Protein 7KGC (pdb70)

Secondary structure (DSSP, 8-state):
--EEE--TTS----SS--SEEEETTEEEE--EE---TTSSPPP-SHHHHHHHHHHHHHHHHHHTT--GGGEEEEEEEES-GGGHHHHHHHHHHHHTT---EEEEEE-S--GGG-SEEEEEEEE-/--EEE--TTS---SSS--SEEEETTEEEE--EE---TTSSPPP-SHHHHHHHHHHHHHHHHHHTT--GGGEEEEEEEES-GGGHHHHHHHHHHHHTT---EEEEEE-S--STT--EEEEEEEE-/-PEEE--TTSPPPSSS--SEEEETTEEEE--EES--TTSPPPPSSHHHHHHHHHHHHHHHHHHTT--GGGEEEEEEEESSGGGHHHHHHHHHHHHTT---EEEEEE-S--GGG-SEEEEEEEE-/---EETTEE--TGGGT--GGGEEE----EEE-

Solvent-accessible surface area: 21087 Å² total; per-residue (Å²): 240,39,133,69,12,88,17,65,64,1,21,28,25,47,34,144,117,30,11,2,100,42,47,131,119,31,0,107,17,32,35,4,32,0,30,13,18,85,15,3,21,33,11,104,28,6,2,1,6,0,19,15,0,4,109,1,0,35,15,5,0,121,49,16,56,7,89,70,80,22,1,61,59,0,30,0,69,0,10,62,93,82,23,60,113,78,0,29,43,2,14,48,91,28,7,52,137,43,165,19,84,88,64,37,86,78,16,61,115,17,76,88,62,26,51,0,28,0,35,2,50,1,97,118,237,42,134,72,8,89,12,110,67,5,24,90,54,165,46,149,82,34,13,2,97,36,47,133,114,32,0,105,18,28,30,4,26,0,43,24,40,108,66,19,68,50,12,92,17,7,2,6,2,0,11,17,0,5,92,1,0,30,16,2,0,128,55,14,54,5,102,70,82,25,1,62,78,0,27,0,68,0,35,67,100,80,27,47,118,64,0,34,61,4,13,47,54,28,7,53,143,45,182,21,84,112,62,35,92,83,13,81,187,23,82,101,61,32,48,0,39,0,28,3,46,1,98,116,244,36,143,76,14,94,14,109,72,3,19,91,47,118,29,150,96,37,15,2,100,30,64,134,128,39,4,109,26,30,30,5,27,0,21,44,36,130,75,21,135,72,34,155,79,10,65,19,7,0,30,24,0,6,123,1,2,46,26,7,8,138,49,20,45,15,34,59,92,37,3,70,68,0,28,0,58,0,28,76,97,71,15,84,107,93,0,42,28,7,17,26,84,22,6,27,88,57,65,20,82,80,59,29,82,66,22,72,190,20,80,69,68,24,52,0,32,0,24,6,35,4,104,92,211,48,181,80,60,98,38,32,12,129,126,58,166,94,44,50,11,90,125,127,28,30,93,119,68,129,167,80,51,5,95,122

Organism: Trichomonas vaginalis (strain ATCC PRA-98 / G3) (NCBI:txid412133)

Foldseek 3Di:
DKAAFADLQFAADPDDDGQWIGDPFKIKGDKGWQQGSVPDGGDDDPLNGLLSSLRNVQRRQVSVVHGLLQWAEKEKEFCDVVCVVSNVVNVCVSNPPRDHHYHYDYDPADPPRTGMIMITMGGD/DKDAFADLLFADDDPPDGQWIHDPFKIKGDKGFQAGSPDDDGDQDLLNSLLSSLRNVQRRQVSVVHHLLQWAEKEKEFCDVVCVVVSVVNVCVSNPPRDHHYHYDHDPHDPPSTGMIMITMGGD/DKDAFDDLQFAADPDPDGAWIDDPFKIWGDKGWQQGSVPPDGDPDLLSTLLSRLSNVQRRQCSVDHHLLFWAEKEKEFQDCVCVVSNCVSVCVSNPPRDHHYDYYYDPADPPRGGMIMITMGGD/DWDDDDFKISCQVPVPHDVVQFDDDVCTMGGD

Structure (mmCIF, N/CA/C/O backbone):
data_7KGC
#
_entry.id   7KGC
#
_cell.length_a   81.950
_cell.length_b   81.950
_cell.length_c   129.391
_cell.angle_alpha   90.000
_cell.angle_beta   90.000
_cell.angle_gamma   120.000
#
_symmetry.space_group_name_H-M   'P 63'
#
loop_
_entity.id
_entity.type
_entity.pdbx_description
1 polymer 'Putative translation initiation inhibitor'
2 non-polymer 2-AMINO-2-HYDROXYMETHYL-PROPANE-1,3-DIOL
3 water water
#
loop_
_atom_site.group_PDB
_atom_site.id
_atom_site.type_symbol
_atom_site.label_atom_id
_atom_site.label_alt_id
_atom_site.label_comp_id
_atom_site.label_asym_id
_atom_site.label_entity_id
_atom_site.label_seq_id
_atom_site.pdbx_PDB_ins_code
_atom_site.Cartn_x
_atom_site.Cartn_y
_atom_site.Cartn_z
_atom_site.occupancy
_atom_site.B_iso_or_equiv
_atom_site.auth_seq_id
_atom_site.auth_comp_id
_atom_site.auth_asym_id
_atom_site.auth_atom_id
_atom_site.pdbx_PDB_model_num
ATOM 1 N N . MET A 1 1 ? 34.458 -11.425 9.242 1.00 45.47 1 MET A N 1
ATOM 2 C CA . MET A 1 1 ? 34.347 -12.501 8.246 1.00 53.06 1 MET A CA 1
ATOM 3 C C . MET A 1 1 ? 33.683 -13.773 8.831 1.00 53.78 1 MET A C 1
ATOM 4 O O . MET A 1 1 ? 33.374 -14.724 8.101 1.00 46.64 1 MET A O 1
ATOM 9 N N . SER A 1 2 ? 33.489 -13.818 10.146 1.00 38.95 2 SER A N 1
ATOM 10 C CA . SER A 1 2 ? 32.772 -14.932 10.753 1.00 36.91 2 SER A CA 1
ATOM 11 C C . SER A 1 2 ? 31.316 -14.523 10.960 1.00 24.71 2 SER A C 1
ATOM 12 O O . SER A 1 2 ? 31.007 -13.343 11.020 1.00 37.66 2 SER A O 1
ATOM 15 N N . LYS A 1 3 ? 30.430 -15.500 11.054 1.00 23.36 3 LYS A N 1
ATOM 16 C CA . LYS A 1 3 ? 29.012 -15.269 11.211 1.00 25.54 3 LYS A CA 1
ATOM 17 C C . LYS A 1 3 ? 28.605 -15.594 12.645 1.00 26.12 3 LYS A C 1
ATOM 18 O O . LYS A 1 3 ? 28.963 -16.658 13.162 1.00 21.57 3 LYS A O 1
ATOM 24 N N . VAL A 1 4 ? 27.867 -14.687 13.275 1.00 25.48 4 VAL A N 1
ATOM 25 C CA . VAL A 1 4 ? 27.353 -14.890 14.627 1.00 20.29 4 VAL A CA 1
ATOM 26 C C . VAL A 1 4 ? 26.146 -15.820 14.575 1.00 29.60 4 VAL A C 1
ATOM 27 O O . VAL A 1 4 ? 25.226 -15.621 13.770 1.00 23.33 4 VAL A O 1
ATOM 31 N N . ILE A 1 5 ? 26.146 -16.858 15.411 1.00 20.03 5 ILE A N 1
ATOM 32 C CA . ILE A 1 5 ? 25.060 -17.847 15.445 1.00 21.09 5 ILE A CA 1
ATOM 3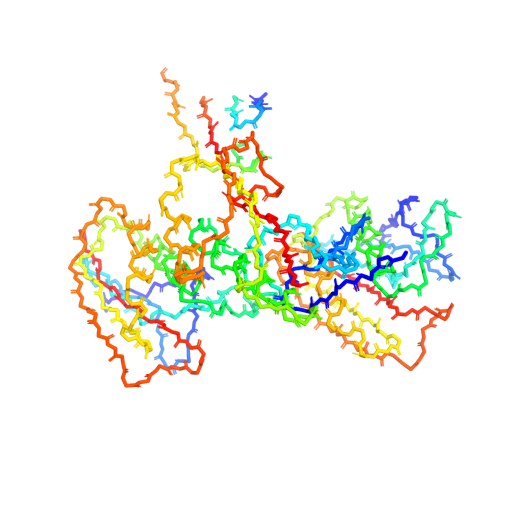3 C C . ILE A 1 5 ? 24.293 -17.612 16.747 1.00 27.33 5 ILE A C 1
ATOM 34 O O . ILE A 1 5 ? 24.903 -17.403 17.815 1.00 21.66 5 ILE A O 1
ATOM 39 N N . SER A 1 6 ? 22.962 -17.522 16.661 1.00 21.38 6 SER A N 1
ATOM 40 C CA . SER A 1 6 ? 22.175 -17.327 17.876 1.00 24.72 6 SER A CA 1
ATOM 41 C C . SER A 1 6 ? 20.968 -18.237 17.830 1.00 28.79 6 SER A C 1
ATOM 42 O O . SER A 1 6 ? 20.481 -18.576 16.744 1.00 28.51 6 SER A O 1
ATOM 45 N N . THR A 1 7 ? 20.491 -18.636 19.020 1.00 18.28 7 THR A N 1
ATOM 46 C CA . THR A 1 7 ? 19.344 -19.521 19.117 1.00 19.04 7 THR A CA 1
ATOM 47 C C . THR A 1 7 ? 18.589 -19.219 20.399 1.00 24.95 7 THR A C 1
ATOM 48 O O . THR A 1 7 ? 19.217 -18.884 21.432 1.00 22.14 7 THR A O 1
ATOM 52 N N . PRO A 1 8 ? 17.256 -19.300 20.360 1.00 26.11 8 PRO A N 1
ATOM 53 C CA . PRO A 1 8 ? 16.454 -19.106 21.577 1.00 22.40 8 PRO A CA 1
ATOM 54 C C . PRO A 1 8 ? 16.455 -20.294 22.509 1.00 20.18 8 PRO A C 1
ATOM 55 O O . PRO A 1 8 ? 15.971 -20.178 23.651 1.00 20.15 8 PRO A O 1
ATOM 59 N N . ASP A 1 9 ? 17.012 -21.417 22.071 1.00 23.15 9 ASP A N 1
ATOM 60 C CA . ASP A 1 9 ? 17.005 -22.660 22.820 1.00 19.93 9 ASP A CA 1
ATOM 61 C C . ASP A 1 9 ? 18.322 -22.939 23.539 1.00 17.42 9 ASP A C 1
ATOM 62 O O . ASP A 1 9 ? 18.576 -24.091 23.929 1.00 21.12 9 ASP A O 1
ATOM 67 N N . ALA A 1 10 ? 19.180 -21.923 23.684 1.00 21.97 10 ALA A N 1
ATOM 68 C CA . ALA A 1 10 ? 20.368 -21.913 24.541 1.00 22.74 10 ALA A CA 1
ATOM 69 C C . ALA A 1 10 ? 20.383 -20.603 25.322 1.00 24.05 10 ALA A C 1
ATOM 70 O O . ALA A 1 10 ? 19.853 -19.608 24.827 1.00 21.89 10 ALA A O 1
ATOM 72 N N . PRO A 1 11 ? 20.968 -20.544 26.533 1.00 20.07 11 PRO A N 1
ATOM 73 C CA . PRO A 1 11 ? 20.845 -19.299 27.297 1.00 22.79 11 PRO A CA 1
ATOM 74 C C . PRO A 1 11 ? 21.415 -18.136 26.497 1.00 27.86 11 PRO A C 1
ATOM 75 O O . PRO A 1 11 ? 22.414 -18.287 25.782 1.00 25.84 11 PRO A O 1
ATOM 79 N N . ALA A 1 12 ? 20.748 -16.985 26.598 1.00 26.33 12 ALA A N 1
ATOM 80 C CA . ALA A 1 12 ? 21.144 -15.839 25.773 1.00 27.31 12 ALA A CA 1
ATOM 81 C C . ALA A 1 12 ? 22.496 -15.304 26.238 1.00 23.58 12 ALA A C 1
ATOM 82 O O . ALA A 1 12 ? 22.877 -15.437 27.399 1.00 20.87 12 ALA A O 1
ATOM 84 N N . ALA A 1 13 ? 23.268 -14.763 25.306 1.00 22.96 13 ALA A N 1
ATOM 85 C CA . ALA A 1 13 ? 24.545 -14.154 25.676 1.00 18.04 13 ALA A CA 1
ATOM 86 C C . ALA A 1 13 ? 24.259 -12.693 26.003 1.00 26.70 13 ALA A C 1
ATOM 87 O O . ALA A 1 13 ? 23.791 -11.938 25.142 1.00 29.36 13 ALA A O 1
ATOM 89 N N . ILE A 1 14 ? 24.430 -12.336 27.265 1.00 33.19 14 ILE A N 1
ATOM 90 C CA . ILE A 1 14 ? 24.232 -10.978 27.750 1.00 37.47 14 ILE A CA 1
ATOM 91 C C . ILE A 1 14 ? 25.593 -10.356 27.989 1.00 28.75 14 ILE A C 1
ATOM 92 O O . ILE A 1 14 ? 26.414 -10.906 28.728 1.00 39.36 14 ILE A O 1
ATOM 97 N N . GLY A 1 15 ? 25.818 -9.196 27.384 1.00 29.46 15 GLY A N 1
ATOM 98 C CA . GLY A 1 15 ? 27.070 -8.490 27.515 1.00 26.02 15 GLY A CA 1
ATOM 99 C C . GLY A 1 15 ? 27.903 -8.723 26.258 1.00 23.74 15 GLY A C 1
ATOM 100 O O . GLY A 1 15 ? 27.394 -9.066 25.193 1.00 27.30 15 GLY A O 1
ATOM 101 N N . PRO A 1 16 ? 29.157 -8.581 26.371 1.00 22.94 16 PRO A N 1
ATOM 102 C CA . PRO A 1 16 ? 30.009 -8.406 25.197 1.00 23.71 16 PRO A CA 1
ATOM 103 C C . PRO A 1 16 ? 30.470 -9.765 24.622 1.00 19.98 16 PRO A C 1
ATOM 104 O O . PRO A 1 16 ? 31.638 -9.959 24.298 1.00 20.34 16 PRO A O 1
ATOM 108 N N . TYR A 1 17 ? 29.545 -10.657 24.407 1.00 18.60 17 TYR A N 1
ATOM 109 C CA . TYR A 1 17 ? 29.875 -11.947 23.785 1.00 18.08 17 TYR A CA 1
ATOM 110 C C . TYR A 1 17 ? 28.641 -12.477 23.086 1.00 19.56 17 TYR A C 1
ATOM 111 O O . TYR A 1 17 ? 27.517 -12.001 23.341 1.00 21.89 17 TYR A O 1
ATOM 120 N N . CYS A 1 18 ? 28.845 -13.483 22.212 1.00 18.11 18 CYS A N 1
ATOM 121 C CA . CYS A 1 18 ? 27.770 -14.113 21.445 1.00 19.23 18 CYS A CA 1
ATOM 122 C C . CYS A 1 18 ? 27.802 -15.609 21.738 1.00 18.94 18 CYS A C 1
ATOM 123 O O . CYS A 1 18 ? 28.762 -16.095 22.297 1.00 17.70 18 CYS A O 1
ATOM 126 N N . GLN A 1 19 ? 26.761 -16.335 21.344 1.00 17.02 19 GLN A N 1
ATOM 127 C CA . GLN A 1 19 ? 26.662 -17.754 21.700 1.00 18.15 19 GLN A CA 1
ATOM 128 C C . GLN A 1 19 ? 27.678 -18.585 20.947 1.00 17.74 19 GLN A C 1
ATOM 129 O O . GLN A 1 19 ? 28.303 -19.489 21.521 1.00 15.31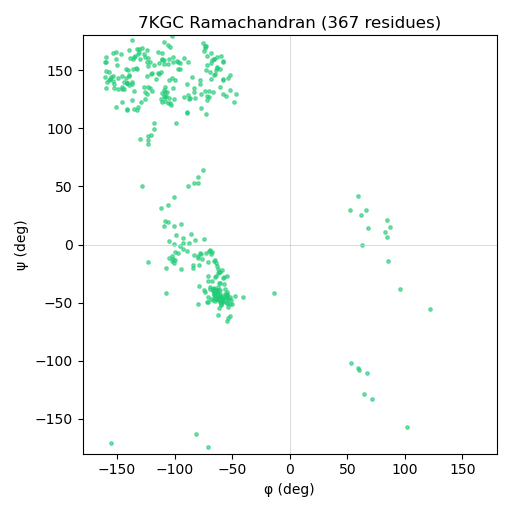 19 GLN A O 1
ATOM 135 N N . ALA A 1 20 ? 27.802 -18.329 19.639 1.00 15.23 20 ALA A N 1
ATOM 136 C CA . ALA A 1 20 ? 28.666 -19.109 18.762 1.00 15.55 20 ALA A CA 1
ATOM 137 C C . ALA A 1 20 ? 28.990 -18.316 17.504 1.00 16.83 20 ALA A C 1
ATOM 138 O O . ALA A 1 20 ? 28.279 -17.370 17.142 1.00 18.61 20 ALA A O 1
ATOM 140 N N . ARG A 1 21 ? 30.045 -18.742 16.819 1.00 15.93 21 ARG A N 1
ATOM 141 C CA . ARG A 1 21 ? 30.515 -18.027 15.631 1.00 18.14 21 ARG A CA 1
ATOM 142 C C . ARG A 1 21 ? 31.061 -19.035 14.651 1.00 20.28 21 ARG A C 1
ATOM 143 O O . ARG A 1 21 ? 31.897 -19.885 15.021 1.00 17.02 21 ARG A O 1
ATOM 151 N N . LEU A 1 22 ? 30.665 -18.880 13.399 1.00 16.69 22 LEU A N 1
ATOM 152 C CA . LEU A 1 22 ? 31.088 -19.787 12.348 1.00 17.84 22 LEU A CA 1
ATOM 153 C C . LEU A 1 22 ? 32.226 -19.135 11.562 1.00 19.73 22 LEU A C 1
ATOM 154 O O . LEU A 1 22 ? 32.095 -17.986 11.120 1.00 24.07 22 LEU A O 1
ATOM 159 N N . CYS A 1 23 ? 33.364 -19.829 11.456 1.00 16.81 23 CYS A N 1
ATOM 160 C CA . CYS A 1 23 ? 34.595 -19.326 10.805 1.00 21.29 23 CYS A CA 1
ATOM 161 C C . CYS A 1 23 ? 34.969 -20.317 9.709 1.00 23.84 23 CYS A C 1
ATOM 162 O O . CYS A 1 23 ? 35.682 -21.298 9.987 1.00 22.21 23 CYS A O 1
ATOM 165 N N . ASP A 1 24 ? 34.502 -20.029 8.498 1.00 26.83 24 ASP A N 1
ATOM 166 C CA . ASP A 1 24 ? 34.610 -20.938 7.360 1.00 24.60 24 ASP A CA 1
ATOM 167 C C . ASP A 1 24 ? 34.047 -22.296 7.727 1.00 21.28 24 ASP A C 1
ATOM 168 O O . ASP A 1 24 ? 32.839 -22.443 7.786 1.00 23.45 24 ASP A O 1
ATOM 173 N N . ARG A 1 25 ? 34.893 -23.283 8.020 1.00 18.46 25 ARG A N 1
ATOM 174 C CA . ARG A 1 25 ? 34.372 -24.608 8.319 1.00 19.90 25 ARG A CA 1
ATOM 175 C C . ARG A 1 25 ? 34.251 -24.880 9.826 1.00 19.45 25 ARG A C 1
ATOM 176 O O . ARG A 1 25 ? 33.731 -25.948 10.212 1.00 16.70 25 ARG A O 1
ATOM 184 N N . THR A 1 26 ? 34.751 -23.983 10.660 1.00 19.21 26 THR A N 1
ATOM 185 C CA . THR A 1 26 ? 34.927 -24.238 12.101 1.00 17.60 26 THR A CA 1
ATOM 186 C C . THR A 1 26 ? 33.922 -23.405 12.874 1.00 14.66 26 THR A C 1
ATOM 187 O O . THR A 1 26 ? 33.833 -22.197 12.659 1.00 17.48 26 THR A O 1
ATOM 191 N N . LEU A 1 27 ? 33.151 -24.061 13.766 1.00 15.03 27 LEU A N 1
ATOM 192 C CA . LEU A 1 27 ? 32.168 -23.408 14.611 1.00 17.11 27 LEU A CA 1
ATOM 193 C C . LEU A 1 27 ? 32.740 -23.361 16.022 1.00 16.06 27 LEU A C 1
ATOM 194 O O . LEU A 1 27 ? 33.049 -24.412 16.563 1.00 14.49 27 LEU A O 1
ATOM 199 N N . TYR A 1 28 ? 32.877 -22.169 16.596 1.00 13.38 28 TYR A N 1
ATOM 200 C CA . TYR A 1 28 ? 33.254 -22.024 18.018 1.00 14.08 28 TYR A CA 1
ATOM 201 C C . TYR A 1 28 ? 32.044 -21.637 18.841 1.00 16.44 28 TYR A C 1
ATOM 202 O O . TYR A 1 28 ? 31.250 -20.807 18.401 1.00 15.70 28 TYR A O 1
ATOM 211 N N . THR A 1 29 ? 31.929 -22.180 20.054 1.00 18.94 29 THR A N 1
ATOM 212 C CA . THR A 1 29 ? 30.905 -21.738 20.989 1.00 13.77 29 THR A CA 1
ATOM 213 C C . THR A 1 29 ? 31.582 -21.019 22.143 1.00 15.21 29 THR A C 1
ATOM 214 O O . THR A 1 29 ? 32.783 -21.200 22.407 1.00 13.09 29 THR A O 1
ATOM 218 N N . SER A 1 30 ? 30.789 -20.199 22.822 1.00 12.42 30 SER A N 1
ATOM 219 C CA . SER A 1 30 ? 31.096 -19.681 24.124 1.00 10.44 30 SER A CA 1
ATOM 220 C C . SER A 1 30 ? 30.953 -20.795 25.168 1.00 14.40 30 SER A C 1
ATOM 221 O O . SER A 1 30 ? 30.450 -21.877 24.875 1.00 14.42 30 SER A O 1
ATOM 224 N N . GLY A 1 31 ? 31.390 -20.496 26.390 1.00 16.87 31 GLY A N 1
ATOM 225 C CA . GLY A 1 31 ? 31.120 -21.303 27.570 1.00 15.12 31 GLY A CA 1
ATOM 226 C C . GLY A 1 31 ? 29.598 -21.419 27.745 1.00 17.97 31 GLY A C 1
ATOM 227 O O . GLY A 1 31 ? 28.887 -20.423 27.636 1.00 17.37 31 GLY A O 1
ATOM 228 N N . ILE A 1 32 ? 29.087 -22.624 27.916 1.00 14.03 32 ILE A N 1
ATOM 229 C CA . ILE A 1 32 ? 27.651 -22.882 28.091 1.00 14.27 32 ILE A CA 1
ATOM 230 C C . ILE A 1 32 ? 27.462 -23.357 29.526 1.00 15.57 32 ILE A C 1
ATOM 231 O O . ILE A 1 32 ? 28.109 -24.334 29.933 1.00 12.56 32 ILE A O 1
ATOM 236 N N . ILE A 1 33 ? 26.583 -22.686 30.281 1.00 15.57 33 ILE A N 1
ATOM 237 C CA . ILE A 1 33 ? 26.206 -23.163 31.621 1.00 15.08 33 ILE A CA 1
ATOM 238 C C . ILE A 1 33 ? 24.768 -23.669 31.587 1.00 16.12 33 ILE A C 1
ATOM 239 O O . ILE A 1 33 ? 24.009 -23.380 30.666 1.00 17.09 33 ILE A O 1
ATOM 244 N N . GLY A 1 34 ? 24.433 -24.516 32.569 1.00 17.29 34 GLY A N 1
ATOM 245 C CA . GLY A 1 34 ? 23.183 -25.298 32.535 1.00 15.83 34 GLY A CA 1
ATOM 246 C C . GLY A 1 34 ? 21.987 -24.501 33.030 1.00 17.18 34 GLY A C 1
ATOM 247 O O . GLY A 1 34 ? 21.319 -24.903 34.006 1.00 19.53 34 GLY A O 1
ATOM 248 N N . ASN A 1 35 ? 21.770 -23.334 32.457 1.00 16.55 35 ASN A N 1
ATOM 249 C CA . ASN A 1 35 ? 20.537 -22.593 32.752 1.00 20.59 35 ASN A CA 1
ATOM 250 C C . ASN A 1 35 ? 19.447 -22.957 31.741 1.00 23.90 35 ASN A C 1
ATOM 251 O O . ASN A 1 35 ? 19.721 -23.455 30.647 1.00 16.49 35 ASN A O 1
ATOM 256 N N . ASP A 1 36 ? 18.175 -22.674 32.114 1.00 23.02 36 ASP A N 1
ATOM 257 C CA . ASP A 1 36 ? 17.045 -23.014 31.252 1.00 23.33 36 ASP A CA 1
ATOM 258 C C . ASP A 1 36 ? 16.758 -21.865 30.290 1.00 20.05 36 ASP A C 1
ATOM 259 O O . ASP A 1 36 ? 16.376 -20.782 30.743 1.00 23.68 36 ASP A O 1
ATOM 264 N N . PRO A 1 37 ? 16.941 -22.030 28.979 1.00 18.83 37 PRO A N 1
ATOM 265 C CA . PRO A 1 37 ? 16.668 -20.915 28.063 1.00 23.50 37 PRO A CA 1
ATOM 266 C C . PRO A 1 37 ? 15.201 -20.494 28.075 1.00 39.18 37 PRO A C 1
ATOM 267 O O . PRO A 1 37 ? 14.895 -19.351 27.686 1.00 43.23 37 PRO A O 1
ATOM 271 N N . HIS A 1 38 ? 14.308 -21.352 28.562 1.00 31.16 38 HIS A N 1
ATOM 272 C CA . HIS A 1 38 ? 12.869 -21.119 28.496 1.00 32.68 38 HIS A CA 1
ATOM 273 C C . HIS A 1 38 ? 12.296 -20.561 29.797 1.00 37.67 38 HIS A C 1
ATOM 274 O O . HIS A 1 38 ? 11.074 -20.403 29.918 1.00 35.92 38 HIS A O 1
ATOM 281 N N . GLY A 1 39 ? 13.154 -20.196 30.744 1.00 32.69 39 GLY A N 1
ATOM 282 C CA . GLY A 1 39 ? 12.735 -19.366 31.848 1.00 41.09 39 GLY A CA 1
ATOM 283 C C . GLY A 1 39 ? 12.113 -20.100 33.014 1.00 33.56 39 GLY A C 1
ATOM 284 O O . GLY A 1 39 ? 11.583 -19.438 33.919 1.00 48.05 39 GLY A O 1
ATOM 285 N N . GLY A 1 40 ? 12.116 -21.420 33.001 1.00 34.29 40 GLY A N 1
ATOM 286 C CA . GLY A 1 40 ? 11.829 -22.198 34.183 1.00 27.67 40 GLY A CA 1
ATOM 287 C C . GLY A 1 40 ? 12.984 -22.085 35.158 1.00 38.47 40 GLY A C 1
ATOM 288 O O . GLY A 1 40 ? 13.933 -21.301 34.959 1.00 32.25 40 GLY A O 1
ATOM 289 N N . PRO A 1 41 ? 12.929 -22.842 36.240 1.00 24.08 41 PRO A N 1
ATOM 290 C CA . PRO A 1 41 ? 13.987 -22.720 37.248 1.00 27.25 41 PRO A CA 1
ATOM 291 C C . PRO A 1 41 ? 15.264 -23.345 36.741 1.00 22.47 41 PRO A C 1
ATOM 292 O O . PRO A 1 41 ? 15.248 -24.263 35.918 1.00 24.22 41 PRO A O 1
ATOM 296 N N . ASN A 1 42 ? 16.379 -22.791 37.229 1.00 22.79 42 ASN A N 1
ATOM 297 C CA . ASN A 1 42 ? 17.681 -23.287 36.787 1.00 24.29 42 ASN A CA 1
ATOM 298 C C . ASN A 1 42 ? 18.069 -24.466 37.663 1.00 20.76 42 ASN A C 1
ATOM 299 O O . ASN A 1 42 ? 18.023 -24.356 38.888 1.00 18.87 42 ASN A O 1
ATOM 304 N N . PRO A 1 43 ? 18.396 -25.607 37.097 1.00 17.92 43 PRO A N 1
ATOM 305 C CA . PRO A 1 43 ? 18.628 -26.799 37.943 1.00 17.55 43 PRO A CA 1
ATOM 306 C C . PRO A 1 43 ? 19.830 -26.643 38.879 1.00 24.01 43 PRO A C 1
ATOM 307 O O . PRO A 1 43 ? 20.817 -25.957 38.584 1.00 18.07 43 PRO A O 1
ATOM 311 N N . GLU A 1 44 ? 19.749 -27.307 40.030 1.00 16.44 44 GLU A N 1
ATOM 312 C CA . GLU A 1 44 ? 20.737 -27.183 41.076 1.00 20.75 44 GLU A CA 1
ATOM 313 C C . GLU A 1 44 ? 21.747 -28.339 41.109 1.00 19.25 44 GLU A C 1
ATOM 314 O O . GLU A 1 44 ? 22.772 -28.230 41.802 1.00 20.83 44 GLU A O 1
ATOM 320 N N . THR A 1 45 ? 21.469 -29.440 40.450 1.00 18.81 45 THR A N 1
ATOM 321 C CA . THR A 1 45 ? 22.367 -30.580 40.441 1.00 19.73 45 THR A CA 1
ATOM 322 C C . THR A 1 45 ? 23.248 -30.516 39.200 1.00 17.34 45 THR A C 1
ATOM 323 O O . THR A 1 45 ? 22.878 -29.924 38.193 1.00 18.25 45 THR A O 1
ATOM 327 N N . VAL A 1 46 ? 24.443 -31.081 39.328 1.00 18.24 46 VAL A N 1
ATOM 328 C CA . VAL A 1 46 ? 25.324 -31.191 38.160 1.00 16.14 46 VAL A CA 1
ATOM 329 C C . VAL A 1 46 ? 24.658 -32.044 37.078 1.00 17.70 46 VAL A C 1
ATOM 330 O O . VAL A 1 46 ? 24.731 -31.698 35.898 1.00 19.33 46 VAL A O 1
ATOM 334 N N . GLU A 1 47 ? 23.852 -33.061 37.445 1.00 15.55 47 GLU A N 1
ATOM 335 C CA . GLU A 1 47 ? 23.146 -33.786 36.386 1.00 14.74 47 GLU A CA 1
ATOM 336 C C . GLU A 1 47 ? 22.173 -32.875 35.638 1.00 17.89 47 GLU A C 1
ATOM 337 O O . GLU A 1 47 ? 22.137 -32.873 34.396 1.00 18.83 47 GLU A O 1
ATOM 343 N N . GLY A 1 48 ? 21.366 -32.096 36.375 1.00 18.52 48 GLY A N 1
ATOM 344 C CA . GLY A 1 48 ? 20.356 -31.277 35.702 1.00 20.52 48 GLY A CA 1
ATOM 345 C C . GLY A 1 48 ? 21.038 -30.210 34.859 1.00 18.57 48 GLY A C 1
ATOM 346 O O . GLY A 1 48 ? 20.613 -29.908 33.727 1.00 16.35 48 GLY A O 1
ATOM 347 N N . GLN A 1 49 ? 22.118 -29.637 35.400 1.00 15.01 49 GLN A N 1
ATOM 348 C CA . GLN A 1 49 ? 22.866 -28.643 34.637 1.00 15.30 49 GLN A CA 1
ATOM 349 C C . GLN A 1 49 ? 23.455 -29.234 33.368 1.00 12.53 49 GLN A C 1
ATOM 350 O O . GLN A 1 49 ? 23.348 -28.633 32.293 1.00 16.24 49 GLN A O 1
ATOM 356 N N . ALA A 1 50 ? 24.090 -30.404 33.481 1.00 15.18 50 ALA A N 1
ATOM 357 C CA . ALA A 1 50 ? 24.724 -31.054 32.353 1.00 16.40 50 ALA A CA 1
ATOM 358 C C . ALA A 1 50 ? 23.714 -31.413 31.281 1.00 18.18 50 ALA A C 1
ATOM 359 O O . ALA A 1 50 ? 24.013 -31.311 30.082 1.00 15.18 50 ALA A O 1
ATOM 361 N N . GLU A 1 51 ? 22.514 -31.865 31.680 1.00 19.46 51 GLU A N 1
ATOM 362 C CA . GLU A 1 51 ? 21.475 -32.150 30.692 1.00 18.89 51 GLU A CA 1
ATOM 363 C C . GLU A 1 51 ? 21.147 -30.901 29.887 1.00 14.30 51 GLU A C 1
ATOM 364 O O . GLU A 1 51 ? 20.994 -30.962 28.661 1.00 17.59 51 GLU A O 1
ATOM 370 N N . LEU A 1 52 ? 20.971 -29.775 30.561 1.00 15.74 52 LEU A N 1
ATOM 371 C CA . LEU A 1 52 ? 20.622 -28.532 29.847 1.00 16.70 52 LEU A CA 1
ATOM 372 C C . LEU A 1 52 ? 21.774 -28.064 28.959 1.00 16.66 52 LEU A C 1
ATOM 373 O O . LEU A 1 52 ? 21.533 -27.584 27.839 1.00 15.07 52 LEU A O 1
ATOM 378 N N . ILE A 1 53 ? 23.019 -28.177 29.452 1.00 14.87 53 ILE A N 1
ATOM 379 C CA . ILE A 1 53 ? 24.187 -27.815 28.628 1.00 14.89 53 ILE A CA 1
ATOM 380 C C . ILE A 1 53 ? 24.175 -28.605 27.309 1.00 14.92 53 ILE A C 1
ATOM 381 O O . ILE A 1 53 ? 24.331 -28.031 26.228 1.00 19.79 53 ILE A O 1
ATOM 386 N N . MET A 1 54 ? 23.922 -29.932 27.351 1.00 11.82 54 MET A N 1
ATOM 387 C CA . MET A 1 54 ? 23.956 -30.684 26.076 1.00 16.77 54 MET A CA 1
ATOM 388 C C . MET A 1 54 ? 22.829 -30.272 25.113 1.00 18.97 54 MET A C 1
ATOM 389 O O . MET A 1 54 ? 23.036 -30.168 23.892 1.00 16.28 54 MET A O 1
ATOM 394 N N . LYS A 1 55 ? 21.638 -30.001 25.640 1.00 19.12 55 LYS A N 1
ATOM 395 C CA . LYS A 1 55 ? 20.560 -29.530 24.783 1.00 20.84 55 LYS A CA 1
ATOM 396 C C . LYS A 1 55 ? 20.876 -28.162 24.184 1.00 20.43 55 LYS A C 1
ATOM 397 O O . LYS A 1 55 ? 20.489 -27.885 23.042 1.00 19.04 55 LYS A O 1
ATOM 403 N N . SER A 1 56 ? 21.443 -27.264 24.998 1.00 15.81 56 SER A N 1
ATOM 404 C CA . SER A 1 56 ? 21.854 -25.931 24.538 1.00 17.35 56 SER A CA 1
ATOM 405 C C . SER A 1 56 ? 22.915 -26.010 23.455 1.00 16.22 56 SER A C 1
ATOM 406 O O . SER A 1 56 ? 22.864 -25.282 22.438 1.00 16.58 56 SER A O 1
ATOM 409 N N . LEU A 1 57 ? 23.903 -26.878 23.662 1.00 15.74 57 LEU A N 1
ATOM 410 C CA . LEU A 1 57 ? 24.884 -27.142 22.603 1.00 16.27 57 LEU A CA 1
ATOM 411 C C . LEU A 1 57 ? 24.195 -27.657 21.343 1.00 16.17 57 LEU A C 1
ATOM 412 O O . LEU A 1 57 ? 24.445 -27.166 20.223 1.00 15.45 57 LEU A O 1
ATOM 417 N N . ASP A 1 58 ? 23.302 -28.630 21.507 1.00 15.44 58 ASP A N 1
ATOM 418 C CA . ASP A 1 58 ? 22.559 -29.128 20.352 1.00 18.58 58 ASP A CA 1
ATOM 419 C C . ASP A 1 58 ? 21.849 -28.006 19.597 1.00 16.12 58 ASP A C 1
ATOM 420 O O . ASP A 1 58 ? 21.868 -27.999 18.359 1.00 19.02 58 ASP A O 1
ATOM 425 N N . ALA A 1 59 ? 21.211 -27.070 20.304 1.00 19.26 59 ALA A N 1
ATOM 426 C CA . ALA A 1 59 ? 20.500 -25.982 19.605 1.00 20.76 59 ALA A CA 1
ATOM 427 C C . ALA A 1 59 ? 21.459 -25.071 18.857 1.00 19.82 59 ALA A C 1
ATOM 428 O O . ALA A 1 59 ? 21.146 -24.598 17.750 1.00 19.75 59 ALA A O 1
ATOM 430 N N . MET A 1 60 ? 22.637 -24.792 19.439 1.00 15.11 60 MET A N 1
ATOM 431 C CA . MET A 1 60 ? 23.613 -23.949 18.739 1.00 18.67 60 MET A CA 1
ATOM 432 C C . MET A 1 60 ? 24.135 -24.623 17.488 1.00 16.15 60 MET A C 1
ATOM 433 O O . MET A 1 60 ? 24.297 -23.964 16.447 1.00 21.54 60 MET A O 1
ATOM 438 N N . LEU A 1 61 ? 24.446 -25.919 17.576 1.00 17.91 61 LEU A N 1
ATOM 439 C CA . LEU A 1 61 ? 24.905 -26.651 16.398 1.00 18.53 61 LEU A CA 1
ATOM 440 C C . LEU A 1 61 ? 23.827 -26.599 15.302 1.00 20.61 61 LEU A C 1
ATOM 441 O O . LEU A 1 61 ? 24.103 -26.226 14.169 1.00 18.39 61 LEU A O 1
ATOM 446 N N . LYS A 1 62 ? 22.591 -26.964 15.652 1.00 16.90 62 LYS A N 1
ATOM 447 C CA . LYS A 1 62 ? 21.491 -26.932 14.678 1.00 21.48 62 LYS A CA 1
ATOM 448 C C . LYS A 1 62 ? 21.309 -25.550 14.052 1.00 22.91 62 LYS A C 1
ATOM 449 O O . LYS A 1 62 ? 21.108 -25.434 12.833 1.00 24.42 62 LYS A O 1
ATOM 455 N N . ALA A 1 63 ? 21.388 -24.480 14.856 1.00 19.65 63 ALA A N 1
ATOM 456 C CA . ALA A 1 63 ? 21.305 -23.141 14.294 1.00 23.79 63 ALA A CA 1
ATOM 457 C C . ALA A 1 63 ? 22.374 -22.871 13.248 1.00 25.38 63 ALA A C 1
ATOM 458 O O . ALA A 1 63 ? 22.179 -22.002 12.389 1.00 24.11 63 ALA A O 1
ATOM 460 N N . ALA A 1 64 ? 23.523 -23.511 13.335 1.00 16.98 64 ALA A N 1
ATOM 461 C CA . ALA A 1 64 ? 24.588 -23.267 12.375 1.00 18.69 64 ALA A CA 1
ATOM 462 C C . ALA A 1 64 ? 24.541 -24.231 11.204 1.00 21.07 64 ALA A C 1
ATOM 463 O O . ALA A 1 64 ? 25.441 -24.215 10.383 1.00 25.74 64 ALA A O 1
ATOM 465 N N . GLY A 1 65 ? 23.580 -25.141 11.153 1.00 22.18 65 GLY A N 1
ATOM 466 C CA . GLY A 1 65 ? 23.679 -26.187 10.157 1.00 24.37 65 GLY A CA 1
ATOM 467 C C . GLY A 1 65 ? 24.548 -27.361 10.529 1.00 29.46 65 GLY A C 1
ATOM 468 O O . GLY A 1 65 ? 24.855 -28.186 9.654 1.00 24.89 65 GLY A O 1
ATOM 469 N N . TYR A 1 66 ? 24.971 -27.460 11.791 1.00 22.68 66 TYR A N 1
ATOM 470 C CA . TYR A 1 66 ? 25.837 -28.540 12.256 1.00 22.12 66 TYR A CA 1
ATOM 471 C C . TYR A 1 66 ? 25.008 -29.546 13.050 1.00 20.74 66 TYR A C 1
ATOM 472 O O . TYR A 1 66 ? 23.863 -29.291 13.399 1.00 20.47 66 TYR A O 1
ATOM 481 N N . GLU A 1 67 ? 25.610 -30.682 13.356 1.00 23.55 67 GLU A N 1
ATOM 482 C CA . GLU A 1 67 ? 25.006 -31.658 14.265 1.00 26.73 67 GLU A CA 1
ATOM 483 C C . GLU A 1 67 ? 26.090 -32.165 15.210 1.00 22.77 67 GLU A C 1
ATOM 484 O O . GLU A 1 67 ? 27.265 -31.849 15.033 1.00 18.09 67 GLU A O 1
ATOM 490 N N . LYS A 1 68 ? 25.704 -33.018 16.187 1.00 17.88 68 LYS A N 1
ATOM 491 C CA . LYS A 1 68 ? 26.666 -33.429 17.220 1.00 17.78 68 LYS A CA 1
ATOM 492 C C . LYS A 1 68 ? 27.828 -34.250 16.661 1.00 17.39 68 LYS A C 1
ATOM 493 O O . LYS A 1 68 ? 28.921 -34.283 17.267 1.00 17.04 68 LYS A O 1
ATOM 499 N N . THR A 1 69 ? 27.644 -34.996 15.541 1.00 15.72 69 THR A N 1
ATOM 500 C CA . THR A 1 69 ? 28.747 -35.753 14.970 1.00 12.91 69 THR A CA 1
ATOM 501 C C . THR A 1 69 ? 29.805 -34.848 14.334 1.00 17.31 69 THR A C 1
ATOM 502 O O . THR A 1 69 ? 30.835 -35.337 13.875 1.00 19.36 69 THR A O 1
ATOM 506 N N . ASP A 1 70 ? 29.549 -33.542 14.268 1.00 16.98 70 ASP A N 1
ATOM 507 C CA . ASP A 1 70 ? 30.544 -32.597 13.793 1.00 19.75 70 ASP A CA 1
ATOM 508 C C . ASP A 1 70 ? 31.380 -31.993 14.943 1.00 15.20 70 ASP A C 1
ATOM 509 O O . ASP A 1 70 ? 32.330 -31.280 14.651 1.00 15.59 70 ASP A O 1
ATOM 514 N N . VAL A 1 71 ? 31.079 -32.302 16.204 1.00 15.53 71 VAL A N 1
ATOM 515 C CA . VAL A 1 71 ? 31.875 -31.704 17.289 1.00 13.50 71 VAL A CA 1
ATOM 516 C C . VAL A 1 71 ? 33.236 -32.378 17.329 1.00 13.75 71 VAL A C 1
ATOM 517 O O . VAL A 1 71 ? 33.318 -33.613 17.388 1.00 15.70 71 VAL A O 1
ATOM 521 N N . VAL A 1 72 ? 34.306 -31.576 17.390 1.00 13.20 72 VAL A N 1
ATOM 522 C CA . VAL A 1 72 ? 35.643 -32.144 17.389 1.00 15.70 72 VAL A CA 1
ATOM 523 C C . VAL A 1 72 ? 36.369 -31.989 18.719 1.00 14.59 72 VAL A C 1
ATOM 524 O O . VAL A 1 72 ? 37.338 -32.750 18.956 1.00 13.02 72 VAL A O 1
ATOM 528 N N A LYS A 1 73 ? 35.954 -31.043 19.577 0.50 15.55 73 LYS A N 1
ATOM 529 N N B LYS A 1 73 ? 35.956 -31.052 19.577 0.50 15.54 73 LYS A N 1
ATOM 530 C CA A LYS A 1 73 ? 36.619 -30.738 20.854 0.50 15.13 73 LYS A CA 1
ATOM 531 C CA B LYS A 1 73 ? 36.596 -30.858 20.881 0.50 15.09 73 LYS A CA 1
ATOM 532 C C A LYS A 1 73 ? 35.612 -30.112 21.813 0.50 15.47 73 LYS A C 1
ATOM 533 C C B LYS A 1 73 ? 35.637 -30.136 21.813 0.50 15.73 73 LYS A C 1
ATOM 534 O O A LYS A 1 73 ? 34.902 -29.173 21.435 0.50 15.08 73 LYS A O 1
ATOM 535 O O B LYS A 1 73 ? 34.989 -29.162 21.413 0.50 14.68 73 LYS A O 1
ATOM 546 N N . CYS A 1 74 ? 35.551 -30.620 23.050 1.00 13.89 74 CYS A N 1
ATOM 547 C CA . CYS A 1 74 ? 34.867 -29.925 24.126 1.00 13.56 74 CYS A CA 1
ATOM 548 C C . CYS A 1 74 ? 35.883 -29.672 25.221 1.00 14.34 74 CYS A C 1
ATOM 549 O O . CYS A 1 74 ? 36.656 -30.566 25.551 1.00 17.60 74 CYS A O 1
ATOM 552 N N . ASN A 1 75 ? 35.819 -28.511 25.814 1.00 13.14 75 ASN A N 1
ATOM 553 C CA . ASN A 1 75 ? 36.520 -28.226 27.080 1.00 15.83 75 ASN A CA 1
ATOM 554 C C . ASN A 1 75 ? 35.463 -28.262 28.163 1.00 15.76 75 ASN A C 1
ATOM 555 O O . ASN A 1 75 ? 34.432 -27.591 28.026 1.00 16.19 75 ASN A O 1
ATOM 560 N N A CYS A 1 76 ? 35.681 -29.028 29.226 0.75 16.51 76 CYS A N 1
ATOM 561 N N B CYS A 1 76 ? 35.758 -29.011 29.222 0.25 16.84 76 CYS A N 1
ATOM 562 C CA A CYS A 1 76 ? 34.661 -29.177 30.263 0.75 14.40 76 CYS A CA 1
ATOM 563 C CA B CYS A 1 76 ?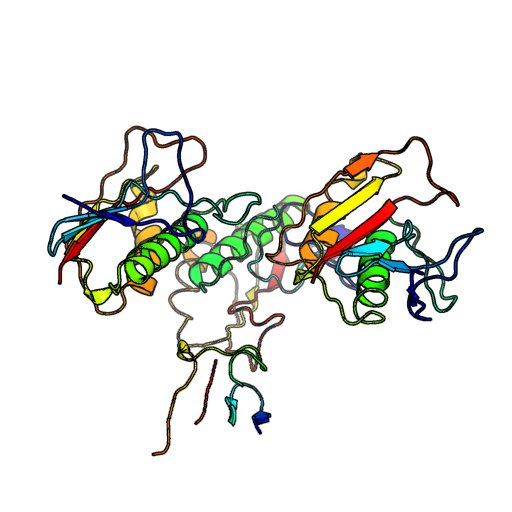 34.875 -29.293 30.341 0.25 15.17 76 CYS A CA 1
ATOM 564 C C A CYS A 1 76 ? 35.299 -28.797 31.583 0.75 16.52 76 CYS A C 1
ATOM 565 C C B CYS A 1 76 ? 35.450 -28.623 31.579 0.25 16.48 76 CYS A C 1
ATOM 566 O O A CYS A 1 76 ? 36.438 -29.200 31.848 0.75 15.70 76 CYS A O 1
ATOM 567 O O B CYS A 1 76 ? 36.670 -28.666 31.800 0.25 15.35 76 CYS A O 1
ATOM 572 N N . TYR A 1 77 ? 34.595 -27.969 32.367 1.00 13.23 77 TYR A N 1
ATOM 573 C CA . TYR A 1 77 ? 35.067 -27.354 33.599 1.00 14.17 77 TYR A CA 1
ATOM 574 C C . TYR A 1 77 ? 34.061 -27.715 34.662 1.00 15.06 77 TYR A C 1
ATOM 575 O O . TYR A 1 77 ? 32.862 -27.532 34.436 1.00 14.89 77 TYR A O 1
ATOM 584 N N . LEU A 1 78 ? 34.526 -28.288 35.768 1.00 16.08 78 LEU A N 1
ATOM 585 C CA . LEU A 1 78 ? 33.641 -28.709 36.851 1.00 13.07 78 LEU A CA 1
ATOM 586 C C . LEU A 1 78 ? 33.935 -27.877 38.090 1.00 14.88 78 LEU A C 1
ATOM 587 O O . LEU A 1 78 ? 35.059 -27.425 38.290 1.00 11.06 78 LEU A O 1
ATOM 592 N N . ALA A 1 79 ? 32.903 -27.613 38.887 1.00 15.41 79 ALA A N 1
ATOM 593 C CA . ALA A 1 79 ? 33.212 -27.065 40.220 1.00 16.19 79 ALA A CA 1
ATOM 594 C C . ALA A 1 79 ? 33.855 -28.112 41.139 1.00 16.59 79 ALA A C 1
ATOM 595 O O . ALA A 1 79 ? 34.620 -27.753 42.054 1.00 14.00 79 ALA A O 1
ATOM 597 N N . ASP A 1 80 ? 33.576 -29.395 40.914 1.00 13.37 80 ASP A N 1
ATOM 598 C CA . ASP A 1 80 ? 34.068 -30.470 41.792 1.00 16.03 80 ASP A CA 1
ATOM 599 C C . ASP A 1 80 ? 34.449 -31.622 40.899 1.00 18.03 80 ASP A C 1
ATOM 600 O O . ASP A 1 80 ? 33.584 -32.224 40.256 1.00 17.11 80 ASP A O 1
ATOM 605 N N . ILE A 1 81 ? 35.745 -31.961 40.883 1.00 15.95 81 ILE A N 1
ATOM 606 C CA . ILE A 1 81 ? 36.211 -33.000 39.983 1.00 13.68 81 ILE A CA 1
ATOM 607 C C . ILE A 1 81 ? 35.549 -34.332 40.383 1.00 18.76 81 ILE A C 1
ATOM 608 O O . ILE A 1 81 ? 35.458 -35.262 39.584 1.00 18.87 81 ILE A O 1
ATOM 613 N N . ALA A 1 82 ? 34.995 -34.402 41.575 1.00 21.19 82 ALA A N 1
ATOM 614 C CA . ALA A 1 82 ? 34.307 -35.638 41.993 1.00 24.58 82 ALA A CA 1
ATOM 615 C C . ALA A 1 82 ? 32.994 -35.836 41.251 1.00 25.85 82 ALA A C 1
ATOM 616 O O . ALA A 1 82 ? 32.454 -36.961 41.239 1.00 22.30 82 ALA A O 1
ATOM 618 N N . ASP A 1 83 ? 32.487 -34.783 40.602 1.00 19.16 83 ASP A N 1
ATOM 619 C CA . ASP A 1 83 ? 31.282 -34.884 39.781 1.00 22.09 83 ASP A CA 1
ATOM 620 C C . ASP A 1 83 ? 31.573 -35.337 38.371 1.00 21.30 83 ASP A C 1
ATOM 621 O O . ASP A 1 83 ? 30.666 -35.330 37.536 1.00 20.88 83 ASP A O 1
ATOM 626 N N . PHE A 1 84 ? 32.802 -35.761 38.087 1.00 18.86 84 PHE A N 1
ATOM 627 C CA . PHE A 1 84 ? 33.128 -36.097 36.715 1.00 22.38 84 PHE A CA 1
ATOM 628 C C . PHE A 1 84 ? 32.297 -37.270 36.204 1.00 22.66 84 PHE A C 1
ATOM 629 O O . PHE A 1 84 ? 31.794 -37.222 35.096 1.00 22.58 84 PHE A O 1
ATOM 637 N N A GLN A 1 85 ? 32.144 -38.346 36.982 0.52 21.25 85 GLN A N 1
ATOM 638 N N B GLN A 1 85 ? 32.157 -38.339 37.000 0.48 21.27 85 GLN A N 1
ATOM 639 C CA A GLN A 1 85 ? 31.396 -39.451 36.371 0.52 22.28 85 GLN A CA 1
ATOM 640 C CA B GLN A 1 85 ? 31.388 -39.490 36.518 0.48 22.40 85 GLN A CA 1
ATOM 641 C C A GLN A 1 85 ? 29.919 -39.111 36.163 0.52 18.02 85 GLN A C 1
ATOM 642 C C B GLN A 1 85 ? 29.944 -39.114 36.186 0.48 18.07 85 GLN A C 1
ATOM 643 O O A GLN A 1 85 ? 29.316 -39.609 35.211 0.52 22.47 85 GLN A O 1
ATOM 644 O O B GLN A 1 85 ? 29.387 -39.599 35.198 0.48 22.46 85 GLN A O 1
ATOM 655 N N . LYS A 1 86 ? 29.318 -38.267 37.004 1.00 19.40 86 LYS A N 1
ATOM 656 C CA . LYS A 1 86 ? 27.941 -37.845 36.740 1.00 19.23 86 LYS A CA 1
ATOM 657 C C . LYS A 1 86 ? 27.849 -37.077 35.430 1.00 22.94 86 LYS A C 1
ATOM 658 O O . LYS A 1 86 ? 26.956 -37.318 34.613 1.00 16.71 86 LYS A O 1
ATOM 664 N N . PHE A 1 87 ? 28.735 -36.099 35.261 1.00 18.54 87 PHE A N 1
ATOM 665 C CA . PHE A 1 87 ? 28.791 -35.333 34.011 1.00 17.89 87 PHE A CA 1
ATOM 666 C C . PHE A 1 87 ? 29.041 -36.245 32.836 1.00 14.69 87 PHE A C 1
ATOM 667 O O . PHE A 1 87 ? 28.372 -36.151 31.798 1.00 17.41 87 PHE A O 1
ATOM 675 N N . ASN A 1 88 ? 30.043 -37.110 32.975 1.00 20.22 88 ASN A N 1
ATOM 676 C CA . ASN A 1 88 ? 30.500 -37.940 31.873 1.00 17.64 88 ASN A CA 1
ATOM 677 C C . ASN A 1 88 ? 29.397 -38.837 31.370 1.00 19.86 88 ASN A C 1
ATOM 678 O O . ASN A 1 88 ? 29.263 -39.034 30.165 1.00 17.09 88 ASN A O 1
ATOM 683 N N . LYS A 1 89 ? 28.572 -39.382 32.269 1.00 21.11 89 LYS A N 1
ATOM 684 C CA A LYS A 1 89 ? 27.482 -40.253 31.811 0.60 21.82 89 LYS A CA 1
ATOM 685 C CA B LYS A 1 89 ? 27.485 -40.254 31.805 0.40 21.82 89 LYS A CA 1
ATOM 686 C C . LYS A 1 89 ? 26.521 -39.501 30.883 1.00 17.23 89 LYS A C 1
ATOM 687 O O . LYS A 1 89 ? 26.084 -40.029 29.849 1.00 22.20 89 LYS A O 1
ATOM 698 N N . ILE A 1 90 ? 26.198 -38.268 31.233 1.00 16.56 90 ILE A N 1
ATOM 699 C CA . ILE A 1 90 ? 25.234 -37.466 30.494 1.00 19.00 90 ILE A CA 1
ATOM 700 C C . ILE A 1 90 ? 25.826 -36.973 29.201 1.00 17.77 90 ILE A C 1
ATOM 701 O O . ILE A 1 90 ? 25.134 -36.890 28.175 1.00 18.02 90 ILE A O 1
ATOM 706 N N . TYR A 1 91 ? 27.100 -36.588 29.246 1.00 16.58 91 TYR A N 1
ATOM 707 C CA . TYR A 1 91 ? 27.850 -36.241 28.031 1.00 17.16 91 TYR A CA 1
ATOM 708 C C . TYR A 1 91 ? 27.866 -37.402 27.037 1.00 19.32 91 TYR A C 1
ATOM 709 O O . TYR A 1 91 ? 27.589 -37.214 25.849 1.00 19.32 91 TYR A O 1
ATOM 718 N N . ALA A 1 92 ? 28.213 -38.604 27.516 1.00 16.19 92 ALA A N 1
ATOM 719 C CA . ALA A 1 92 ? 28.241 -39.815 26.680 1.00 19.94 92 ALA A CA 1
ATOM 720 C C . ALA A 1 92 ? 26.881 -40.163 26.070 1.00 20.28 92 ALA A C 1
ATOM 721 O O . ALA A 1 92 ? 26.786 -40.555 24.875 1.00 20.52 92 ALA A O 1
ATOM 723 N N . ASP A 1 93 ? 25.828 -40.049 26.884 1.00 22.36 93 ASP A N 1
ATOM 724 C CA . ASP A 1 93 ? 24.462 -40.250 26.430 1.00 20.79 93 ASP A CA 1
ATOM 725 C C . ASP A 1 93 ? 24.137 -39.332 25.261 1.00 25.06 93 ASP A C 1
ATOM 726 O O . ASP A 1 93 ? 23.534 -39.763 24.267 1.00 24.47 93 ASP A O 1
ATOM 731 N N . TYR A 1 94 ? 24.524 -38.060 25.354 1.00 22.75 94 TYR A N 1
ATOM 732 C CA . TYR A 1 94 ? 24.242 -37.116 24.274 1.00 20.01 94 TYR A CA 1
ATOM 733 C C . TYR A 1 94 ? 24.990 -37.488 23.003 1.00 21.77 94 TYR A C 1
ATOM 734 O O . TYR A 1 94 ? 24.416 -37.491 21.905 1.00 22.80 94 TYR A O 1
ATOM 743 N N . PHE A 1 95 ? 26.298 -37.758 23.123 1.00 16.75 95 PHE A N 1
ATOM 744 C CA . PHE A 1 95 ? 27.129 -37.957 21.945 1.00 19.60 95 PHE A CA 1
ATOM 745 C C . PHE A 1 95 ? 26.975 -39.342 21.324 1.00 24.36 95 PHE A C 1
ATOM 746 O O . PHE A 1 95 ? 27.343 -39.513 20.148 1.00 21.49 95 PHE A O 1
ATOM 754 N N . GLY A 1 96 ? 26.432 -40.308 22.066 1.00 25.17 96 GLY A N 1
ATOM 755 C CA . GLY A 1 96 ? 26.358 -41.698 21.533 1.00 26.73 96 GLY A CA 1
ATOM 756 C C . GLY A 1 96 ? 27.728 -42.303 21.304 1.00 27.09 96 GLY A C 1
ATOM 757 O O . GLY A 1 96 ? 28.605 -42.285 22.184 1.00 29.34 96 GLY A O 1
ATOM 758 N N A ASP A 1 97 ? 27.950 -42.832 20.097 0.54 23.65 97 ASP A N 1
ATOM 759 N N B ASP A 1 97 ? 27.925 -42.835 20.106 0.46 23.70 97 ASP A N 1
ATOM 760 C CA A ASP A 1 97 ? 29.239 -43.398 19.733 0.54 27.89 97 ASP A CA 1
ATOM 761 C CA B ASP A 1 97 ? 29.201 -43.407 19.738 0.46 27.87 97 ASP A CA 1
ATOM 762 C C A ASP A 1 97 ? 30.166 -42.378 19.066 0.54 25.07 97 ASP A C 1
ATOM 763 C C B ASP A 1 97 ? 30.218 -42.356 19.296 0.46 25.03 97 ASP A C 1
ATOM 764 O O A ASP A 1 97 ? 31.232 -42.744 18.547 0.54 24.22 97 ASP A O 1
ATOM 765 O O B ASP A 1 97 ? 31.403 -42.684 19.180 0.46 24.72 97 ASP A O 1
ATOM 774 N N . HIS A 1 98 ? 29.800 -41.110 19.070 1.00 23.44 98 HIS A N 1
ATOM 775 C CA . HIS A 1 98 ? 30.699 -40.101 18.514 1.00 22.19 98 HIS A CA 1
ATOM 776 C C . HIS A 1 98 ? 31.620 -39.613 19.639 1.00 22.45 98 HIS A C 1
ATOM 777 O O . HIS A 1 98 ? 31.130 -39.255 20.725 1.00 19.99 98 HIS A O 1
ATOM 784 N N . LYS A 1 99 ? 32.932 -39.522 19.360 1.00 19.69 99 LYS A N 1
ATOM 785 C CA . LYS A 1 99 ? 33.921 -39.183 20.391 1.00 22.41 99 LYS A CA 1
ATOM 786 C C . LYS A 1 99 ? 34.745 -37.951 20.008 1.00 15.65 99 LYS A C 1
ATOM 787 O O . LYS A 1 99 ? 35.749 -38.059 19.278 1.00 20.23 99 LYS A O 1
ATOM 793 N N . PRO A 1 100 ? 34.297 -36.743 20.379 1.00 16.71 100 PRO A N 1
ATOM 794 C CA . PRO A 1 100 ? 35.168 -35.548 20.268 1.00 15.24 100 PRO A CA 1
ATOM 795 C C . PRO A 1 100 ? 36.425 -35.705 21.101 1.00 13.91 100 PRO A C 1
ATOM 796 O O . PRO A 1 100 ? 36.487 -36.522 22.006 1.00 15.51 100 PRO A O 1
ATOM 800 N N . CYS A 1 101 ? 37.419 -34.889 20.796 1.00 16.12 101 CYS A N 1
ATOM 801 C CA . CYS A 1 101 ? 38.482 -34.682 21.794 1.00 14.63 101 CYS A CA 1
ATOM 802 C C . CYS A 1 101 ? 37.886 -33.981 22.993 1.00 11.53 101 CYS A C 1
ATOM 803 O O . CYS A 1 101 ? 36.872 -33.308 22.883 1.00 12.85 101 CYS A O 1
ATOM 806 N N . ARG A 1 102 ? 38.565 -34.075 24.134 1.00 11.89 102 ARG A N 1
ATOM 807 C CA . ARG A 1 102 ? 38.005 -33.450 25.327 1.00 11.62 102 ARG A CA 1
ATOM 808 C C . ARG A 1 102 ? 39.138 -33.101 26.285 1.00 14.98 102 ARG A C 1
ATOM 809 O O . ARG A 1 102 ? 40.074 -33.880 26.461 1.00 13.27 102 ARG A O 1
ATOM 817 N N . CYS A 1 103 ? 38.965 -31.998 26.984 1.00 11.97 103 CYS A N 1
ATOM 818 C CA . CYS A 1 103 ? 39.870 -31.593 28.059 1.00 14.13 103 CYS A CA 1
ATOM 819 C C . CYS A 1 103 ? 38.941 -31.198 29.213 1.00 16.73 103 CYS A C 1
ATOM 820 O O . CYS A 1 103 ? 38.051 -30.369 29.021 1.00 16.01 103 CYS A O 1
ATOM 823 N N A CYS A 1 104 ? 39.115 -31.853 30.342 0.58 16.28 104 CYS A N 1
ATOM 824 N N B CYS A 1 104 ? 39.083 -31.820 30.375 0.42 16.28 104 CYS A N 1
ATOM 825 C CA A CYS A 1 104 ? 38.317 -31.654 31.542 0.58 17.46 104 CYS A CA 1
ATOM 826 C CA B CYS A 1 104 ? 38.169 -31.538 31.488 0.42 17.15 104 CYS A CA 1
ATOM 827 C C A CYS A 1 104 ? 39.223 -31.232 32.685 0.58 17.38 104 CYS A C 1
ATOM 828 C C B CYS A 1 104 ? 38.956 -31.387 32.789 0.42 16.96 104 CYS A C 1
ATOM 829 O O A CYS A 1 104 ? 40.331 -31.770 32.840 0.58 16.32 104 CYS A O 1
ATOM 830 O O B CYS A 1 104 ? 39.732 -32.276 33.151 0.42 16.93 104 CYS A O 1
ATOM 835 N N . ILE A 1 105 ? 38.781 -30.247 33.469 1.00 13.51 105 ILE A N 1
ATOM 836 C CA . ILE A 1 105 ? 39.453 -29.913 34.718 1.00 10.89 105 ILE A CA 1
ATOM 837 C C . ILE A 1 105 ? 38.411 -29.451 35.713 1.00 13.54 105 ILE A C 1
ATOM 838 O O . ILE A 1 105 ? 37.280 -29.088 35.352 1.00 13.66 105 ILE A O 1
ATOM 843 N N . GLN A 1 106 ? 38.831 -29.389 36.972 1.00 12.47 106 GLN A N 1
ATOM 844 C CA . GLN A 1 106 ? 38.068 -28.637 37.964 1.00 15.67 106 GLN A CA 1
ATOM 845 C C . GLN A 1 106 ? 38.552 -27.196 37.929 1.00 13.19 106 GLN A C 1
ATOM 846 O O . GLN A 1 106 ? 39.744 -26.946 38.125 1.00 14.85 106 GLN A O 1
ATOM 852 N N . ALA A 1 107 ? 37.621 -26.252 37.732 1.00 13.16 107 ALA A N 1
ATOM 853 C CA . ALA A 1 107 ? 37.930 -24.830 37.857 1.00 13.37 107 ALA A CA 1
ATOM 854 C C . ALA A 1 107 ? 38.134 -24.433 39.332 1.00 17.06 107 ALA A C 1
ATOM 855 O O . ALA A 1 107 ? 37.767 -25.178 40.235 1.00 17.36 107 ALA A O 1
ATOM 857 N N . GLY A 1 108 ? 38.770 -23.273 39.553 1.00 16.03 108 GLY A N 1
ATOM 858 C CA . GLY A 1 108 ? 38.713 -22.653 40.881 1.00 17.97 108 GLY A CA 1
ATOM 859 C C . GLY A 1 108 ? 37.281 -22.384 41.305 1.00 22.42 108 GLY A C 1
ATOM 860 O O . GLY A 1 108 ? 36.838 -22.789 42.400 1.00 18.50 108 GLY A O 1
ATOM 861 N N . LYS A 1 109 ? 36.508 -21.764 40.411 1.00 16.65 109 LYS A N 1
ATOM 862 C CA . LYS A 1 109 ? 35.088 -21.480 40.610 1.00 17.91 109 LYS A CA 1
ATOM 863 C C . LYS A 1 109 ? 34.512 -21.245 39.237 1.00 18.20 109 LYS A C 1
ATOM 864 O O . LYS A 1 109 ? 35.254 -20.857 38.348 1.00 13.10 109 LYS A O 1
ATOM 870 N N . LEU A 1 110 ? 33.195 -21.419 39.078 1.00 11.85 110 LEU A N 1
ATOM 871 C CA . LEU A 1 110 ? 32.555 -21.141 37.798 1.00 18.67 110 LEU A CA 1
ATOM 872 C C . LEU A 1 110 ? 31.654 -19.917 37.895 1.00 19.22 110 LEU A C 1
ATOM 873 O O . LEU A 1 110 ? 31.286 -19.530 39.003 1.00 21.22 110 LEU A O 1
ATOM 878 N N . PRO A 1 111 ? 31.228 -19.324 36.758 1.00 18.60 111 PRO A N 1
ATOM 879 C CA . PRO A 1 111 ? 30.318 -18.160 36.805 1.00 20.93 111 PRO A CA 1
ATOM 880 C C . PRO A 1 111 ? 29.047 -18.540 37.552 1.00 27.14 111 PRO A C 1
ATOM 881 O O . PRO A 1 111 ? 28.598 -19.673 37.473 1.00 22.88 111 PRO A O 1
ATOM 885 N N . ALA A 1 112 ? 28.525 -17.594 38.328 1.00 28.16 112 ALA A N 1
ATOM 886 C CA . ALA A 1 112 ? 27.228 -17.712 39.040 1.00 34.89 112 ALA A CA 1
ATOM 887 C C . ALA A 1 112 ? 27.120 -18.985 39.874 1.00 31.09 112 ALA A C 1
ATOM 888 O O . ALA A 1 112 ? 26.007 -19.521 40.073 1.00 29.66 112 ALA A O 1
ATOM 890 N N . GLY A 1 113 ? 28.248 -19.484 40.375 1.00 23.74 113 GLY A N 1
ATOM 891 C CA . GLY A 1 113 ? 28.206 -20.662 41.230 1.00 24.69 113 GLY A CA 1
ATOM 892 C C . GLY A 1 113 ? 27.651 -21.902 40.547 1.00 28.42 113 GLY A C 1
ATOM 893 O O . GLY A 1 113 ? 27.203 -22.841 41.220 1.00 24.25 113 GLY A O 1
ATOM 894 N N . LYS A 1 114 ? 27.755 -21.971 39.225 1.00 24.37 114 LYS A N 1
ATOM 895 C CA . LYS A 1 114 ? 27.359 -23.179 38.509 1.00 16.88 114 LYS A CA 1
ATOM 896 C C . LYS A 1 114 ? 28.328 -24.315 38.830 1.00 16.77 114 LYS A C 1
ATOM 897 O O . LYS A 1 114 ? 29.432 -24.096 39.338 1.00 17.82 114 LYS A O 1
ATOM 903 N N . LEU A 1 115 ? 27.925 -25.550 38.498 1.00 13.97 115 LEU A N 1
ATOM 904 C CA . LEU A 1 115 ? 28.732 -26.745 38.813 1.00 14.09 115 LEU A CA 1
ATOM 905 C C . LEU A 1 115 ? 29.440 -27.322 37.581 1.00 14.67 115 LEU A C 1
ATOM 906 O O . LEU A 1 115 ? 30.234 -28.268 37.728 1.00 15.72 115 LEU A O 1
ATOM 911 N N . VAL A 1 116 ? 29.082 -26.857 36.390 1.00 14.19 116 VAL A N 1
ATOM 912 C CA . VAL A 1 116 ? 29.675 -27.378 35.159 1.00 11.68 116 VAL A CA 1
ATOM 913 C C . VAL A 1 116 ? 29.545 -26.309 34.068 1.00 14.63 116 VAL A C 1
ATOM 914 O O . VAL A 1 116 ? 28.549 -25.574 33.986 1.00 14.06 116 VAL A O 1
ATOM 918 N N . GLU A 1 117 ? 30.576 -26.223 33.242 1.00 13.54 117 GLU A N 1
ATOM 919 C CA . GLU A 1 117 ? 30.562 -25.333 32.092 1.00 12.06 117 GLU A CA 1
ATOM 920 C C . GLU A 1 117 ? 31.275 -26.046 30.949 1.00 12.16 117 GLU A C 1
ATOM 921 O O . GLU A 1 117 ? 32.228 -26.792 31.175 1.00 12.64 117 GLU A O 1
ATOM 927 N N . LEU A 1 118 ? 30.794 -25.850 29.723 1.00 12.31 118 LEU A N 1
ATOM 928 C CA . LEU A 1 118 ? 31.415 -26.517 28.589 1.00 13.08 118 LEU A CA 1
ATOM 929 C C . LEU A 1 118 ? 31.492 -25.556 27.416 1.00 14.74 118 LEU A C 1
ATOM 930 O O . LEU A 1 118 ? 30.548 -24.772 27.221 1.00 14.25 118 LEU A O 1
ATOM 935 N N . ASP A 1 119 ? 32.551 -25.655 26.590 1.00 9.93 119 ASP A N 1
ATOM 936 C CA . ASP A 1 119 ? 32.524 -24.960 25.297 1.00 14.49 119 ASP A CA 1
ATOM 937 C C . ASP A 1 119 ? 32.957 -25.973 24.238 1.00 16.86 119 ASP A C 1
ATOM 938 O O . ASP A 1 119 ? 33.510 -27.019 24.559 1.00 18.54 119 ASP A O 1
ATOM 943 N N . ALA A 1 120 ? 32.700 -25.691 22.966 1.00 14.31 120 ALA A N 1
ATOM 944 C CA . ALA A 1 120 ? 32.817 -26.736 21.948 1.00 12.48 120 ALA A CA 1
ATOM 945 C C . ALA A 1 120 ? 33.409 -26.099 20.693 1.00 11.68 120 ALA A C 1
ATOM 946 O O . ALA A 1 120 ? 33.298 -24.907 20.475 1.00 13.82 120 ALA A O 1
ATOM 948 N N . ILE A 1 121 ? 34.109 -26.905 19.935 1.00 13.22 121 ILE A N 1
ATOM 949 C CA . ILE A 1 121 ? 34.488 -26.564 18.567 1.00 14.48 121 ILE A CA 1
ATOM 950 C C . ILE A 1 121 ? 33.908 -27.657 17.688 1.00 13.46 121 ILE A C 1
ATOM 951 O O . ILE A 1 121 ? 34.096 -28.837 17.989 1.00 13.53 121 ILE A O 1
ATOM 956 N N . ALA A 1 122 ? 33.287 -27.273 16.570 1.00 13.53 122 ALA A N 1
ATOM 957 C CA . ALA A 1 122 ? 32.734 -28.238 15.640 1.00 13.03 122 ALA A CA 1
ATOM 958 C C . ALA A 1 122 ? 33.359 -27.958 14.272 1.00 15.76 122 ALA A C 1
ATOM 959 O O . ALA A 1 122 ? 33.865 -26.869 14.009 1.00 16.15 122 ALA A O 1
ATOM 961 N N . TYR A 1 123 ? 33.363 -28.977 13.425 1.00 14.77 123 TYR A N 1
ATOM 962 C CA . TYR A 1 123 ? 34.048 -28.832 12.135 1.00 17.21 123 TYR A CA 1
ATOM 963 C C . TYR A 1 123 ? 33.322 -29.689 11.116 1.00 18.27 123 TYR A C 1
ATOM 964 O O . TYR A 1 123 ? 33.020 -30.852 11.396 1.00 17.14 123 TYR A O 1
ATOM 973 N N . LYS A 1 124 ? 33.049 -29.138 9.944 1.00 21.50 124 LYS A N 1
ATOM 974 C CA . LYS A 1 124 ? 32.619 -30.094 8.888 1.00 24.26 124 LYS A CA 1
ATOM 975 C C . LYS A 1 124 ? 33.109 -29.589 7.538 1.00 29.18 124 LYS A C 1
ATOM 976 O O . LYS A 1 124 ? 33.431 -28.394 7.366 1.00 25.90 124 LYS A O 1
ATOM 983 N N . MET B 1 1 ? -9.140 -36.918 62.588 1.00 47.35 1 MET B N 1
ATOM 984 C CA . MET B 1 1 ? -8.083 -37.158 63.577 1.00 53.98 1 MET B CA 1
ATOM 985 C C . MET B 1 1 ? -6.671 -37.077 62.976 1.00 51.92 1 MET B C 1
ATOM 986 O O . MET B 1 1 ? -5.671 -37.186 63.700 1.00 43.81 1 MET B O 1
ATOM 991 N N . SER B 1 2 ? -6.597 -36.931 61.654 1.00 44.65 2 SER B N 1
ATOM 992 C CA . SER B 1 2 ? -5.329 -36.647 60.999 1.00 35.08 2 SER B CA 1
ATOM 993 C C . SER B 1 2 ? -5.178 -35.139 60.797 1.00 34.05 2 SER B C 1
ATOM 994 O O . SER B 1 2 ? -6.154 -34.392 60.743 1.00 36.45 2 SER B O 1
ATOM 997 N N . LYS B 1 3 ? -3.940 -34.699 60.676 1.00 26.82 3 LYS B N 1
ATOM 998 C CA . LYS B 1 3 ? -3.618 -33.285 60.582 1.00 32.87 3 LYS B CA 1
ATOM 999 C C . LYS B 1 3 ? -3.172 -32.976 59.169 1.00 28.16 3 LYS B C 1
ATOM 1000 O O . LYS B 1 3 ? -2.350 -33.720 58.609 1.00 25.32 3 LYS B O 1
ATOM 1006 N N . VAL B 1 4 ? -3.667 -31.870 58.621 1.00 26.33 4 VAL B N 1
ATOM 1007 C CA . VAL B 1 4 ? -3.322 -31.455 57.254 1.00 28.74 4 VAL B CA 1
ATOM 1008 C C . VAL B 1 4 ? -1.999 -30.699 57.304 1.00 31.72 4 VAL B C 1
ATOM 1009 O O . VAL B 1 4 ? -1.798 -29.844 58.171 1.00 27.90 4 VAL B O 1
ATOM 1013 N N . ILE B 1 5 ? -1.070 -31.068 56.433 1.00 23.57 5 ILE B N 1
ATOM 1014 C CA . ILE B 1 5 ? 0.253 -30.436 56.330 1.00 30.89 5 ILE B CA 1
ATOM 1015 C C . ILE B 1 5 ? 0.271 -29.599 55.054 1.00 26.70 5 ILE B C 1
ATOM 1016 O O . ILE B 1 5 ? -0.101 -30.084 53.983 1.00 25.72 5 ILE B O 1
ATOM 1021 N N . SER B 1 6 ? 0.642 -28.324 55.173 1.00 25.16 6 SER B N 1
ATOM 1022 C CA . SER B 1 6 ? 0.633 -27.432 54.021 1.00 31.37 6 SER B CA 1
ATOM 1023 C C . SER B 1 6 ? 1.903 -26.586 54.018 1.00 33.27 6 SER B C 1
ATOM 1024 O O . SER B 1 6 ? 2.355 -26.143 55.062 1.00 33.16 6 SER B O 1
ATOM 1027 N N . THR B 1 7 ? 2.486 -26.385 52.846 1.00 27.47 7 THR B N 1
ATOM 1028 C CA . THR B 1 7 ? 3.734 -25.664 52.685 1.00 27.14 7 THR B CA 1
ATOM 1029 C C . THR B 1 7 ? 3.622 -24.924 51.359 1.00 33.04 7 THR B C 1
ATOM 1030 O O . THR B 1 7 ? 3.127 -25.482 50.365 1.00 32.37 7 THR B O 1
ATOM 1034 N N . PRO B 1 8 ? 4.015 -23.652 51.324 1.00 30.76 8 PRO B N 1
ATOM 1035 C CA . PRO B 1 8 ? 4.109 -22.956 50.031 1.00 28.71 8 PRO B CA 1
ATOM 1036 C C . PRO B 1 8 ? 5.293 -23.418 49.192 1.00 31.15 8 PRO B C 1
ATOM 1037 O O . PRO B 1 8 ? 5.412 -22.995 48.038 1.00 31.88 8 PRO B O 1
ATOM 1041 N N . ASP B 1 9 ? 6.181 -24.256 49.721 1.00 29.92 9 ASP B N 1
ATOM 1042 C CA . ASP B 1 9 ? 7.336 -24.707 48.947 1.00 34.34 9 ASP B CA 1
ATOM 1043 C C . ASP B 1 9 ? 7.121 -26.057 48.232 1.00 31.01 9 ASP B C 1
ATOM 1044 O O . ASP B 1 9 ? 8.093 -26.659 47.781 1.00 28.48 9 ASP B O 1
ATOM 1049 N N . ALA B 1 10 ? 5.878 -26.504 48.065 1.00 34.12 10 ALA B N 1
ATOM 1050 C CA . ALA B 1 10 ? 5.511 -27.554 47.119 1.00 24.53 10 ALA B CA 1
ATOM 1051 C C . ALA B 1 10 ? 4.254 -27.123 46.361 1.00 30.91 10 ALA B C 1
ATOM 1052 O O . ALA B 1 10 ? 3.556 -26.191 46.777 1.00 31.56 10 ALA B O 1
ATOM 1054 N N . PRO B 1 11 ? 3.957 -27.747 45.218 1.00 28.69 11 PRO B N 1
ATOM 1055 C CA . PRO B 1 11 ? 2.769 -27.343 44.444 1.00 32.70 11 PRO B CA 1
ATOM 1056 C C . PRO B 1 11 ? 1.449 -27.678 45.139 1.00 29.60 11 PRO B C 1
ATOM 1057 O O . PRO B 1 11 ? 1.348 -28.585 45.970 1.00 37.15 11 PRO B O 1
ATOM 1061 N N . ALA B 1 12 ? 0.420 -26.925 44.767 1.00 47.07 12 ALA B N 1
ATOM 1062 C CA . ALA B 1 12 ? -0.960 -27.287 45.060 1.00 43.01 12 ALA B CA 1
ATOM 1063 C C . ALA B 1 12 ? -1.639 -27.888 43.824 1.00 44.01 12 ALA B C 1
ATOM 1064 O O . ALA B 1 12 ? -1.172 -27.744 42.690 1.00 57.42 12 ALA B O 1
ATOM 1066 N N . ALA B 1 13 ? -2.743 -28.598 44.063 1.00 43.42 13 ALA B N 1
ATOM 1067 C CA . ALA B 1 13 ? -3.556 -29.225 43.023 1.00 42.21 13 ALA B CA 1
ATOM 1068 C C . ALA B 1 13 ? -5.010 -28.809 43.218 1.00 47.94 13 ALA B C 1
ATOM 1069 O O . ALA B 1 13 ? -5.366 -28.235 44.252 1.00 43.17 13 ALA B O 1
ATOM 1071 N N . ILE B 1 14 ? -5.858 -29.120 42.219 1.00 43.16 14 ILE B N 1
ATOM 1072 C CA . ILE B 1 14 ? -7.294 -28.810 42.295 1.00 44.78 14 ILE B CA 1
ATOM 1073 C C . ILE B 1 14 ? -7.932 -29.529 43.491 1.00 48.05 14 ILE B C 1
ATOM 1074 O O . ILE B 1 14 ? -7.683 -30.722 43.724 1.00 42.77 14 ILE B O 1
ATOM 1079 N N . GLY B 1 15 ? -8.770 -28.820 44.253 1.00 40.12 15 GLY B N 1
ATOM 1080 C CA . GLY B 1 15 ? -9.394 -29.436 45.433 1.00 34.55 15 GLY B CA 1
ATOM 1081 C C . GLY B 1 15 ? -10.492 -30.440 45.027 1.00 47.78 15 GLY B C 1
ATOM 1082 O O . GLY B 1 15 ? -10.894 -30.502 43.866 1.00 39.28 15 GLY B O 1
ATOM 1083 N N . PRO B 1 16 ? -11.002 -31.247 45.973 1.00 41.90 16 PRO B N 1
ATOM 1084 C CA . PRO B 1 16 ? -10.652 -31.345 47.384 1.00 42.68 16 PRO B CA 1
ATOM 1085 C C . PRO B 1 16 ? -9.349 -32.128 47.481 1.00 34.07 16 PRO B C 1
ATOM 1086 O O . PRO B 1 16 ? -9.332 -33.293 47.106 1.00 31.79 16 PRO B O 1
ATOM 1090 N N . TYR B 1 17 ? -8.301 -31.488 47.998 1.00 40.55 17 TYR B N 1
ATOM 1091 C CA . TYR B 1 17 ? -6.925 -31.965 47.903 1.00 39.04 17 TYR B CA 1
ATOM 1092 C C . TYR B 1 17 ? -6.116 -31.339 49.031 1.00 39.30 17 TYR B C 1
ATOM 1093 O O . TYR B 1 17 ? -6.347 -30.169 49.389 1.00 33.34 17 TYR B O 1
ATOM 1102 N N . CYS B 1 18 ? -5.202 -32.120 49.623 1.00 27.70 18 CYS B N 1
ATOM 1103 C CA . CYS B 1 18 ? -4.171 -31.516 50.473 1.00 27.13 18 CYS B CA 1
ATOM 1104 C C . CYS B 1 18 ? -2.830 -32.132 50.134 1.00 26.30 18 CYS B C 1
ATOM 1105 O O . CYS B 1 18 ? -2.756 -33.208 49.534 1.00 25.77 18 CYS B O 1
ATOM 1108 N N . GLN B 1 19 ? -1.758 -31.445 50.533 1.00 21.83 19 GLN B N 1
ATOM 1109 C CA . GLN B 1 19 ? -0.435 -31.893 50.112 1.00 22.65 19 GLN B CA 1
ATOM 1110 C C . GLN B 1 19 ? -0.002 -33.147 50.868 1.00 22.97 19 GLN B C 1
ATOM 1111 O O . GLN B 1 19 ? 0.520 -34.095 50.267 1.00 18.64 19 GLN B O 1
ATOM 1117 N N . ALA B 1 20 ? -0.280 -33.201 52.168 1.00 20.19 20 ALA B N 1
ATOM 1118 C CA . ALA B 1 20 ? 0.163 -34.302 53.012 1.00 20.06 20 ALA B CA 1
ATOM 1119 C C . ALA B 1 20 ? -0.717 -34.312 54.246 1.00 18.19 20 ALA B C 1
ATOM 1120 O O . ALA B 1 20 ? -1.273 -33.270 54.637 1.00 21.88 20 ALA B O 1
ATOM 1122 N N . ARG B 1 21 ? -0.786 -35.482 54.883 1.00 18.75 21 ARG B N 1
ATOM 1123 C CA . ARG B 1 21 ? -1.550 -35.661 56.121 1.00 23.58 21 ARG B CA 1
ATOM 1124 C C . ARG B 1 21 ? -0.793 -36.541 57.097 1.00 24.38 21 ARG B C 1
ATOM 1125 O O . ARG B 1 21 ? -0.223 -37.576 56.726 1.00 20.05 21 ARG B O 1
ATOM 1133 N N . LEU B 1 22 ? -0.811 -36.124 58.360 1.00 20.84 22 LEU B N 1
ATOM 1134 C CA . LEU B 1 22 ? -0.070 -36.799 59.417 1.00 18.72 22 LEU B CA 1
ATOM 1135 C C . LEU B 1 22 ? -1.092 -37.587 60.226 1.00 18.87 22 LEU B C 1
ATOM 1136 O O . LEU B 1 22 ? -2.053 -36.988 60.710 1.00 23.74 22 LEU B O 1
ATOM 1141 N N . CYS B 1 23 ? -0.909 -38.898 60.328 1.00 22.01 23 CYS B N 1
ATOM 1142 C CA . CYS B 1 23 ? -1.798 -39.861 61.006 1.00 15.89 23 CYS B CA 1
ATOM 1143 C C . CYS B 1 23 ? -0.962 -40.532 62.091 1.00 23.46 23 CYS B C 1
ATOM 1144 O O . CYS B 1 23 ? -0.297 -41.545 61.821 1.00 25.69 23 CYS B O 1
ATOM 1147 N N . ASP B 1 24 ? -1.026 -40.002 63.302 1.00 23.33 24 ASP B N 1
ATOM 1148 C CA . ASP B 1 24 ? -0.239 -40.551 64.416 1.00 21.09 24 ASP B CA 1
ATOM 1149 C C . ASP B 1 24 ? 1.233 -40.474 64.056 1.00 19.54 24 ASP B C 1
ATOM 1150 O O . ASP B 1 24 ? 1.824 -39.385 64.063 1.00 29.47 24 ASP B O 1
ATOM 1155 N N . ARG B 1 25 ? 1.855 -41.611 63.729 1.00 17.89 25 ARG B N 1
ATOM 1156 C CA . ARG B 1 25 ? 3.293 -41.582 63.413 1.00 15.12 25 ARG B CA 1
ATOM 1157 C C . ARG B 1 25 ? 3.582 -41.578 61.913 1.00 18.05 25 ARG B C 1
ATOM 1158 O O . ARG B 1 25 ? 4.750 -41.519 61.539 1.00 17.14 25 ARG B O 1
ATOM 1166 N N . THR B 1 26 ? 2.575 -41.736 61.079 1.00 16.99 26 THR B N 1
ATOM 1167 C CA . THR B 1 26 ? 2.781 -41.933 59.631 1.00 18.68 26 THR B CA 1
ATOM 1168 C C . THR B 1 26 ? 2.334 -40.687 58.900 1.00 17.57 26 THR B C 1
ATOM 1169 O O . THR B 1 26 ? 1.198 -40.224 59.090 1.00 18.17 26 THR B O 1
ATOM 1173 N N . LEU B 1 27 ? 3.174 -40.224 57.978 1.00 16.08 27 LEU B N 1
ATOM 1174 C CA . LEU B 1 27 ? 2.880 -39.091 57.100 1.00 17.43 27 LEU B CA 1
ATOM 1175 C C . LEU B 1 27 ? 2.649 -39.630 55.681 1.00 17.08 27 LEU B C 1
ATOM 1176 O O . LEU B 1 27 ? 3.497 -40.348 55.167 1.00 15.27 27 LEU B O 1
ATOM 1181 N N . TYR B 1 28 ? 1.504 -39.344 55.102 1.00 14.35 28 TYR B N 1
ATOM 1182 C CA . TYR B 1 28 ? 1.238 -39.603 53.688 1.00 17.00 28 TYR B CA 1
ATOM 1183 C C . TYR B 1 28 ? 1.350 -38.313 52.879 1.00 15.38 28 TYR B C 1
ATOM 1184 O O . TYR B 1 28 ? 0.891 -37.265 53.334 1.00 16.48 28 TYR B O 1
ATOM 1193 N N . THR B 1 29 ? 1.878 -38.398 51.654 1.00 17.83 29 THR B N 1
ATOM 1194 C CA . THR B 1 29 ? 1.844 -37.264 50.737 1.00 16.87 29 THR B CA 1
ATOM 1195 C C . THR B 1 29 ? 0.899 -37.577 49.589 1.00 15.58 29 THR B C 1
ATOM 1196 O O . THR B 1 29 ? 0.553 -38.745 49.320 1.00 14.25 29 THR B O 1
ATOM 1200 N N . SER B 1 30 ? 0.458 -36.501 48.935 1.00 16.26 30 SER B N 1
ATOM 1201 C CA . SER B 1 30 ? -0.205 -36.645 47.644 1.00 16.04 30 SER B CA 1
ATOM 1202 C C . SER B 1 30 ? 0.864 -36.938 46.587 1.00 16.38 30 SER B C 1
ATOM 1203 O O . SER B 1 30 ? 2.055 -36.991 46.895 1.00 17.44 30 SER B O 1
ATOM 1206 N N . GLY B 1 31 ? 0.426 -37.227 45.359 1.00 16.26 31 GLY B N 1
ATOM 1207 C CA . GLY B 1 31 ? 1.354 -37.348 44.228 1.00 18.98 31 GLY B CA 1
ATOM 1208 C C . GLY B 1 31 ? 1.963 -35.982 43.937 1.00 22.52 31 GLY B C 1
ATOM 1209 O O . GLY B 1 31 ? 1.271 -34.958 44.007 1.00 22.69 31 GLY B O 1
ATOM 1210 N N . ILE B 1 32 ? 3.279 -35.944 43.811 1.00 17.74 32 ILE B N 1
ATOM 1211 C CA . ILE B 1 32 ? 4.041 -34.695 43.722 1.00 19.44 32 ILE B CA 1
ATOM 1212 C C . ILE B 1 32 ? 4.528 -34.601 42.278 1.00 21.63 32 ILE B C 1
ATOM 1213 O O . ILE B 1 32 ? 5.119 -35.546 41.769 1.00 14.31 32 ILE B O 1
ATOM 1218 N N . ILE B 1 33 ? 4.249 -33.490 41.626 1.00 19.11 33 ILE B N 1
ATOM 1219 C CA . ILE B 1 33 ? 4.628 -33.288 40.230 1.00 20.61 33 ILE B CA 1
ATOM 1220 C C . ILE B 1 33 ? 5.737 -32.251 40.201 1.00 20.10 33 ILE B C 1
ATOM 1221 O O . ILE B 1 33 ? 5.850 -31.434 41.126 1.00 21.27 33 ILE B O 1
ATOM 1226 N N . GLY B 1 34 ? 6.565 -32.281 39.148 1.00 17.13 34 GLY B N 1
ATOM 1227 C CA . GLY B 1 34 ? 7.686 -31.357 39.098 1.00 22.52 34 GLY B CA 1
ATOM 1228 C C . GLY B 1 34 ? 7.396 -29.941 38.663 1.00 26.45 34 GLY B C 1
ATOM 1229 O O . GLY B 1 34 ? 8.061 -29.426 37.758 1.00 27.79 34 GLY B O 1
ATOM 1230 N N . ASN B 1 35 ? 6.434 -29.286 39.290 1.00 25.35 35 ASN B N 1
ATOM 1231 C CA . ASN B 1 35 ? 6.116 -27.895 38.963 1.00 24.60 35 ASN B CA 1
ATOM 1232 C C . ASN B 1 35 ? 6.813 -26.955 39.932 1.00 23.48 35 ASN B C 1
ATOM 1233 O O . ASN B 1 35 ? 7.081 -27.297 41.088 1.00 25.67 35 ASN B O 1
ATOM 1238 N N . ASP B 1 36 ? 7.117 -25.759 39.444 1.00 25.55 36 ASP B N 1
ATOM 1239 C CA . ASP B 1 36 ? 7.721 -24.758 40.277 1.00 28.13 36 ASP B CA 1
ATOM 1240 C C . ASP B 1 36 ? 6.659 -24.241 41.247 1.00 40.17 36 ASP B C 1
ATOM 1241 O O . ASP B 1 36 ? 5.708 -23.597 40.799 1.00 38.31 36 ASP B O 1
ATOM 1246 N N . PRO B 1 37 ? 6.760 -24.500 42.557 1.00 44.33 37 PRO B N 1
ATOM 1247 C CA . PRO B 1 37 ? 5.717 -24.000 43.478 1.00 42.94 37 PRO B CA 1
ATOM 1248 C C . PRO B 1 37 ? 5.673 -22.480 43.563 1.00 61.46 37 PRO B C 1
ATOM 1249 O O . PRO B 1 37 ? 4.677 -21.926 44.058 1.00 63.19 37 PRO B O 1
ATOM 1253 N N . HIS B 1 38 ? 6.704 -21.800 43.065 1.00 47.22 38 HIS B N 1
ATOM 1254 C CA . HIS B 1 38 ? 6.843 -20.355 43.124 1.00 54.72 38 HIS B CA 1
ATOM 1255 C C . HIS B 1 38 ? 6.732 -19.702 41.733 1.00 59.00 38 HIS B C 1
ATOM 1256 O O . HIS B 1 38 ? 7.368 -18.673 41.437 1.00 48.07 38 HIS B O 1
ATOM 1263 N N . GLY B 1 39 ? 5.936 -20.301 40.854 1.00 47.49 39 GLY B N 1
ATOM 1264 C CA . GLY B 1 39 ? 5.256 -19.486 39.882 1.00 44.99 39 GLY B CA 1
ATOM 1265 C C . GLY B 1 39 ? 5.440 -19.708 38.398 1.00 52.30 39 G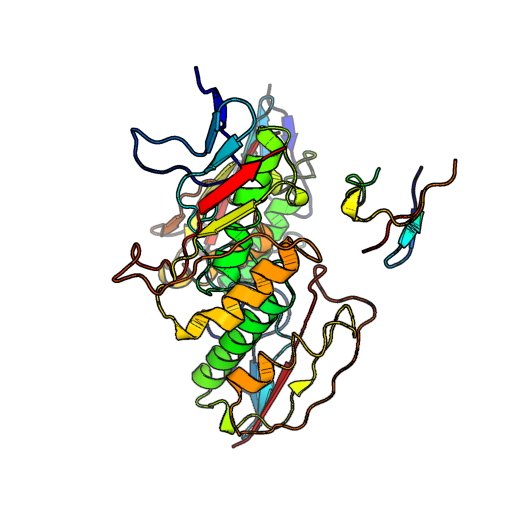LY B C 1
ATOM 1266 O O . GLY B 1 39 ? 4.439 -19.858 37.683 1.00 58.93 39 GLY B O 1
ATOM 1267 N N . GLY B 1 40 ? 6.681 -19.679 37.907 1.00 40.67 40 GLY B N 1
ATOM 1268 C CA . GLY B 1 40 ? 6.926 -19.550 36.481 1.00 37.20 40 GLY B CA 1
ATOM 1269 C C . GLY B 1 40 ? 6.815 -20.860 35.732 1.00 32.35 40 GLY B C 1
ATOM 1270 O O . GLY B 1 40 ? 6.238 -21.824 36.217 1.00 32.58 40 GLY B O 1
ATOM 1271 N N . PRO B 1 41 ? 7.355 -20.897 34.521 1.00 24.42 41 PRO B N 1
ATOM 1272 C CA . PRO B 1 41 ? 7.337 -22.129 33.722 1.00 28.86 41 PRO B CA 1
ATOM 1273 C C . PRO B 1 41 ? 8.010 -23.291 34.443 1.00 25.01 41 PRO B C 1
ATOM 1274 O O . PRO B 1 41 ? 8.821 -23.116 35.350 1.00 26.10 41 PRO B O 1
ATOM 1278 N N . ASN B 1 42 ? 7.660 -24.470 34.038 1.00 27.53 42 ASN B N 1
ATOM 1279 C CA . ASN B 1 42 ? 8.165 -25.649 34.712 1.00 25.62 42 ASN B CA 1
ATOM 1280 C C . ASN B 1 42 ? 9.311 -26.293 33.928 1.00 22.87 42 ASN B C 1
ATOM 1281 O O . ASN B 1 42 ? 9.457 -26.097 32.717 1.00 23.43 42 ASN B O 1
ATOM 1286 N N . PRO B 1 43 ? 10.150 -27.050 34.612 1.00 22.85 43 PRO B N 1
ATOM 1287 C CA . PRO B 1 43 ? 11.325 -27.651 33.956 1.00 23.42 43 PRO B CA 1
ATOM 1288 C C . PRO B 1 43 ? 10.877 -28.614 32.887 1.00 30.16 43 PRO B C 1
ATOM 1289 O O . PRO B 1 43 ? 9.813 -29.242 32.993 1.00 26.22 43 PRO B O 1
ATOM 1293 N N . GLU B 1 44 ? 11.738 -28.755 31.882 1.00 24.80 44 GLU B N 1
ATOM 1294 C CA . GLU B 1 44 ? 11.472 -29.616 30.749 1.00 27.50 44 GLU B CA 1
ATOM 1295 C C . GLU B 1 44 ? 12.182 -30.965 30.795 1.00 23.57 44 GLU B C 1
ATOM 1296 O O . GLU B 1 44 ? 11.872 -31.825 29.974 1.00 29.25 44 GLU B O 1
ATOM 1302 N N . THR B 1 45 ? 13.147 -31.178 31.679 1.00 23.20 45 THR B N 1
ATOM 1303 C CA . THR B 1 45 ? 13.853 -32.448 31.673 1.00 20.88 45 THR B CA 1
ATOM 1304 C C . THR B 1 45 ? 13.377 -33.294 32.845 1.00 23.01 45 THR B C 1
ATOM 1305 O O . THR B 1 45 ? 12.886 -32.762 33.845 1.00 20.50 45 THR B O 1
ATOM 1309 N N . VAL B 1 46 ? 13.595 -34.609 32.755 1.00 24.18 46 VAL B N 1
ATOM 1310 C CA A VAL B 1 46 ? 13.177 -35.435 33.881 0.63 21.64 46 VAL B CA 1
ATOM 1311 C CA B VAL B 1 46 ? 13.245 -35.493 33.870 0.37 21.66 46 VAL B CA 1
ATOM 1312 C C . VAL B 1 46 ? 13.978 -35.063 35.125 1.00 22.43 46 VAL B C 1
ATOM 1313 O O . VAL B 1 46 ? 13.416 -35.039 36.227 1.00 22.75 46 VAL B O 1
ATOM 1320 N N . GLU B 1 47 ? 15.281 -34.730 34.971 1.00 19.72 47 GLU B N 1
ATOM 1321 C CA . GLU B 1 47 ? 16.096 -34.340 36.127 1.00 24.29 47 GLU B CA 1
ATOM 1322 C C . GLU B 1 47 ? 15.604 -33.038 36.753 1.00 21.13 47 GLU B C 1
ATOM 1323 O O . GLU B 1 47 ? 15.552 -32.929 37.977 1.00 21.61 47 GLU B O 1
ATOM 1329 N N . GLY B 1 48 ? 15.236 -32.048 35.934 1.00 19.72 48 GLY B N 1
ATOM 1330 C CA . GLY B 1 48 ? 14.772 -30.787 36.498 1.00 22.04 48 GLY B CA 1
ATOM 1331 C C . GLY B 1 48 ? 13.413 -30.939 37.178 1.00 23.05 48 GLY B C 1
ATOM 1332 O O . GLY B 1 48 ? 13.184 -30.374 38.242 1.00 16.37 48 GLY B O 1
ATOM 1333 N N . GLN B 1 49 ? 12.523 -31.736 36.589 1.00 19.44 49 GLN B N 1
ATOM 1334 C CA . GLN B 1 49 ? 11.284 -32.065 37.285 1.00 21.54 49 GLN B CA 1
ATOM 1335 C C . GLN B 1 49 ? 11.550 -32.893 38.541 1.00 17.20 49 GLN B C 1
ATOM 1336 O O . GLN B 1 49 ? 10.942 -32.619 39.581 1.00 19.12 49 GLN B O 1
ATOM 1342 N N . ALA B 1 50 ? 12.476 -33.870 38.474 1.00 17.11 50 ALA B N 1
ATOM 1343 C CA . ALA B 1 50 ? 12.824 -34.670 39.653 1.00 19.59 50 ALA B CA 1
ATOM 1344 C C . ALA B 1 50 ? 13.421 -33.814 40.765 1.00 18.18 50 ALA B C 1
ATOM 1345 O O . ALA B 1 50 ? 13.118 -34.031 41.945 1.00 17.92 50 ALA B O 1
ATOM 1347 N N . GLU B 1 51 ? 14.220 -32.791 40.427 1.00 14.68 51 GLU B N 1
ATOM 1348 C CA . GLU B 1 51 ? 14.756 -31.937 41.475 1.00 18.17 51 GLU B CA 1
ATOM 1349 C C . GLU B 1 51 ? 13.646 -31.265 42.251 1.00 16.44 51 GLU B C 1
ATOM 1350 O O . GLU B 1 51 ? 13.681 -31.218 43.480 1.00 16.74 51 GLU B O 1
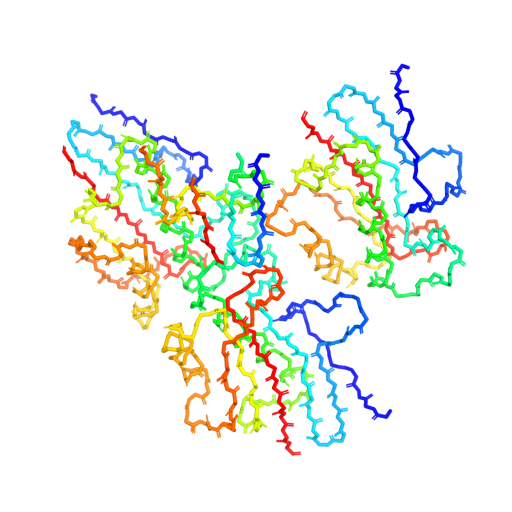ATOM 1356 N N . LEU B 1 52 ? 12.712 -30.667 41.542 1.00 16.44 52 LEU B N 1
ATOM 1357 C CA . LEU B 1 52 ? 11.616 -29.966 42.221 1.00 19.12 52 LEU B CA 1
ATOM 1358 C C . LEU B 1 52 ? 10.776 -30.931 43.073 1.00 16.98 52 LEU B C 1
ATOM 1359 O O . LEU B 1 52 ? 10.363 -30.579 44.203 1.00 18.26 52 LEU B O 1
ATOM 1364 N N . ILE B 1 53 ? 10.503 -32.124 42.546 1.00 17.08 53 ILE B N 1
ATOM 1365 C CA . ILE B 1 53 ? 9.764 -33.127 43.342 1.00 18.05 53 ILE B CA 1
ATOM 1366 C C . ILE B 1 53 ? 10.467 -33.368 44.677 1.00 18.62 53 ILE B C 1
ATOM 1367 O O . ILE B 1 53 ? 9.847 -33.298 45.741 1.00 18.83 53 ILE B O 1
ATOM 1372 N N . MET B 1 54 ? 11.785 -33.638 44.647 1.00 16.06 54 MET B N 1
ATOM 1373 C CA A MET B 1 54 ? 12.481 -33.909 45.895 0.74 17.87 54 MET B CA 1
ATOM 1374 C CA B MET B 1 54 ? 12.512 -33.897 45.888 0.26 17.90 54 MET B CA 1
ATOM 1375 C C . MET B 1 54 ? 12.472 -32.693 46.826 1.00 19.35 54 MET B C 1
ATOM 1376 O O . MET B 1 54 ? 12.301 -32.852 48.038 1.00 18.38 54 MET B O 1
ATOM 1385 N N . LYS B 1 55 ? 12.677 -31.471 46.293 1.00 16.96 55 LYS B N 1
ATOM 1386 C CA . LYS B 1 55 ? 12.568 -30.280 47.145 1.00 16.74 55 LYS B CA 1
ATOM 1387 C C . LYS B 1 55 ? 11.147 -30.090 47.694 1.00 18.74 55 LYS B C 1
ATOM 1388 O O . LYS B 1 55 ? 10.964 -29.656 48.835 1.00 18.13 55 LYS B O 1
ATOM 1394 N N . SER B 1 56 ? 10.125 -30.359 46.888 1.00 18.92 56 SER B N 1
ATOM 1395 C CA . SER B 1 56 ? 8.759 -30.296 47.405 1.00 20.16 56 SER B CA 1
ATOM 1396 C C . SER B 1 56 ? 8.535 -31.306 48.528 1.00 17.78 56 SER B C 1
ATOM 1397 O O . SER B 1 56 ? 7.937 -30.980 49.555 1.00 20.02 56 SER B O 1
ATOM 1400 N N . LEU B 1 57 ? 8.990 -32.548 48.336 1.00 16.82 57 LEU B N 1
ATOM 1401 C CA . LEU B 1 57 ? 8.876 -33.556 49.393 1.00 18.35 57 LEU B CA 1
ATOM 1402 C C . LEU B 1 57 ? 9.610 -33.091 50.646 1.00 23.00 57 LEU B C 1
ATOM 1403 O O . LEU B 1 57 ? 9.086 -33.170 51.764 1.00 18.49 57 LEU B O 1
ATOM 1408 N N . ASP B 1 58 ? 10.846 -32.607 50.476 1.00 19.09 58 ASP B N 1
ATOM 1409 C CA . ASP B 1 58 ? 11.585 -32.124 51.626 1.00 21.87 58 ASP B CA 1
ATOM 1410 C C . ASP B 1 58 ? 10.791 -31.034 52.365 1.00 20.92 58 ASP B C 1
ATOM 1411 O O . ASP B 1 58 ? 10.804 -30.985 53.603 1.00 19.86 58 ASP B O 1
ATOM 1416 N N . ALA B 1 59 ? 10.108 -30.171 51.633 1.00 20.33 59 ALA B N 1
ATOM 1417 C CA . ALA B 1 59 ? 9.345 -29.107 52.291 1.00 22.14 59 ALA B CA 1
ATOM 1418 C C . ALA B 1 59 ? 8.138 -29.670 53.037 1.00 19.67 59 ALA B C 1
ATOM 1419 O O . ALA B 1 59 ? 7.794 -29.192 54.124 1.00 17.34 59 ALA B O 1
ATOM 1421 N N . MET B 1 60 ? 7.499 -30.695 52.488 1.00 19.96 60 MET B N 1
ATOM 1422 C CA . MET B 1 60 ? 6.372 -31.329 53.200 1.00 18.79 60 MET B CA 1
ATOM 1423 C C . MET B 1 60 ? 6.842 -32.030 54.456 1.00 19.24 60 MET B C 1
ATOM 1424 O O . MET B 1 60 ? 6.199 -31.915 55.509 1.00 23.47 60 MET B O 1
ATOM 1429 N N . LEU B 1 61 ? 7.918 -32.824 54.348 1.00 16.72 61 LEU B N 1
ATOM 1430 C CA . LEU B 1 61 ? 8.514 -33.488 55.506 1.00 20.14 61 LEU B CA 1
ATOM 1431 C C . LEU B 1 61 ? 8.844 -32.457 56.584 1.00 26.51 61 LEU B C 1
ATOM 1432 O O . LEU B 1 61 ? 8.468 -32.599 57.746 1.00 23.72 61 LEU B O 1
ATOM 1437 N N . LYS B 1 62 ? 9.537 -31.399 56.204 1.00 20.85 62 LYS B N 1
ATOM 1438 C CA . LYS B 1 62 ? 9.952 -30.452 57.237 1.00 29.24 62 LYS B CA 1
ATOM 1439 C C . LYS B 1 62 ? 8.764 -29.746 57.904 1.00 23.23 62 LYS B C 1
ATOM 1440 O O . LYS B 1 62 ? 8.773 -29.543 59.123 1.00 28.05 62 LYS B O 1
ATOM 1446 N N . ALA B 1 63 ? 7.745 -29.383 57.140 1.00 23.67 63 ALA B N 1
ATOM 1447 C CA . ALA B 1 63 ? 6.547 -28.755 57.702 1.00 22.26 63 ALA B CA 1
ATOM 1448 C C . ALA B 1 63 ? 5.833 -29.649 58.701 1.00 29.59 63 ALA B C 1
ATOM 1449 O O . ALA B 1 63 ? 5.080 -29.143 59.545 1.00 27.48 63 ALA B O 1
ATOM 1451 N N . ALA B 1 64 ? 6.024 -30.966 58.610 1.00 24.20 64 ALA B N 1
ATOM 1452 C CA . ALA B 1 64 ? 5.438 -31.905 59.549 1.00 23.37 64 ALA B CA 1
ATOM 1453 C C . ALA B 1 64 ? 6.385 -32.279 60.678 1.00 24.49 64 ALA B C 1
ATOM 1454 O O . ALA B 1 64 ? 6.023 -33.106 61.506 1.00 24.80 64 ALA B O 1
ATOM 1456 N N . GLY B 1 65 ? 7.614 -31.766 60.696 1.00 24.01 65 GLY B N 1
ATOM 1457 C CA . GLY B 1 65 ? 8.575 -32.184 61.693 1.00 22.91 65 GLY B CA 1
ATOM 1458 C C . GLY B 1 65 ? 9.363 -33.405 61.323 1.00 25.52 65 GLY B C 1
ATOM 1459 O O . GLY B 1 65 ? 10.003 -34.000 62.188 1.00 29.73 65 GLY B O 1
ATOM 1460 N N . TYR B 1 66 ? 9.344 -33.806 60.053 1.00 24.54 66 TYR B N 1
ATOM 1461 C CA . TYR B 1 66 ? 10.049 -34.999 59.616 1.00 26.65 66 TYR B CA 1
ATOM 1462 C C . TYR B 1 66 ? 11.303 -34.597 58.847 1.00 21.06 66 TYR B C 1
ATOM 1463 O O . TYR B 1 66 ? 11.515 -33.435 58.533 1.00 21.94 66 TYR B O 1
ATOM 1472 N N . GLU B 1 67 ? 12.113 -35.597 58.545 1.00 24.01 67 GLU B N 1
ATOM 1473 C CA . GLU B 1 67 ? 13.308 -35.468 57.719 1.00 24.86 67 GLU B CA 1
ATOM 1474 C C . GLU B 1 67 ? 13.290 -36.556 56.662 1.00 21.67 67 GLU B C 1
ATOM 1475 O O . GLU B 1 67 ? 12.598 -37.570 56.811 1.00 19.70 67 GLU B O 1
ATOM 1481 N N . LYS B 1 68 ? 14.163 -36.395 55.642 1.00 18.94 68 LYS B N 1
ATOM 1482 C CA . LYS B 1 68 ? 14.254 -37.396 54.588 1.00 22.95 68 LYS B CA 1
ATOM 1483 C C . LYS B 1 68 ? 14.570 -38.800 55.117 1.00 19.50 68 LYS B C 1
ATOM 1484 O O . LYS B 1 68 ? 14.162 -39.777 54.491 1.00 19.11 68 LYS B O 1
ATOM 1490 N N . THR B 1 69 ? 15.371 -38.941 56.201 1.00 19.59 69 THR B N 1
ATOM 1491 C CA . THR B 1 69 ? 15.641 -40.245 56.795 1.00 18.58 69 THR B CA 1
ATOM 1492 C C . THR B 1 69 ? 14.403 -40.900 57.455 1.00 21.52 69 THR B C 1
ATOM 1493 O O . THR B 1 69 ? 14.500 -42.056 57.888 1.00 21.23 69 THR B O 1
ATOM 1497 N N . ASP B 1 70 ? 13.260 -40.210 57.555 1.00 23.45 70 ASP B N 1
ATOM 1498 C CA . ASP B 1 70 ? 12.009 -40.883 57.957 1.00 22.28 70 ASP B CA 1
ATOM 1499 C C . ASP B 1 70 ? 11.193 -41.457 56.791 1.00 18.82 70 ASP B C 1
ATOM 1500 O O . ASP B 1 70 ? 10.182 -42.115 57.055 1.00 19.32 70 ASP B O 1
ATOM 1505 N N . VAL B 1 71 ? 11.587 -41.231 55.527 1.00 18.53 71 VAL B N 1
ATOM 1506 C CA . VAL B 1 71 ? 10.820 -41.753 54.390 1.00 14.45 71 VAL B CA 1
ATOM 1507 C C . VAL B 1 71 ? 10.990 -43.253 54.308 1.00 17.08 71 VAL B C 1
ATOM 1508 O O . VAL B 1 71 ? 12.110 -43.764 54.223 1.00 18.89 71 VAL B O 1
ATOM 1512 N N . VAL B 1 72 ? 9.873 -43.974 54.325 1.00 15.57 72 VAL B N 1
ATOM 1513 C CA . VAL B 1 72 ? 9.953 -45.412 54.288 1.00 14.77 72 VAL B CA 1
ATOM 1514 C C . VAL B 1 72 ? 9.531 -45.993 52.977 1.00 14.39 72 VAL B C 1
ATOM 1515 O O . VAL B 1 72 ? 9.887 -47.143 52.725 1.00 13.94 72 VAL B O 1
ATOM 1519 N N . LYS B 1 73 ? 8.761 -45.264 52.160 1.00 13.07 73 LYS B N 1
ATOM 1520 C CA . LYS B 1 73 ? 8.303 -45.817 50.900 1.00 18.50 73 LYS B CA 1
ATOM 1521 C C . LYS B 1 73 ? 8.082 -44.671 49.923 1.00 17.43 73 LYS B C 1
ATOM 1522 O O . LYS B 1 73 ? 7.442 -43.683 50.281 1.00 15.57 73 LYS B O 1
ATOM 1528 N N . CYS B 1 74 ? 8.560 -44.828 48.686 1.00 17.32 74 CYS B N 1
ATOM 1529 C CA . CYS B 1 74 ? 8.199 -43.923 47.605 1.00 15.53 74 CYS B CA 1
ATOM 1530 C C . CYS B 1 74 ? 7.591 -44.728 46.464 1.00 15.73 74 CYS B C 1
ATOM 1531 O O . CYS B 1 74 ? 8.144 -45.752 46.109 1.00 18.00 74 CYS B O 1
ATOM 1534 N N . ASN B 1 75 ? 6.499 -44.245 45.901 1.00 16.82 75 ASN B N 1
ATOM 1535 C CA . ASN B 1 75 ? 5.950 -44.754 44.630 1.00 17.65 75 ASN B CA 1
ATOM 1536 C C . ASN B 1 75 ? 6.319 -43.761 43.557 1.00 19.83 75 ASN B C 1
ATOM 1537 O O . ASN B 1 75 ? 5.995 -42.580 43.694 1.00 19.41 75 ASN B O 1
ATOM 1542 N N A CYS B 1 76 ? 6.949 -44.243 42.472 0.56 18.82 76 CYS B N 1
ATOM 1543 N N B CYS B 1 76 ? 6.991 -44.209 42.493 0.44 18.87 76 CYS B N 1
ATOM 1544 C CA A CYS B 1 76 ? 7.403 -43.351 41.404 0.56 20.29 76 CYS B CA 1
ATOM 1545 C CA B CYS B 1 76 ? 7.324 -43.260 41.432 0.44 20.31 76 CYS B CA 1
ATOM 1546 C C A CYS B 1 76 ? 6.743 -43.755 40.091 0.56 21.20 76 CYS B C 1
ATOM 1547 C C B CYS B 1 76 ? 6.746 -43.728 40.109 0.44 21.19 76 CYS B C 1
ATOM 1548 O O A CYS B 1 76 ? 6.592 -44.945 39.795 0.56 18.99 76 CYS B O 1
ATOM 1549 O O B CYS B 1 76 ? 6.683 -44.926 39.820 0.44 19.07 76 CYS B O 1
ATOM 1554 N N . TYR B 1 77 ? 6.256 -42.765 39.349 1.00 15.69 77 TYR B N 1
ATOM 1555 C CA . TYR B 1 77 ? 5.504 -43.039 38.130 1.00 20.18 77 TYR B CA 1
ATOM 1556 C C . TYR B 1 77 ? 6.176 -42.234 37.040 1.00 19.89 77 TYR B C 1
ATOM 1557 O O . TYR B 1 77 ? 6.324 -41.029 37.197 1.00 20.48 77 TYR B O 1
ATOM 1566 N N . LEU B 1 78 ? 6.585 -42.899 35.954 1.00 19.93 78 LEU B N 1
ATOM 1567 C CA . LEU B 1 78 ? 7.352 -42.261 34.904 1.00 19.70 78 LEU B CA 1
ATOM 1568 C C . LEU B 1 78 ? 6.496 -42.178 33.658 1.00 16.54 78 LEU B C 1
ATOM 1569 O O . LEU B 1 78 ? 5.635 -43.025 33.426 1.00 19.74 78 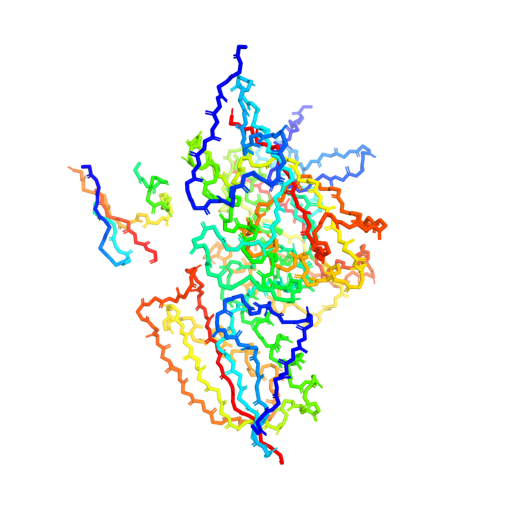LEU B O 1
ATOM 1574 N N . ALA B 1 79 ? 6.721 -41.132 32.864 1.00 22.64 79 ALA B N 1
ATOM 1575 C CA . ALA B 1 79 ? 6.088 -41.103 31.552 1.00 19.82 79 ALA B CA 1
ATOM 1576 C C . ALA B 1 79 ? 6.717 -42.125 30.621 1.00 19.95 79 ALA B C 1
ATOM 1577 O O . ALA B 1 79 ? 6.035 -42.688 29.758 1.00 21.26 79 ALA B O 1
ATOM 1579 N N . ASP B 1 80 ? 8.013 -42.386 30.808 1.00 23.15 80 ASP B N 1
ATOM 1580 C CA . ASP B 1 80 ? 8.769 -43.277 29.936 1.00 23.24 80 ASP B CA 1
ATOM 1581 C C . ASP B 1 80 ? 9.705 -44.080 30.816 1.00 20.27 80 ASP B C 1
ATOM 1582 O O . ASP B 1 80 ? 10.606 -43.495 31.419 1.00 20.73 80 ASP B O 1
ATOM 1587 N N . ILE B 1 81 ? 9.524 -45.419 30.853 1.00 25.79 81 ILE B N 1
ATOM 1588 C CA . ILE B 1 81 ? 10.348 -46.279 31.721 1.00 26.01 81 ILE B CA 1
ATOM 1589 C C . ILE B 1 81 ? 11.839 -46.045 31.435 1.00 29.65 81 ILE B C 1
ATOM 1590 O O . ILE B 1 81 ? 12.699 -46.233 32.311 1.00 25.09 81 ILE B O 1
ATOM 1595 N N . ALA B 1 82 ? 12.157 -45.623 30.207 1.00 26.93 82 ALA B N 1
ATOM 1596 C CA . ALA B 1 82 ? 13.543 -45.394 29.784 1.00 32.91 82 ALA B CA 1
ATOM 1597 C C . ALA B 1 82 ? 14.220 -44.321 30.619 1.00 26.57 82 ALA B C 1
ATOM 1598 O O . ALA B 1 82 ? 15.450 -44.297 30.699 1.00 27.65 82 ALA B O 1
ATOM 1600 N N . ASP B 1 83 ? 13.437 -43.425 31.234 1.00 29.37 83 ASP B N 1
ATOM 1601 C CA . ASP B 1 83 ? 13.955 -42.338 32.064 1.00 24.44 83 ASP B CA 1
ATOM 1602 C C . ASP B 1 83 ? 14.277 -42.783 33.488 1.00 22.40 83 ASP B C 1
ATOM 1603 O O . ASP B 1 83 ? 14.711 -41.965 34.291 1.00 23.58 83 ASP B O 1
ATOM 1608 N N . PHE B 1 84 ? 14.143 -44.054 33.817 1.00 23.09 84 PHE B N 1
ATOM 1609 C CA . PHE B 1 84 ? 14.299 -44.427 35.223 1.00 21.23 84 PHE B CA 1
ATOM 1610 C C . PHE B 1 84 ? 15.721 -44.128 35.743 1.00 24.91 84 PHE B C 1
ATOM 1611 O O . PHE B 1 84 ? 15.885 -43.541 36.823 1.00 21.55 84 PHE B O 1
ATOM 1619 N N . GLN B 1 85 ? 16.756 -44.501 34.991 1.00 22.80 85 GLN B N 1
ATOM 1620 C CA . GLN B 1 85 ? 18.119 -44.303 35.516 1.00 27.69 85 GLN B CA 1
ATOM 1621 C C . GLN B 1 85 ? 18.419 -42.815 35.730 1.00 22.55 85 GLN B C 1
ATOM 1622 O O . GLN B 1 85 ? 19.038 -42.435 36.723 1.00 22.16 85 GLN B O 1
ATOM 1628 N N . LYS B 1 86 ? 18.032 -41.971 34.784 1.00 19.71 86 LYS B N 1
ATOM 1629 C CA . LYS B 1 86 ? 18.186 -40.540 34.972 1.00 20.01 86 LYS B CA 1
ATOM 1630 C C . LYS B 1 86 ? 17.412 -40.029 36.191 1.00 21.33 86 LYS B C 1
ATOM 1631 O O . LYS B 1 86 ? 17.926 -39.228 36.971 1.00 22.93 86 LYS B O 1
ATOM 1637 N N . PHE B 1 87 ? 16.134 -40.369 36.280 1.00 21.37 87 PHE B N 1
ATOM 1638 C CA . PHE B 1 87 ? 15.382 -40.015 37.491 1.00 20.94 87 PHE B CA 1
ATOM 1639 C C . PHE B 1 87 ? 16.105 -40.485 38.736 1.00 20.70 87 PHE B C 1
ATOM 1640 O O . PHE B 1 87 ? 16.209 -39.763 39.738 1.00 20.48 87 PHE B O 1
ATOM 1648 N N . ASN B 1 88 ? 16.593 -41.713 38.699 1.00 18.67 88 ASN B N 1
ATOM 1649 C CA . ASN B 1 88 ? 17.192 -42.292 39.904 1.00 19.90 88 ASN B CA 1
ATOM 1650 C C . ASN B 1 88 ? 18.444 -41.558 40.356 1.00 22.52 88 ASN B C 1
ATOM 1651 O O . ASN B 1 88 ? 18.776 -41.563 41.544 1.00 17.66 88 ASN B O 1
ATOM 1656 N N . LYS B 1 89 ? 19.167 -40.905 39.437 1.00 23.27 89 LYS B N 1
ATOM 1657 C CA . LYS B 1 89 ? 20.297 -40.100 39.889 1.00 19.77 89 LYS B CA 1
ATOM 1658 C C . LYS B 1 89 ? 19.863 -39.009 40.860 1.00 19.39 89 LYS B C 1
ATOM 1659 O O . LYS B 1 89 ? 20.520 -38.754 41.889 1.00 19.41 89 LYS B O 1
ATOM 1665 N N . ILE B 1 90 ? 18.800 -38.295 40.506 1.00 15.84 90 ILE B N 1
ATOM 1666 C CA . ILE B 1 90 ? 18.333 -37.192 41.350 1.00 14.23 90 ILE B CA 1
ATOM 1667 C C . ILE B 1 90 ? 17.767 -37.729 42.678 1.00 15.81 90 ILE B C 1
ATOM 1668 O O . ILE B 1 90 ? 17.995 -37.174 43.758 1.00 15.82 90 ILE B O 1
ATOM 1673 N N . TYR B 1 91 ? 16.924 -38.746 42.598 1.00 18.96 91 TYR B N 1
ATOM 1674 C CA . TYR B 1 91 ? 16.405 -39.410 43.820 1.00 18.06 91 TYR B CA 1
ATOM 1675 C C . TYR B 1 91 ? 17.519 -39.817 44.803 1.00 17.36 91 TYR B C 1
ATOM 1676 O O . TYR B 1 91 ? 17.446 -39.526 45.998 1.00 19.54 91 TYR B O 1
ATOM 1685 N N . ALA B 1 92 ? 18.575 -40.455 44.296 1.00 20.77 92 ALA B N 1
ATOM 1686 C CA . ALA B 1 92 ? 19.740 -40.833 45.104 1.00 19.60 92 ALA B CA 1
ATOM 1687 C C . ALA B 1 92 ? 20.510 -39.633 45.633 1.00 23.20 92 ALA B C 1
ATOM 1688 O O . ALA B 1 92 ? 21.026 -39.669 46.763 1.00 21.75 92 ALA B O 1
ATOM 1690 N N . ASP B 1 93 ? 20.627 -38.577 44.827 1.00 19.72 93 ASP B N 1
ATOM 1691 C CA . ASP B 1 93 ? 21.225 -37.331 45.305 1.00 20.60 93 ASP B CA 1
ATOM 1692 C C . ASP B 1 93 ? 20.509 -36.826 46.545 1.00 23.30 93 ASP B C 1
ATOM 1693 O O . ASP B 1 93 ? 21.132 -36.432 47.541 1.00 21.50 93 ASP B O 1
ATOM 1698 N N . TYR B 1 94 ? 19.190 -36.871 46.517 1.00 19.63 94 TYR B N 1
ATOM 1699 C CA . TYR B 1 94 ? 18.424 -36.384 47.650 1.00 17.44 94 TYR B CA 1
ATOM 1700 C C . TYR B 1 94 ? 18.552 -37.307 48.852 1.00 17.09 94 TYR B C 1
ATOM 1701 O O . TYR B 1 94 ? 18.865 -36.860 49.976 1.00 19.28 94 TYR B O 1
ATOM 1710 N N . PHE B 1 95 ? 18.355 -38.631 48.638 1.00 17.15 95 PHE B N 1
ATOM 1711 C CA . PHE B 1 95 ? 18.271 -39.526 49.794 1.00 16.18 95 PHE B CA 1
ATOM 1712 C C . PHE B 1 95 ? 19.642 -39.964 50.286 1.00 22.36 95 PHE B C 1
ATOM 1713 O O . PHE B 1 95 ? 19.759 -40.406 51.438 1.00 21.67 95 PHE B O 1
ATOM 1721 N N . GLY B 1 96 ? 20.680 -39.820 49.455 1.00 24.09 96 GLY B N 1
ATOM 1722 C CA . GLY B 1 96 ? 22.027 -40.089 49.952 1.00 26.75 96 GLY B CA 1
ATOM 1723 C C . GLY B 1 96 ? 22.112 -41.549 50.310 1.00 23.71 96 GLY B C 1
ATOM 1724 O O . GLY B 1 96 ? 21.780 -42.421 49.507 1.00 25.56 96 GLY B O 1
ATOM 1725 N N . ASP B 1 97 ? 22.573 -41.826 51.539 1.00 22.49 97 ASP B N 1
ATOM 1726 C CA . ASP B 1 97 ? 22.705 -43.183 52.061 1.00 25.49 97 ASP B CA 1
ATOM 1727 C C . ASP B 1 97 ? 21.371 -43.749 52.564 1.00 26.51 97 ASP B C 1
ATOM 1728 O O . ASP B 1 97 ? 21.296 -44.934 52.894 1.00 27.51 97 ASP B O 1
ATOM 1733 N N . HIS B 1 98 ? 20.336 -42.935 52.663 1.00 26.15 98 HIS B N 1
ATOM 1734 C CA . HIS B 1 98 ? 19.063 -43.438 53.178 1.00 22.11 98 HIS B CA 1
ATOM 1735 C C . HIS B 1 98 ? 18.332 -44.222 52.091 1.00 22.24 98 HIS B C 1
ATOM 1736 O O . HIS B 1 98 ? 18.207 -43.754 50.959 1.00 20.88 98 HIS B O 1
ATOM 1743 N N . LYS B 1 99 ? 17.739 -45.368 52.469 1.00 24.43 99 LYS B N 1
ATOM 1744 C CA . LYS B 1 99 ? 17.144 -46.305 51.520 1.00 23.72 99 LYS B CA 1
ATOM 1745 C C . LYS B 1 99 ? 15.672 -46.606 51.784 1.00 21.95 99 LYS B C 1
ATOM 1746 O O . LYS B 1 99 ? 15.357 -47.600 52.458 1.00 25.30 99 LYS B O 1
ATOM 1752 N N . PRO B 1 100 ? 14.741 -45.805 51.266 1.00 17.68 100 PRO B N 1
ATOM 1753 C CA . PRO B 1 100 ? 13.313 -46.164 51.335 1.00 17.76 100 PRO B CA 1
ATOM 1754 C C . PRO B 1 100 ? 13.012 -47.394 50.507 1.00 15.55 100 PRO B C 1
ATOM 1755 O O . PRO B 1 100 ? 13.760 -47.786 49.623 1.00 14.80 100 PRO B O 1
ATOM 1759 N N . CYS B 1 101 ? 11.888 -48.039 50.828 1.00 16.55 101 CYS B N 1
ATOM 1760 C CA . CYS B 1 101 ? 11.307 -48.946 49.844 1.00 16.40 101 CYS B CA 1
ATOM 1761 C C . CYS B 1 101 ? 10.901 -48.152 48.613 1.00 15.96 101 CYS B C 1
ATOM 1762 O O . CYS B 1 101 ? 10.506 -46.981 48.718 1.00 18.90 101 CYS B O 1
ATOM 1765 N N . ARG B 1 102 ? 10.888 -48.812 47.458 1.00 16.22 102 ARG B N 1
ATOM 1766 C CA . ARG B 1 102 ? 10.485 -48.122 46.245 1.00 18.83 102 ARG B CA 1
ATOM 1767 C C . ARG B 1 102 ? 9.656 -48.999 45.314 1.00 19.45 102 ARG B C 1
ATOM 1768 O O . ARG B 1 102 ? 9.918 -50.190 45.167 1.00 15.48 102 ARG B O 1
ATOM 1776 N N . CYS B 1 103 ? 8.618 -48.396 44.731 1.00 13.95 103 CYS B N 1
ATOM 1777 C CA A CYS B 1 103 ? 7.825 -49.029 43.665 0.76 17.09 103 CYS B CA 1
ATOM 1778 C CA B CYS B 1 103 ? 7.827 -49.016 43.669 0.24 17.26 103 CYS B CA 1
ATOM 1779 C C . CYS B 1 103 ? 7.803 -48.057 42.503 1.00 19.22 103 CYS B C 1
ATOM 1780 O O . CYS B 1 103 ? 7.315 -46.930 42.643 1.00 19.59 103 CYS B O 1
ATOM 1785 N N A CYS B 1 104 ? 8.292 -48.472 41.328 0.67 19.02 104 CYS B N 1
ATOM 1786 N N B CYS B 1 104 ? 8.326 -48.459 41.350 0.33 19.12 104 CYS B N 1
ATOM 1787 C CA A CYS B 1 104 ? 8.386 -47.551 40.199 0.67 19.62 104 CYS B CA 1
ATOM 1788 C CA B CYS B 1 104 ? 8.302 -47.556 40.212 0.33 19.67 104 CYS B CA 1
ATOM 1789 C C A CYS B 1 104 ? 7.867 -48.216 38.924 0.67 21.53 104 CYS B C 1
ATOM 1790 C C B CYS B 1 104 ? 7.766 -48.272 38.987 0.33 21.52 104 CYS B C 1
ATOM 1791 O O A CYS B 1 104 ? 8.353 -49.291 38.556 0.67 22.14 104 CYS B O 1
ATOM 1792 O O B CYS B 1 104 ? 8.130 -49.423 38.723 0.33 22.42 104 CYS B O 1
ATOM 1797 N N . ILE B 1 105 ? 6.873 -47.606 38.266 1.00 15.02 105 ILE B N 1
ATOM 1798 C CA . ILE B 1 105 ? 6.362 -48.132 37.003 1.00 17.81 105 ILE B CA 1
ATOM 1799 C C . ILE B 1 105 ? 6.316 -46.983 36.017 1.00 20.66 105 ILE B C 1
ATOM 1800 O O . ILE B 1 105 ? 6.423 -45.808 36.389 1.00 18.30 105 ILE B O 1
ATOM 1805 N N . GLN B 1 106 ? 6.106 -47.332 34.751 1.00 18.99 106 GLN B N 1
ATOM 1806 C CA . GLN B 1 106 ? 5.733 -46.319 33.792 1.00 17.53 106 GLN B CA 1
ATOM 1807 C C . GLN B 1 106 ? 4.223 -46.215 33.832 1.00 19.14 106 GLN B C 1
ATOM 1808 O O . GLN B 1 106 ? 3.538 -47.234 33.721 1.00 19.06 106 GLN B O 1
ATOM 1814 N N . ALA B 1 107 ? 3.710 -44.991 33.994 1.00 19.56 107 ALA B N 1
ATOM 1815 C CA . ALA B 1 107 ? 2.284 -44.753 33.988 1.00 18.90 107 ALA B CA 1
ATOM 1816 C C . ALA B 1 107 ? 1.767 -44.915 32.567 1.00 27.26 107 ALA B C 1
ATOM 1817 O O . ALA B 1 107 ? 2.539 -44.819 31.611 1.00 19.24 107 ALA B O 1
ATOM 1819 N N . GLY B 1 108 ? 0.478 -45.250 32.430 1.00 22.34 108 GLY B N 1
ATOM 1820 C CA . GLY B 1 108 ? -0.142 -45.092 31.110 1.00 28.22 108 GLY B CA 1
ATOM 1821 C C . GLY B 1 108 ? 0.084 -43.705 30.555 1.00 26.86 108 GLY B C 1
ATOM 1822 O O . GLY B 1 108 ? 0.611 -43.520 29.439 1.00 23.85 108 GLY B O 1
ATOM 1823 N N . LYS B 1 109 ? -0.236 -42.699 31.356 1.00 20.49 109 LYS B N 1
ATOM 1824 C CA . LYS B 1 109 ? 0.034 -41.320 31.012 1.00 25.72 109 LYS B CA 1
ATOM 1825 C C . LYS B 1 109 ? 0.033 -40.515 32.281 1.00 24.80 109 LYS B C 1
ATOM 1826 O O . LYS B 1 109 ? -0.661 -40.861 33.224 1.00 20.45 109 LYS B O 1
ATOM 1832 N N . LEU B 1 110 ? 0.831 -39.461 32.298 1.00 20.83 110 LEU B N 1
ATOM 1833 C CA . LEU B 1 110 ? 0.752 -38.464 33.335 1.00 20.22 110 LEU B CA 1
ATOM 1834 C C . LEU B 1 110 ? 0.173 -37.187 32.716 1.00 27.06 110 LEU B C 1
ATOM 1835 O O . LEU B 1 110 ? 0.021 -37.084 31.493 1.00 34.31 110 LEU B O 1
ATOM 1840 N N . PRO B 1 111 ? -0.090 -36.183 33.524 1.00 34.31 111 PRO B N 1
ATOM 1841 C CA . PRO B 1 111 ? -0.437 -34.855 32.991 1.00 36.48 111 PRO B CA 1
ATOM 1842 C C . PRO B 1 111 ? 0.562 -34.255 31.984 1.00 47.13 111 PRO B C 1
ATOM 1843 O O . PRO B 1 111 ? 1.781 -34.382 32.104 1.00 50.51 111 PRO B O 1
ATOM 1847 N N . ALA B 1 112 ? 0.014 -33.562 30.989 1.00 39.81 112 ALA B N 1
ATOM 1848 C CA . ALA B 1 112 ? 0.780 -33.169 29.817 1.00 39.54 112 ALA B CA 1
ATOM 1849 C C . ALA B 1 112 ? 2.049 -32.470 30.240 1.00 34.44 112 ALA B C 1
ATOM 1850 O O . ALA B 1 112 ? 2.027 -31.610 31.121 1.00 34.35 112 ALA B O 1
ATOM 1852 N N . GLY B 1 113 ? 3.154 -32.882 29.640 1.00 38.10 113 GLY B N 1
ATOM 1853 C CA . GLY B 1 113 ? 4.446 -32.306 29.911 1.00 45.70 113 GLY B CA 1
ATOM 1854 C C . GLY B 1 113 ? 5.176 -32.904 31.097 1.00 40.69 113 GLY B C 1
ATOM 1855 O O . GLY B 1 113 ? 6.403 -32.663 31.225 1.00 30.31 113 GLY B O 1
ATOM 1856 N N . LYS B 1 114 ? 4.477 -33.688 31.958 1.00 36.76 114 LYS B N 1
ATOM 1857 C CA . LYS B 1 114 ? 5.081 -34.218 33.184 1.00 26.68 114 LYS B CA 1
ATOM 1858 C C . LYS B 1 114 ? 5.684 -35.589 32.923 1.00 20.86 114 LYS B C 1
ATOM 1859 O O . LYS B 1 114 ? 5.010 -36.497 32.417 1.00 23.91 114 LYS B O 1
ATOM 1865 N N . LEU B 1 115 ? 6.949 -35.735 33.285 1.00 19.38 115 LEU B N 1
ATOM 1866 C CA . LEU B 1 115 ? 7.716 -36.940 33.012 1.00 19.03 115 LEU B CA 1
ATOM 1867 C C . LEU B 1 115 ? 7.853 -37.837 34.237 1.00 18.27 115 LEU B C 1
ATOM 1868 O O . LEU B 1 115 ? 8.346 -38.957 34.105 1.00 16.86 115 LEU B O 1
ATOM 1873 N N . VAL B 1 116 ? 7.466 -37.360 35.405 1.00 18.98 116 VAL B N 1
ATOM 1874 C CA . VAL B 1 116 ? 7.619 -38.152 36.627 1.00 16.99 116 VAL B CA 1
ATOM 1875 C C . VAL B 1 116 ? 6.681 -37.599 37.679 1.00 20.75 116 VAL B C 1
ATOM 1876 O O . VAL B 1 116 ? 6.414 -36.399 37.726 1.00 17.64 116 VAL B O 1
ATOM 1880 N N . GLU B 1 117 ? 6.133 -38.515 38.500 1.00 17.27 117 GLU B N 1
ATOM 1881 C CA . GLU B 1 117 ? 5.310 -38.152 39.631 1.00 18.36 117 GLU B CA 1
ATOM 1882 C C . GLU B 1 117 ? 5.712 -39.089 40.771 1.00 19.62 117 GLU B C 1
ATOM 1883 O O . GLU B 1 117 ? 6.088 -40.231 40.523 1.00 17.85 117 GLU B O 1
ATOM 1889 N N . LEU B 1 118 ? 5.692 -38.583 41.997 1.00 15.90 118 LEU B N 1
ATOM 1890 C CA . LEU B 1 118 ? 6.140 -39.389 43.143 1.00 14.93 118 LEU B CA 1
ATOM 1891 C C . LEU B 1 118 ? 5.229 -39.111 44.346 1.00 17.17 118 LEU B C 1
ATOM 1892 O O . LEU B 1 118 ? 4.880 -37.960 44.585 1.00 18.51 118 LEU B O 1
ATOM 1897 N N . ASP B 1 119 ? 4.861 -40.154 45.123 1.00 18.01 119 ASP B N 1
ATOM 1898 C CA . ASP B 1 119 ? 4.284 -39.919 46.453 1.00 18.52 119 ASP B CA 1
ATOM 1899 C C . ASP B 1 119 ? 5.076 -40.698 47.485 1.00 15.95 119 ASP B C 1
ATOM 1900 O O . ASP B 1 119 ? 5.830 -41.610 47.159 1.00 16.51 119 ASP B O 1
ATOM 1905 N N . ALA B 1 120 ? 4.944 -40.309 48.741 1.00 13.92 120 ALA B N 1
ATOM 1906 C CA . ALA B 1 120 ? 5.810 -40.886 49.743 1.00 14.43 120 ALA B CA 1
ATOM 1907 C C . ALA B 1 120 ? 5.019 -41.262 50.996 1.00 15.24 120 ALA B C 1
ATOM 1908 O O . ALA B 1 120 ? 3.955 -40.712 51.266 1.00 15.46 120 ALA B O 1
ATOM 1910 N N . ILE B 1 121 ? 5.602 -42.164 51.779 1.00 13.79 121 ILE B N 1
ATOM 1911 C CA . ILE B 1 121 ? 5.124 -42.438 53.146 1.00 15.13 121 ILE B CA 1
ATOM 1912 C C . ILE B 1 121 ? 6.341 -42.264 54.034 1.00 14.57 121 ILE B C 1
ATOM 1913 O O . ILE B 1 121 ? 7.411 -42.807 53.717 1.00 16.15 121 ILE B O 1
ATOM 1918 N N . ALA B 1 122 ? 6.186 -41.505 55.133 1.00 17.58 122 ALA B N 1
ATOM 1919 C CA . ALA B 1 122 ? 7.236 -41.307 56.116 1.00 18.75 122 ALA B CA 1
ATOM 1920 C C . ALA B 1 122 ? 6.724 -41.796 57.484 1.00 20.11 122 ALA B C 1
ATOM 1921 O O . ALA B 1 122 ? 5.526 -41.839 57.731 1.00 17.56 122 ALA B O 1
ATOM 1923 N N . TYR B 1 123 ? 7.646 -42.141 58.378 1.00 17.38 123 TYR B N 1
ATOM 1924 C CA . TYR B 1 123 ? 7.273 -42.755 59.642 1.00 20.83 123 TYR B CA 1
ATOM 1925 C C . TYR B 1 123 ? 8.361 -42.400 60.625 1.00 21.30 123 TYR B C 1
ATOM 1926 O O . TYR B 1 123 ? 9.539 -42.513 60.295 1.00 16.74 123 TYR B O 1
ATOM 1935 N N . LYS B 1 124 ? 7.970 -42.049 61.845 1.00 20.19 124 LYS B N 1
ATOM 1936 C CA . LYS B 1 124 ? 8.992 -41.940 62.910 1.00 23.21 124 LYS B CA 1
ATOM 1937 C C . LYS B 1 124 ? 8.381 -42.166 64.278 1.00 28.58 124 LYS B C 1
ATOM 1938 O O . LYS B 1 124 ? 7.190 -41.996 64.451 1.00 22.70 124 LYS B O 1
ATOM 1945 N N . MET C 1 1 ? 4.349 13.753 49.946 1.00 77.84 1 MET C N 1
ATOM 1946 C CA . MET C 1 1 ? 4.943 13.019 51.060 1.00 88.80 1 MET C CA 1
ATOM 1947 C C . MET C 1 1 ? 5.704 11.779 50.601 1.00 84.84 1 MET C C 1
ATOM 1948 O O . MET C 1 1 ? 6.022 10.904 51.402 1.00 84.96 1 MET C O 1
ATOM 1953 N N . SER C 1 2 ? 6.007 11.712 49.311 1.00 89.20 2 SER C N 1
ATOM 1954 C CA . SER C 1 2 ? 6.816 10.637 48.757 1.00 86.40 2 SER C CA 1
ATOM 1955 C C . SER C 1 2 ? 8.260 11.103 48.565 1.00 86.73 2 SER C C 1
ATOM 1956 O O . SER C 1 2 ? 8.506 12.249 48.173 1.00 91.60 2 SER C O 1
ATOM 1959 N N . LYS C 1 3 ? 9.210 10.203 48.847 1.00 83.36 3 LYS C N 1
ATOM 1960 C CA . LYS C 1 3 ? 10.638 10.483 48.704 1.00 77.54 3 LYS C CA 1
ATOM 1961 C C . LYS C 1 3 ? 11.103 10.279 47.268 1.00 72.10 3 LYS C C 1
ATOM 1962 O O . LYS C 1 3 ? 10.777 9.272 46.634 1.00 79.56 3 LYS C O 1
ATOM 1968 N N . VAL C 1 4 ? 11.888 11.217 46.759 1.00 67.17 4 VAL C N 1
ATOM 1969 C CA . VAL C 1 4 ? 12.408 11.103 45.398 1.00 69.36 4 VAL C CA 1
ATOM 1970 C C . VAL C 1 4 ? 13.677 10.258 45.418 1.00 59.59 4 VAL C C 1
ATOM 1971 O O . VAL C 1 4 ? 14.462 10.312 46.366 1.00 68.68 4 VAL C O 1
ATOM 1975 N N . ILE C 1 5 ? 13.872 9.459 44.377 1.00 50.60 5 ILE C N 1
ATOM 1976 C CA . ILE C 1 5 ? 15.031 8.583 44.251 1.00 55.71 5 ILE C CA 1
ATOM 1977 C C . ILE C 1 5 ? 15.732 8.910 42.936 1.00 64.18 5 ILE C C 1
ATOM 1978 O O . ILE C 1 5 ? 15.082 8.991 41.884 1.00 57.05 5 ILE C O 1
ATOM 1983 N N . SER C 1 6 ? 17.049 9.122 42.997 1.00 67.18 6 SER C N 1
ATOM 198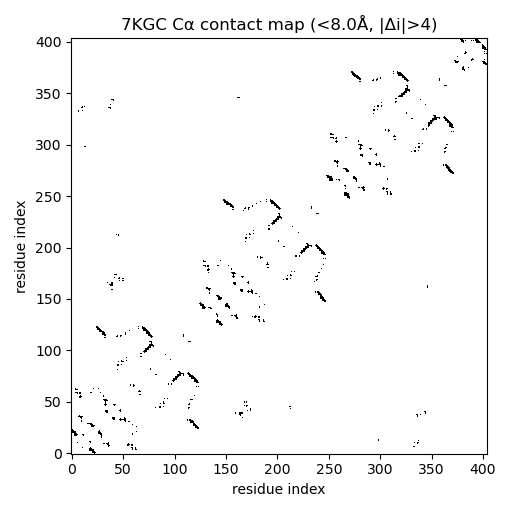4 C CA . SER C 1 6 ? 17.821 9.497 41.814 1.00 77.06 6 SER C CA 1
ATOM 1985 C C . SER C 1 6 ? 19.202 8.843 41.870 1.00 66.20 6 SER C C 1
ATOM 1986 O O . SER C 1 6 ? 19.806 8.727 42.941 1.00 68.03 6 SER C O 1
ATOM 1989 N N . THR C 1 7 ? 19.670 8.371 40.714 1.00 60.38 7 THR C N 1
ATOM 1990 C CA . THR C 1 7 ? 20.973 7.741 40.539 1.00 63.94 7 THR C CA 1
ATOM 1991 C C . THR C 1 7 ? 21.523 8.211 39.201 1.00 71.69 7 THR C C 1
ATOM 1992 O O . THR C 1 7 ? 20.773 8.300 38.212 1.00 59.62 7 THR C O 1
ATOM 1996 N N . PRO C 1 8 ? 22.825 8.516 39.145 1.00 67.65 8 PRO C N 1
ATOM 1997 C CA . PRO C 1 8 ? 23.456 8.911 37.872 1.00 65.73 8 PRO C CA 1
ATOM 1998 C C . PRO C 1 8 ? 23.754 7.737 36.948 1.00 60.43 8 PRO C C 1
ATOM 1999 O O . PRO C 1 8 ? 24.134 7.954 35.788 1.00 63.16 8 PRO C O 1
ATOM 2003 N N . ASP C 1 9 ? 23.573 6.513 37.427 1.00 63.40 9 ASP C N 1
ATOM 2004 C CA . ASP C 1 9 ? 23.767 5.302 36.648 1.00 66.78 9 ASP C CA 1
ATOM 2005 C C . ASP C 1 9 ? 22.473 4.812 35.985 1.00 66.60 9 ASP C C 1
ATOM 2006 O O . ASP C 1 9 ? 22.463 3.722 35.403 1.00 64.01 9 ASP C O 1
ATOM 2011 N N . ALA C 1 10 ? 21.378 5.574 36.079 1.00 62.92 10 ALA C N 1
ATOM 2012 C CA . ALA C 1 10 ? 20.160 5.360 35.296 1.00 60.87 10 ALA C CA 1
ATOM 2013 C C . ALA C 1 10 ? 19.897 6.605 34.467 1.00 55.56 10 ALA C C 1
ATOM 2014 O O . ALA C 1 10 ? 20.217 7.704 34.915 1.00 44.50 10 ALA C O 1
ATOM 2016 N N . PRO C 1 11 ? 19.322 6.476 33.270 1.00 43.86 11 PRO C N 1
ATOM 2017 C CA . PRO C 1 11 ? 19.312 7.622 32.353 1.00 53.74 11 PRO C CA 1
ATOM 2018 C C . PRO C 1 11 ? 18.581 8.807 32.961 1.00 52.09 11 PRO C C 1
ATOM 2019 O O . PRO C 1 11 ? 17.705 8.654 33.828 1.00 44.09 11 PRO C O 1
ATOM 2023 N N . ALA C 1 12 ? 19.002 10.000 32.542 1.00 46.46 12 ALA C N 1
ATOM 2024 C CA . ALA C 1 12 ? 18.337 11.209 32.991 1.00 46.85 12 ALA C CA 1
ATOM 2025 C C . ALA C 1 12 ? 16.935 11.257 32.399 1.00 56.10 12 ALA C C 1
ATOM 2026 O O . ALA C 1 12 ? 16.705 10.819 31.267 1.00 50.56 12 ALA C O 1
ATOM 2028 N N . ALA C 1 13 ? 15.991 11.748 33.196 1.00 46.18 13 ALA C N 1
ATOM 2029 C CA . ALA C 1 13 ? 14.615 11.952 32.735 1.00 49.38 13 ALA C CA 1
ATOM 2030 C C . ALA C 1 13 ? 14.569 12.688 31.397 1.00 56.54 13 ALA C C 1
ATOM 2031 O O . ALA C 1 13 ? 15.148 13.769 31.248 1.00 50.12 13 ALA C O 1
ATOM 2033 N N . ILE C 1 14 ? 13.929 12.061 30.400 1.00 51.95 14 ILE C N 1
ATOM 2034 C CA . ILE C 1 14 ? 13.763 12.672 29.085 1.00 60.59 14 ILE C CA 1
ATOM 2035 C C . ILE C 1 14 ? 12.505 13.535 29.015 1.00 68.79 14 ILE C C 1
ATOM 2036 O O . ILE C 1 14 ? 12.213 14.124 27.962 1.00 71.50 14 ILE C O 1
ATOM 2041 N N . GLY C 1 15 ? 11.762 13.640 30.115 1.00 58.26 15 GLY C N 1
ATOM 2042 C CA . GLY C 1 15 ? 10.542 14.398 30.169 1.00 52.79 15 GLY C CA 1
ATOM 2043 C C . GLY C 1 15 ? 10.276 14.815 31.595 1.00 52.35 15 GLY C C 1
ATOM 2044 O O . GLY C 1 15 ? 11.111 14.626 32.485 1.00 45.39 15 GLY C O 1
ATOM 2045 N N . PRO C 1 16 ? 8.951 15.434 31.869 1.00 47.56 16 PRO C N 1
ATOM 2046 C CA . PRO C 1 16 ? 8.600 15.990 33.185 1.00 40.38 16 PRO C CA 1
ATOM 2047 C C . PRO C 1 16 ? 8.296 14.915 34.224 1.00 50.12 16 PRO C C 1
ATOM 2048 O O . PRO C 1 16 ? 7.182 14.787 34.720 1.00 35.95 16 PRO C O 1
ATOM 2052 N N . TYR C 1 17 ? 9.299 14.108 34.553 1.00 40.12 17 TYR C N 1
ATOM 2053 C CA . TYR C 1 17 ? 9.114 13.049 35.533 1.00 47.28 17 TYR C CA 1
ATOM 2054 C C . TYR C 1 17 ? 10.454 12.825 36.191 1.00 49.73 17 TYR C C 1
ATOM 2055 O O . TYR C 1 17 ? 11.480 13.276 35.691 1.00 48.58 17 TYR C O 1
ATOM 2064 N N . CYS C 1 18 ? 10.435 12.121 37.309 1.00 50.85 18 CYS C N 1
ATOM 2065 C CA . CYS C 1 18 ? 11.642 11.694 37.998 1.00 55.60 18 CYS C CA 1
ATOM 2066 C C . CYS C 1 18 ? 11.879 10.215 37.701 1.00 50.42 18 CYS C C 1
ATOM 2067 O O . CYS C 1 18 ? 11.084 9.570 37.001 1.00 48.68 18 CYS C O 1
ATOM 2070 N N . GLN C 1 19 ? 12.969 9.675 38.266 1.00 44.46 19 GLN C N 1
ATOM 2071 C CA . GLN C 1 19 ? 13.346 8.275 38.032 1.00 52.85 19 GLN C CA 1
ATOM 2072 C C . GLN C 1 19 ? 12.533 7.282 38.884 1.00 43.79 19 GLN C C 1
ATOM 2073 O O . GLN C 1 19 ? 11.963 6.322 38.348 1.00 39.65 19 GLN C O 1
ATOM 2079 N N . ALA C 1 20 ? 12.465 7.493 40.200 1.00 40.95 20 ALA C N 1
ATOM 2080 C CA . ALA C 1 20 ? 11.661 6.660 41.087 1.00 43.11 20 ALA C CA 1
ATOM 2081 C C . ALA C 1 20 ? 11.194 7.471 42.289 1.00 53.54 20 ALA C C 1
ATOM 2082 O O . ALA C 1 20 ? 11.791 8.487 42.636 1.00 49.28 20 ALA C O 1
ATOM 2084 N N . ARG C 1 21 ? 10.139 6.978 42.947 1.00 56.83 21 ARG C N 1
ATOM 2085 C CA . ARG C 1 21 ? 9.567 7.603 44.140 1.00 65.20 21 ARG C CA 1
ATOM 2086 C C . ARG C 1 21 ? 9.011 6.543 45.093 1.00 73.69 21 ARG C C 1
ATOM 2087 O O . ARG C 1 21 ? 8.747 5.397 44.704 1.00 67.79 21 ARG C O 1
ATOM 2095 N N . LEU C 1 22 ? 8.776 6.949 46.346 1.00 78.79 22 LEU C N 1
ATOM 2096 C CA . LEU C 1 22 ? 8.510 5.980 47.409 1.00 80.55 22 LEU C CA 1
ATOM 2097 C C . LEU C 1 22 ? 7.341 6.371 48.303 1.00 80.36 22 LEU C C 1
ATOM 2098 O O . LEU C 1 22 ? 7.288 7.481 48.845 1.00 84.69 22 LEU C O 1
ATOM 2103 N N . CYS C 1 23 ? 6.459 5.387 48.510 1.00 83.81 23 CYS C N 1
ATOM 2104 C CA . CYS C 1 23 ? 5.261 5.456 49.343 1.00 79.73 23 CYS C CA 1
ATOM 2105 C C . CYS C 1 23 ? 5.290 4.233 50.257 1.00 78.68 23 CYS C C 1
ATOM 2106 O O . CYS C 1 23 ? 4.801 3.168 49.870 1.00 78.61 23 CYS C O 1
ATOM 2109 N N . ASP C 1 24 ? 5.886 4.367 51.448 1.00 81.58 24 ASP C N 1
ATOM 2110 C CA . ASP C 1 24 ? 5.876 3.309 52.465 1.00 80.33 24 ASP C CA 1
ATOM 2111 C C . ASP C 1 24 ? 6.678 2.098 52.002 1.00 76.93 24 ASP C C 1
ATOM 2112 O O . ASP C 1 24 ? 7.908 2.165 51.905 1.00 76.92 24 ASP C O 1
ATOM 2117 N N . ARG C 1 25 ? 5.998 0.986 51.712 1.00 72.80 25 ARG C N 1
ATOM 2118 C CA . ARG C 1 25 ? 6.675 -0.267 51.400 1.00 77.79 25 ARG C CA 1
ATOM 2119 C C . ARG C 1 25 ? 6.578 -0.660 49.920 1.00 82.89 25 ARG C C 1
ATOM 2120 O O . ARG C 1 25 ? 6.811 -1.827 49.577 1.00 83.67 25 ARG C O 1
ATOM 2128 N N . THR C 1 26 ? 6.294 0.295 49.030 1.00 74.28 26 THR C N 1
ATOM 2129 C CA . THR C 1 26 ? 6.040 0.006 47.621 1.00 75.04 26 THR C CA 1
ATOM 2130 C C . THR C 1 26 ? 6.800 1.013 46.759 1.00 70.20 26 THR C C 1
ATOM 2131 O O . THR C 1 26 ? 6.531 2.215 46.827 1.00 72.92 26 THR C O 1
ATOM 2135 N N . LEU C 1 27 ? 7.746 0.530 45.957 1.00 59.63 27 LEU C N 1
ATOM 2136 C CA . LEU C 1 27 ? 8.519 1.385 45.063 1.00 66.64 27 LEU C CA 1
ATOM 2137 C C . LEU C 1 27 ? 7.863 1.532 43.711 1.00 61.97 27 LEU C C 1
ATOM 2138 O O . LEU C 1 27 ? 7.524 0.538 43.079 1.00 61.39 27 LEU C O 1
ATOM 2143 N N . TYR C 1 28 ? 7.878 2.748 43.199 1.00 67.15 28 TYR C N 1
ATOM 2144 C CA . TYR C 1 28 ? 7.377 3.051 41.871 1.00 67.54 28 TYR C CA 1
ATOM 2145 C C . TYR C 1 28 ? 8.547 3.539 41.037 1.00 54.48 28 TYR C C 1
ATOM 2146 O O . TYR C 1 28 ? 9.445 4.210 41.540 1.00 54.62 28 TYR C O 1
ATOM 2155 N N . THR C 1 29 ? 8.539 3.149 39.786 1.00 48.64 29 THR C N 1
ATOM 2156 C CA . THR C 1 29 ? 9.559 3.443 38.805 1.00 50.50 29 THR C CA 1
ATOM 2157 C C . THR C 1 29 ? 8.891 4.121 37.619 1.00 36.95 29 THR C C 1
ATOM 2158 O O . THR C 1 29 ? 7.735 3.827 37.308 1.00 46.20 29 THR C O 1
ATOM 2162 N N . SER C 1 30 ? 9.581 5.055 36.989 1.00 40.67 30 SER C N 1
ATOM 2163 C CA . SER C 1 30 ? 9.127 5.489 35.679 1.00 38.16 30 SER C CA 1
ATOM 2164 C C . SER C 1 30 ? 9.441 4.424 34.645 1.00 31.51 30 SER C C 1
ATOM 2165 O O . SER C 1 30 ? 10.242 3.534 34.868 1.00 38.09 30 SER C O 1
ATOM 2168 N N . GLY C 1 31 ? 8.841 4.563 33.480 1.00 37.34 31 GLY C N 1
ATOM 2169 C CA . GLY C 1 31 ? 9.337 3.915 32.291 1.00 40.63 31 GLY C CA 1
ATOM 2170 C C . GLY C 1 31 ? 10.835 4.121 32.193 1.00 49.02 31 GLY C C 1
ATOM 2171 O O . GLY C 1 31 ? 11.316 5.243 32.358 1.00 41.62 31 GLY C O 1
ATOM 2172 N N . ILE C 1 32 ? 11.575 3.033 31.979 1.00 46.81 32 ILE C N 1
ATOM 2173 C CA . ILE C 1 32 ? 13.020 3.060 31.788 1.00 40.27 32 ILE C CA 1
ATOM 2174 C C . ILE C 1 32 ? 13.329 2.695 30.342 1.00 46.70 32 ILE C C 1
ATOM 2175 O O . ILE C 1 32 ? 12.809 1.703 29.811 1.00 41.28 32 ILE C O 1
ATOM 2180 N N . ILE C 1 33 ? 14.157 3.508 29.707 1.00 41.39 33 ILE C N 1
ATOM 2181 C CA . ILE C 1 33 ? 14.539 3.329 28.312 1.00 45.38 33 ILE C CA 1
ATOM 2182 C C . ILE C 1 33 ? 15.968 2.806 28.234 1.00 42.73 33 ILE C C 1
ATOM 2183 O O . ILE C 1 33 ? 16.780 3.014 29.145 1.00 31.21 33 ILE C O 1
ATOM 2188 N N . GLY C 1 34 ? 16.276 2.130 27.117 1.00 47.84 34 GLY C N 1
ATOM 2189 C CA . GLY C 1 34 ? 17.603 1.584 26.857 1.00 55.17 34 GLY C CA 1
ATOM 2190 C C . GLY C 1 34 ? 18.657 2.566 26.347 1.00 62.24 34 GLY C C 1
ATOM 2191 O O . GLY C 1 34 ? 19.236 2.359 25.275 1.00 60.32 34 GLY C O 1
ATOM 2192 N N . ASN C 1 35 ? 18.921 3.627 27.111 1.00 60.83 35 ASN C N 1
ATOM 2193 C CA . ASN C 1 35 ? 19.935 4.628 26.804 1.00 62.50 35 ASN C CA 1
ATOM 2194 C C . ASN C 1 35 ? 21.060 4.579 27.830 1.00 64.31 35 ASN C C 1
ATOM 2195 O O . ASN C 1 35 ? 20.832 4.302 29.010 1.00 60.44 35 ASN C O 1
ATOM 2200 N N . ASP C 1 36 ? 22.278 4.875 27.374 1.00 72.51 36 ASP C N 1
ATOM 2201 C CA . ASP C 1 36 ? 23.429 4.909 28.277 1.00 77.54 36 ASP C CA 1
ATOM 2202 C C . ASP C 1 36 ? 23.307 6.115 29.207 1.00 70.12 36 ASP C C 1
ATOM 2203 O O . ASP C 1 36 ? 23.107 7.234 28.725 1.00 63.75 36 ASP C O 1
ATOM 2208 N N . PRO C 1 37 ? 23.394 5.931 30.533 1.00 63.91 37 PRO C N 1
ATOM 2209 C CA . PRO C 1 37 ? 23.299 7.080 31.448 1.00 65.27 37 PRO C CA 1
ATOM 2210 C C . PRO C 1 37 ? 24.560 7.927 31.511 1.00 79.00 37 PRO C C 1
ATOM 2211 O O . PRO C 1 37 ? 24.516 9.029 32.081 1.00 74.95 37 PRO C O 1
ATOM 2215 N N . HIS C 1 38 ? 25.677 7.438 30.959 1.00 82.21 38 HIS C N 1
ATOM 2216 C CA . HIS C 1 38 ? 26.952 8.146 30.943 1.00 79.19 38 HIS C CA 1
ATOM 2217 C C . HIS C 1 38 ? 27.261 8.703 29.560 1.00 81.11 38 HIS C C 1
ATOM 2218 O O . HIS C 1 38 ? 28.418 8.738 29.139 1.00 83.13 38 HIS C O 1
ATOM 2225 N N . GLY C 1 39 ? 26.225 9.124 28.836 1.00 84.98 39 GLY C N 1
ATOM 2226 C CA . GLY C 1 39 ? 26.391 9.758 27.548 1.00 87.95 39 GLY C CA 1
ATOM 2227 C C . GLY C 1 39 ? 27.021 8.901 26.474 1.00 88.35 39 GLY C C 1
ATOM 2228 O O . GLY C 1 39 ? 27.187 9.386 25.347 1.00 85.14 39 GLY C O 1
ATOM 2229 N N . GLY C 1 40 ? 27.388 7.654 26.783 1.00 86.54 40 GLY C N 1
ATOM 2230 C CA . GLY C 1 40 ? 27.910 6.743 25.797 1.00 77.69 40 GLY C CA 1
ATOM 2231 C C . GLY C 1 40 ? 26.925 6.550 24.668 1.00 83.26 40 GLY C C 1
ATOM 2232 O O . GLY C 1 40 ? 25.722 6.808 24.813 1.00 85.07 40 GLY C O 1
ATOM 2233 N N . PRO C 1 41 ? 27.421 6.134 23.505 1.00 86.03 41 PRO C N 1
ATOM 2234 C CA . PRO C 1 41 ? 26.521 5.787 22.395 1.00 86.77 41 PRO C CA 1
ATOM 2235 C C . PRO C 1 41 ? 25.493 4.736 22.804 1.00 76.85 41 PRO C C 1
ATOM 2236 O O . PRO C 1 41 ? 25.840 3.674 23.328 1.00 73.75 41 PRO C O 1
ATOM 2240 N N . ASN C 1 42 ? 24.191 5.044 22.548 1.00 78.30 42 ASN C N 1
ATOM 2241 C CA . ASN C 1 42 ? 23.055 4.213 22.963 1.00 75.77 42 ASN C CA 1
ATOM 2242 C C . ASN C 1 42 ? 22.888 3.012 22.026 1.00 72.62 42 ASN C C 1
ATOM 2243 O O . ASN C 1 42 ? 23.061 3.139 20.810 1.00 76.27 42 ASN C O 1
ATOM 2248 N N . PRO C 1 43 ? 22.537 1.843 22.555 1.00 68.53 43 PRO C N 1
ATOM 2249 C CA . PRO C 1 43 ? 22.408 0.665 21.691 1.00 63.86 43 PRO C CA 1
ATOM 2250 C C . PRO C 1 43 ? 21.282 0.810 20.675 1.00 62.21 43 PRO C C 1
ATOM 2251 O O . PRO C 1 43 ? 20.264 1.455 20.926 1.00 57.69 43 PRO C O 1
ATOM 2255 N N . GLU C 1 44 ? 21.496 0.210 19.495 1.00 62.68 44 GLU C N 1
ATOM 2256 C CA . GLU C 1 44 ? 20.518 0.226 18.412 1.00 65.98 44 GLU C CA 1
ATOM 2257 C C . GLU C 1 44 ? 19.619 -1.003 18.400 1.00 65.66 44 GLU C C 1
ATOM 2258 O O . GLU C 1 44 ? 18.528 -0.949 17.820 1.00 66.69 44 GLU C O 1
ATOM 2264 N N . THR C 1 45 ? 20.041 -2.102 19.019 1.00 65.89 45 THR C N 1
ATOM 2265 C CA . THR C 1 45 ? 19.269 -3.338 19.036 1.00 70.71 45 THR C CA 1
ATOM 2266 C C . THR C 1 45 ? 18.477 -3.449 20.341 1.00 55.24 45 THR C C 1
ATOM 2267 O O . THR C 1 45 ? 18.808 -2.817 21.347 1.00 53.39 45 THR C O 1
ATOM 2271 N N . VAL C 1 46 ? 17.408 -4.256 20.305 1.00 57.76 46 VAL C N 1
ATOM 2272 C CA . VAL C 1 46 ? 16.557 -4.430 21.490 1.00 63.15 46 VAL C CA 1
ATOM 2273 C C . VAL C 1 46 ? 17.307 -5.156 22.600 1.00 55.82 46 VAL C C 1
ATOM 2274 O O . VAL C 1 46 ? 17.029 -4.943 23.786 1.00 44.77 46 VAL C O 1
ATOM 2278 N N . GLU C 1 47 ? 18.237 -6.046 22.232 1.00 57.86 47 GLU C N 1
ATOM 2279 C CA . GLU C 1 47 ? 19.065 -6.732 23.223 1.00 53.84 47 GLU C CA 1
ATOM 2280 C C . GLU C 1 47 ? 19.901 -5.735 24.011 1.00 45.68 47 GLU C C 1
ATOM 2281 O O . GLU C 1 47 ? 19.844 -5.701 25.250 1.00 40.68 47 GLU C O 1
ATOM 2287 N N . GLY C 1 48 ? 20.670 -4.895 23.295 1.00 49.26 48 GLY C N 1
ATOM 2288 C CA . GLY C 1 48 ? 21.444 -3.857 23.953 1.00 46.08 48 GLY C CA 1
ATOM 2289 C C . GLY C 1 48 ? 20.583 -2.969 24.827 1.00 30.54 48 GLY C C 1
ATOM 2290 O O . GLY C 1 48 ? 20.913 -2.710 25.981 1.00 35.63 48 GLY C O 1
ATOM 2291 N N . GLN C 1 49 ? 19.445 -2.524 24.302 1.00 37.68 49 GLN C N 1
ATOM 2292 C CA . GLN C 1 49 ? 18.564 -1.649 25.082 1.00 47.35 49 GLN C CA 1
ATOM 2293 C C . GLN C 1 49 ? 18.039 -2.349 26.337 1.00 43.34 49 GLN C C 1
ATOM 2294 O O . GLN C 1 49 ? 18.046 -1.772 27.436 1.00 31.98 49 GLN C O 1
ATOM 2300 N N . ALA C 1 50 ? 17.593 -3.601 26.192 1.00 37.53 50 ALA C N 1
ATOM 2301 C CA . ALA C 1 50 ? 17.058 -4.318 27.350 1.00 42.67 50 ALA C CA 1
ATOM 2302 C C . ALA C 1 50 ? 18.136 -4.555 28.401 1.00 36.62 50 ALA C C 1
ATOM 2303 O O . ALA C 1 50 ? 17.910 -4.321 29.603 1.00 33.95 50 ALA C O 1
ATOM 2305 N N . GLU C 1 51 ? 19.326 -5.002 27.975 1.00 36.68 51 GLU C N 1
ATOM 2306 C CA . GLU C 1 51 ? 20.425 -5.140 28.933 1.00 29.18 51 GLU C CA 1
ATOM 2307 C C . GLU C 1 51 ? 20.608 -3.872 29.762 1.00 35.88 51 GLU C C 1
ATOM 2308 O O . GLU C 1 51 ? 20.657 -3.913 31.005 1.00 30.81 51 GLU C O 1
ATOM 2314 N N . LEU C 1 52 ? 20.705 -2.720 29.077 1.00 33.27 52 LEU C N 1
ATOM 2315 C CA . LEU C 1 52 ? 20.879 -1.455 29.786 1.00 39.79 52 LEU C CA 1
ATOM 2316 C C . LEU C 1 52 ? 19.720 -1.175 30.742 1.00 31.34 52 LEU C C 1
ATOM 2317 O O . LEU C 1 52 ? 19.938 -0.773 31.892 1.00 38.38 52 LEU C O 1
ATOM 2322 N N . ILE C 1 53 ? 18.482 -1.397 30.287 1.00 29.78 53 ILE C N 1
ATOM 2323 C CA . ILE C 1 53 ? 17.327 -1.189 31.168 1.00 32.74 53 ILE C CA 1
ATOM 2324 C C . ILE C 1 53 ? 17.495 -1.951 32.468 1.00 31.52 53 ILE C C 1
ATOM 2325 O O . ILE C 1 53 ? 17.235 -1.417 33.556 1.00 28.86 53 ILE C O 1
ATOM 2330 N N . MET C 1 54 ? 17.888 -3.243 32.377 1.00 32.57 54 MET C N 1
ATOM 2331 C CA . MET C 1 54 ? 17.933 -4.028 33.609 1.00 31.61 54 MET C CA 1
ATOM 2332 C C . MET C 1 54 ? 18.996 -3.481 34.535 1.00 42.56 54 MET C C 1
ATOM 2333 O O . MET C 1 54 ? 18.761 -3.340 35.742 1.00 38.66 54 MET C O 1
ATOM 2338 N N . LYS C 1 55 ? 20.174 -3.138 33.972 1.00 36.96 55 LYS C N 1
ATOM 2339 C CA . LYS C 1 55 ? 21.143 -2.355 34.717 1.00 37.42 55 LYS C CA 1
ATOM 2340 C C . LYS C 1 55 ? 20.511 -1.071 35.270 1.00 45.74 55 LYS C C 1
ATOM 2341 O O . LYS C 1 55 ? 20.549 -0.815 36.483 1.00 45.88 55 LYS C O 1
ATOM 2347 N N . SER C 1 56 ? 19.891 -0.268 34.395 1.00 29.31 56 SER C N 1
ATOM 2348 C CA . SER C 1 56 ? 19.294 0.982 34.884 1.00 51.02 56 SER C CA 1
ATOM 2349 C C . SER C 1 56 ? 18.336 0.716 36.028 1.00 44.10 56 SER C C 1
ATOM 2350 O O . SER C 1 56 ? 18.319 1.463 37.011 1.00 43.00 56 SER C O 1
ATOM 2353 N N . LEU C 1 57 ? 17.538 -0.363 35.917 1.00 44.14 57 LEU C N 1
ATOM 2354 C CA . LEU C 1 57 ? 16.657 -0.803 36.987 1.00 39.06 57 LEU C CA 1
ATOM 2355 C C . LEU C 1 57 ? 17.451 -1.007 38.279 1.00 52.14 57 LEU C C 1
ATOM 2356 O O . LEU C 1 57 ? 17.279 -0.249 39.242 1.00 50.58 57 LEU C O 1
ATOM 2361 N N . ASP C 1 58 ? 18.366 -1.991 38.277 1.00 51.01 58 ASP C N 1
ATOM 2362 C CA . ASP C 1 58 ? 19.240 -2.311 39.405 1.00 57.98 58 ASP C CA 1
ATOM 2363 C C . ASP C 1 58 ? 19.809 -1.083 40.135 1.00 52.87 58 ASP C C 1
ATOM 2364 O O . ASP C 1 58 ? 19.844 -1.042 41.372 1.00 48.01 58 ASP C O 1
ATOM 2369 N N . ALA C 1 59 ? 20.286 -0.087 39.385 1.00 49.04 59 ALA C N 1
ATOM 2370 C CA . ALA C 1 59 ? 20.817 1.109 40.034 1.00 55.66 59 ALA C CA 1
ATOM 2371 C C . ALA C 1 59 ? 19.743 1.785 40.873 1.00 61.05 59 ALA C C 1
ATOM 2372 O O . ALA C 1 59 ? 19.983 2.158 42.032 1.00 50.06 59 ALA C O 1
ATOM 2374 N N . MET C 1 60 ? 18.538 1.922 40.305 1.00 57.15 60 MET C N 1
ATOM 2375 C CA A MET C 1 60 ? 17.458 2.611 41.004 0.75 54.34 60 MET C CA 1
ATOM 2376 C CA B MET C 1 60 ? 17.470 2.614 41.007 0.25 54.42 60 MET C CA 1
ATOM 2377 C C . MET C 1 60 ? 17.080 1.889 42.291 1.00 56.25 60 MET C C 1
ATOM 2378 O O . MET C 1 60 ? 16.951 2.524 43.347 1.00 54.38 60 MET C O 1
ATOM 2387 N N . LEU C 1 61 ? 16.895 0.562 42.219 1.00 58.59 61 LEU C N 1
ATOM 2388 C CA . LEU C 1 61 ? 16.445 -0.208 43.382 1.00 52.92 61 LEU C CA 1
ATOM 2389 C C . LEU C 1 61 ? 17.306 0.057 44.601 1.00 57.42 61 LEU C C 1
ATOM 2390 O O . LEU C 1 61 ? 16.811 0.534 45.619 1.00 64.28 61 LEU C O 1
ATOM 2395 N N . LYS C 1 62 ? 18.601 -0.253 44.525 1.00 61.17 62 LYS C N 1
ATOM 2396 C CA . LYS C 1 62 ? 19.408 -0.057 45.722 1.00 66.61 62 LYS C CA 1
ATOM 2397 C C . LYS C 1 62 ? 19.817 1.388 45.930 1.00 68.78 62 LYS C C 1
ATOM 2398 O O . LYS C 1 62 ? 20.282 1.715 47.027 1.00 68.31 62 LYS C O 1
ATOM 2404 N N . ALA C 1 63 ? 19.623 2.270 44.940 1.00 66.04 63 ALA C N 1
ATOM 2405 C CA . ALA C 1 63 ? 19.574 3.687 45.284 1.00 60.46 63 ALA C CA 1
ATOM 2406 C C . ALA C 1 63 ? 18.489 3.940 46.318 1.00 60.22 63 ALA C C 1
ATOM 2407 O O . ALA C 1 63 ? 18.593 4.870 47.129 1.00 63.71 63 ALA C O 1
ATOM 2409 N N . ALA C 1 64 ? 17.448 3.109 46.318 1.00 64.05 64 ALA C N 1
ATOM 2410 C CA . ALA C 1 64 ? 16.424 3.126 47.354 1.00 68.07 64 ALA C CA 1
ATOM 2411 C C . ALA C 1 64 ? 16.550 1.940 48.306 1.00 61.89 64 ALA C C 1
ATOM 2412 O O . ALA C 1 64 ? 15.587 1.605 48.997 1.00 64.07 64 ALA C O 1
ATOM 2414 N N . GLY C 1 65 ? 17.718 1.305 48.359 1.00 59.72 65 GLY C N 1
ATOM 2415 C CA . GLY C 1 65 ? 17.896 0.143 49.223 1.00 70.15 65 GLY C CA 1
ATOM 2416 C C . GLY C 1 65 ? 16.956 -1.003 48.906 1.00 75.00 65 GLY C C 1
ATOM 2417 O O . GLY C 1 65 ? 16.390 -1.620 49.822 1.00 70.23 65 GLY C O 1
ATOM 2418 N N . TYR C 1 66 ? 16.754 -1.280 47.619 1.00 69.38 66 TYR C N 1
ATOM 2419 C CA . TYR C 1 66 ? 15.914 -2.363 47.140 1.00 75.37 66 TYR C CA 1
ATOM 2420 C C . TYR C 1 66 ? 16.756 -3.263 46.243 1.00 76.07 66 TYR C C 1
ATOM 2421 O O . TYR C 1 66 ? 17.812 -2.851 45.760 1.00 68.49 66 TYR C O 1
ATOM 2430 N N . GLU C 1 67 ? 16.310 -4.504 46.024 1.00 71.64 67 GLU C N 1
ATOM 2431 C CA . GLU C 1 67 ? 16.930 -5.271 44.948 1.00 72.03 67 GLU C CA 1
ATOM 2432 C C . GLU C 1 67 ? 16.009 -6.381 44.450 1.00 70.68 67 GLU C C 1
ATOM 2433 O O . GLU C 1 67 ? 15.230 -6.956 45.219 1.00 66.87 67 GLU C O 1
ATOM 2439 N N . LYS C 1 68 ? 16.157 -6.674 43.151 1.00 66.25 68 LYS C N 1
ATOM 2440 C CA . LYS C 1 68 ? 15.383 -7.571 42.302 1.00 60.29 68 LYS C CA 1
ATOM 2441 C C . LYS C 1 68 ? 14.447 -8.530 43.025 1.00 51.92 68 LYS C C 1
ATOM 2442 O O . LYS C 1 68 ? 13.317 -8.735 42.572 1.00 49.26 68 LYS C O 1
ATOM 2448 N N . THR C 1 69 ? 14.896 -9.119 44.137 1.00 62.22 69 THR C N 1
ATOM 2449 C CA . THR C 1 69 ? 14.084 -10.086 44.878 1.00 67.49 69 THR C CA 1
ATOM 2450 C C . THR C 1 69 ? 12.758 -9.486 45.339 1.00 71.83 69 THR C C 1
ATOM 2451 O O . THR C 1 69 ? 11.798 -10.229 45.591 1.00 67.68 69 THR C O 1
ATOM 2455 N N . ASP C 1 70 ? 12.689 -8.157 45.431 1.00 63.76 70 ASP C N 1
ATOM 2456 C CA . ASP C 1 70 ? 11.551 -7.434 45.975 1.00 75.60 70 ASP C CA 1
ATOM 2457 C C . ASP C 1 70 ? 10.703 -6.763 44.912 1.00 72.46 70 ASP C C 1
ATOM 2458 O O . ASP C 1 70 ? 9.749 -6.048 45.246 1.00 73.30 70 ASP C O 1
ATOM 2463 N N . VAL C 1 71 ? 11.041 -6.960 43.645 1.00 57.17 71 VAL C N 1
ATOM 2464 C CA . VAL C 1 71 ? 10.169 -6.536 42.581 1.00 62.54 71 VAL C CA 1
ATOM 2465 C C . VAL C 1 71 ? 8.933 -7.429 42.581 1.00 65.87 71 VAL C C 1
ATOM 2466 O O . VAL C 1 71 ? 9.033 -8.663 42.654 1.00 56.34 71 VAL C O 1
ATOM 2470 N N . VAL C 1 72 ? 7.757 -6.808 42.518 1.00 62.51 72 VAL C N 1
ATOM 2471 C CA . VAL C 1 72 ? 6.487 -7.520 42.521 1.00 55.23 72 VAL C CA 1
ATOM 2472 C C . VAL C 1 72 ? 5.821 -7.494 41.151 1.00 57.30 72 VAL C C 1
ATOM 2473 O O . VAL C 1 72 ? 5.260 -8.499 40.700 1.00 54.40 72 VAL C O 1
ATOM 2477 N N . LYS C 1 73 ? 5.862 -6.348 40.486 1.00 53.52 73 LYS C N 1
ATOM 2478 C CA . LYS C 1 73 ? 5.259 -6.207 39.179 1.00 56.50 73 LYS C CA 1
ATOM 2479 C C . LYS C 1 73 ? 6.213 -5.419 38.302 1.00 49.99 73 LYS C C 1
ATOM 2480 O O . LYS C 1 73 ? 6.831 -4.453 38.750 1.00 42.46 73 LYS C O 1
ATOM 2486 N N . CYS C 1 74 ? 6.345 -5.853 37.062 1.00 45.79 74 CYS C N 1
ATOM 2487 C CA . CYS C 1 74 ? 6.989 -5.054 36.043 1.00 46.15 74 CYS C CA 1
ATOM 2488 C C . CYS C 1 74 ? 6.008 -4.977 34.912 1.00 50.12 74 CYS C C 1
ATOM 2489 O O . CYS C 1 74 ? 5.378 -5.986 34.565 1.00 46.26 74 CYS C O 1
ATOM 2492 N N . ASN C 1 75 ? 5.859 -3.775 34.382 1.00 37.01 75 ASN C N 1
ATOM 2493 C CA . ASN C 1 75 ? 5.197 -3.539 33.124 1.00 40.44 75 ASN C CA 1
ATOM 2494 C C . ASN C 1 75 ? 6.287 -3.338 32.096 1.00 43.06 75 ASN C C 1
ATOM 2495 O O . ASN C 1 75 ? 7.240 -2.598 32.354 1.00 45.93 75 ASN C O 1
ATOM 2500 N N . CYS C 1 76 ? 6.140 -3.977 30.941 1.00 31.98 76 CYS C N 1
ATOM 2501 C CA . CYS C 1 76 ? 7.140 -3.963 29.886 1.00 39.09 76 CYS C CA 1
ATOM 2502 C C . CYS C 1 76 ? 6.477 -3.673 28.551 1.00 46.36 76 CYS C C 1
ATOM 2503 O O . CYS C 1 76 ? 5.330 -4.050 28.328 1.00 50.66 76 CYS C O 1
ATOM 2506 N N . TYR C 1 77 ? 7.220 -3.056 27.636 1.00 46.12 77 TYR C N 1
ATOM 2507 C CA . TYR C 1 77 ? 6.671 -2.591 26.367 1.00 47.80 77 TYR C CA 1
ATOM 2508 C C . TYR C 1 77 ? 7.690 -2.771 25.249 1.00 52.70 77 TYR C C 1
ATOM 2509 O O . TYR C 1 77 ? 8.856 -2.403 25.417 1.00 51.42 77 TYR C O 1
ATOM 2518 N N . LEU C 1 78 ? 7.254 -3.318 24.103 1.00 46.37 78 LEU C N 1
ATOM 2519 C CA . LEU C 1 78 ? 8.127 -3.565 22.961 1.00 50.95 78 LEU C CA 1
ATOM 2520 C C . LEU C 1 78 ? 7.653 -2.816 21.713 1.00 56.85 78 LEU C C 1
ATOM 2521 O O . LEU C 1 78 ? 6.455 -2.639 21.485 1.00 57.92 78 LEU C O 1
ATOM 2526 N N . ALA C 1 79 ? 8.605 -2.385 20.889 1.00 58.40 79 ALA C N 1
ATOM 2527 C CA . ALA C 1 79 ? 8.246 -1.725 19.638 1.00 58.07 79 ALA C CA 1
ATOM 2528 C C . ALA C 1 79 ? 7.837 -2.742 18.575 1.00 67.00 79 ALA C C 1
ATOM 2529 O O . ALA C 1 79 ? 6.938 -2.477 17.768 1.00 64.93 79 ALA C O 1
ATOM 2531 N N . ASP C 1 80 ? 8.482 -3.904 18.554 1.00 63.13 80 ASP C N 1
ATOM 2532 C CA . ASP C 1 80 ? 8.021 -5.047 17.779 1.00 69.51 80 ASP C CA 1
ATOM 2533 C C . ASP C 1 80 ? 7.890 -6.233 18.723 1.00 68.58 80 ASP C C 1
ATOM 2534 O O . ASP C 1 80 ? 8.846 -6.582 19.425 1.00 67.86 80 ASP C O 1
ATOM 2539 N N . ILE C 1 81 ? 6.704 -6.847 18.749 1.00 67.45 81 ILE C N 1
ATOM 2540 C CA . ILE C 1 81 ? 6.513 -8.013 19.600 1.00 65.07 81 ILE C CA 1
ATOM 2541 C C . ILE C 1 81 ? 7.301 -9.221 19.127 1.00 62.81 81 ILE C C 1
ATOM 2542 O O . ILE C 1 81 ? 7.360 -10.226 19.839 1.00 58.61 81 ILE C O 1
ATOM 2547 N N . ALA C 1 82 ? 7.915 -9.152 17.943 1.00 69.20 82 ALA C N 1
ATOM 2548 C CA . ALA C 1 82 ? 8.896 -10.167 17.582 1.00 73.03 82 ALA C CA 1
ATOM 2549 C C . ALA C 1 82 ? 10.101 -10.167 18.528 1.00 68.71 82 ALA C C 1
ATOM 2550 O O . ALA C 1 82 ? 10.784 -11.194 18.632 1.00 65.33 82 ALA C O 1
ATOM 2552 N N . ASP C 1 83 ? 10.359 -9.057 19.243 1.00 63.58 83 ASP C N 1
ATOM 2553 C CA . ASP C 1 83 ? 11.403 -9.001 20.270 1.00 64.46 83 ASP C CA 1
ATOM 2554 C C . ASP C 1 83 ? 11.023 -9.725 21.568 1.00 61.05 83 ASP C C 1
ATOM 2555 O O . ASP C 1 83 ? 11.788 -9.652 22.545 1.00 51.12 83 ASP C O 1
ATOM 2560 N N . PHE C 1 84 ? 9.872 -10.401 21.602 1.00 52.33 84 PHE C N 1
ATOM 2561 C CA . PHE C 1 84 ? 9.358 -10.942 22.860 1.00 53.66 84 PHE C CA 1
ATOM 2562 C C . PHE C 1 84 ? 10.311 -11.975 23.464 1.00 56.81 84 PHE C C 1
ATOM 2563 O O . PHE C 1 84 ? 10.589 -11.940 24.675 1.00 48.21 84 PHE C O 1
ATOM 2571 N N A GLN C 1 85 ? 10.790 -12.918 22.634 0.51 53.73 85 GLN C N 1
ATOM 2572 N N B GLN C 1 85 ? 10.834 -12.898 22.644 0.49 53.73 85 GLN C N 1
ATOM 2573 C CA A GLN C 1 85 ? 11.745 -13.930 23.084 0.51 51.56 85 GLN C CA 1
ATOM 2574 C CA B GLN C 1 85 ? 11.729 -13.916 23.191 0.49 51.57 85 GLN C CA 1
ATOM 2575 C C A GLN C 1 85 ? 13.010 -13.281 23.638 0.51 46.80 85 GLN C C 1
ATOM 2576 C C B GLN C 1 85 ? 13.056 -13.310 23.639 0.49 46.80 85 GLN C C 1
ATOM 2577 O O A GLN C 1 85 ? 13.455 -13.598 24.748 0.51 48.60 85 GLN C O 1
ATOM 2578 O O B GLN C 1 85 ? 13.597 -13.695 24.682 0.49 48.66 85 GLN C O 1
ATOM 2589 N N . LYS C 1 86 ? 13.594 -12.351 22.883 1.00 48.53 86 LYS C N 1
ATOM 2590 C CA . LYS C 1 86 ? 14.871 -11.765 23.287 1.00 43.69 86 LYS C CA 1
ATOM 2591 C C . LYS C 1 86 ? 14.754 -11.011 24.601 1.00 47.85 86 LYS C C 1
ATOM 2592 O O . LYS C 1 86 ? 15.667 -11.057 25.446 1.00 36.81 86 LYS C O 1
ATOM 2598 N N . PHE C 1 87 ? 13.621 -10.338 24.827 1.00 43.84 87 PHE C N 1
ATOM 2599 C CA . PHE C 1 87 ? 13.495 -9.549 26.039 1.00 34.68 87 PHE C CA 1
ATOM 2600 C C . PHE C 1 87 ? 13.354 -10.451 27.256 1.00 35.79 87 PHE C C 1
ATOM 2601 O O . PHE C 1 87 ? 14.064 -10.278 28.261 1.00 35.09 87 PHE C O 1
ATOM 2609 N N . ASN C 1 88 ? 12.443 -11.433 27.176 1.00 37.33 88 ASN C N 1
ATOM 2610 C CA . ASN C 1 88 ? 12.245 -12.371 28.275 1.00 38.40 88 ASN C CA 1
ATOM 2611 C C . ASN C 1 88 ? 13.569 -12.929 28.806 1.00 32.29 88 ASN C C 1
ATOM 2612 O O . ASN C 1 88 ? 13.774 -12.998 30.022 1.00 41.50 88 ASN C O 1
ATOM 2617 N N . LYS C 1 89 ? 14.465 -13.316 27.889 1.00 37.19 89 LYS C N 1
ATOM 2618 C CA . LYS C 1 89 ? 15.780 -13.878 28.212 1.00 37.40 89 LYS C CA 1
ATOM 2619 C C . LYS C 1 89 ? 16.638 -12.903 29.009 1.00 48.74 89 LYS C C 1
ATOM 2620 O O . LYS C 1 89 ? 17.241 -13.266 30.033 1.00 37.83 89 LYS C O 1
ATOM 2626 N N . ILE C 1 90 ? 16.730 -11.650 28.535 1.00 36.07 90 ILE C N 1
ATOM 2627 C CA . ILE C 1 90 ? 17.496 -10.651 29.259 1.00 29.85 90 ILE C CA 1
ATOM 2628 C C . ILE C 1 90 ? 16.873 -10.389 30.609 1.00 31.74 90 ILE C C 1
ATOM 2629 O O . ILE C 1 90 ? 17.560 -10.303 31.636 1.00 36.54 90 ILE C O 1
ATOM 2634 N N . TYR C 1 91 ? 15.549 -10.208 30.618 1.00 35.67 91 TYR C N 1
ATOM 2635 C CA . TYR C 1 91 ? 14.822 -9.982 31.854 1.00 29.80 91 TYR C CA 1
ATOM 2636 C C . TYR C 1 91 ? 14.980 -11.167 32.789 1.00 34.43 91 TYR C C 1
ATOM 2637 O O . TYR C 1 91 ? 15.247 -10.995 33.984 1.00 37.51 91 TYR C O 1
ATOM 2646 N N . ALA C 1 92 ? 14.796 -12.381 32.244 1.00 36.24 92 ALA C N 1
ATOM 2647 C CA . ALA C 1 92 ? 15.046 -13.613 32.987 1.00 41.80 92 ALA C CA 1
ATOM 2648 C C . ALA C 1 92 ? 16.457 -13.664 33.572 1.00 43.22 92 ALA C C 1
ATOM 2649 O O . ALA C 1 92 ? 16.640 -14.130 34.703 1.00 35.41 92 ALA C O 1
ATOM 2651 N N . ASP C 1 93 ? 17.470 -13.247 32.802 1.00 35.75 93 ASP C N 1
ATOM 2652 C CA . ASP C 1 93 ? 18.836 -13.338 33.316 1.00 41.30 93 ASP C CA 1
ATOM 2653 C C . ASP C 1 93 ? 19.016 -12.443 34.518 1.00 42.87 93 ASP C C 1
ATOM 2654 O O . ASP C 1 93 ? 19.687 -12.818 35.486 1.00 45.81 93 ASP C O 1
ATOM 2659 N N . TYR C 1 94 ? 18.419 -11.253 34.472 1.00 41.76 94 TYR C N 1
ATOM 2660 C CA . TYR C 1 94 ? 18.522 -10.330 35.585 1.00 36.51 94 TYR C CA 1
ATOM 2661 C C . TYR C 1 94 ? 17.836 -10.883 36.831 1.00 41.88 94 TYR C C 1
ATOM 2662 O O . TYR C 1 94 ? 18.389 -10.827 37.934 1.00 42.47 94 TYR C O 1
ATOM 2671 N N . PHE C 1 95 ? 16.624 -11.410 36.689 1.00 41.83 95 PHE C N 1
ATOM 2672 C CA . PHE C 1 95 ? 15.909 -11.829 37.883 1.00 42.24 95 PHE C CA 1
ATOM 2673 C C . PHE C 1 95 ? 16.274 -13.235 38.361 1.00 36.82 95 PHE C C 1
ATOM 2674 O O . PHE C 1 95 ? 16.006 -13.564 39.520 1.00 42.35 95 PHE C O 1
ATOM 2682 N N . GLY C 1 96 ? 16.830 -14.078 37.509 1.00 39.71 96 GLY C N 1
ATOM 2683 C CA . GLY C 1 96 ? 17.224 -15.397 37.998 1.00 46.42 96 GLY C CA 1
ATOM 2684 C C . GLY C 1 96 ? 16.003 -16.259 38.271 1.00 37.26 96 GLY C C 1
ATOM 2685 O O . GLY C 1 96 ? 15.093 -16.344 37.443 1.00 39.38 96 GLY C O 1
ATOM 2686 N N . ASP C 1 97 ? 15.956 -16.914 39.430 1.00 41.08 97 ASP C N 1
ATOM 2687 C CA . ASP C 1 97 ? 14.776 -17.744 39.695 1.00 42.85 97 ASP C CA 1
ATOM 2688 C C . ASP C 1 97 ? 13.606 -16.937 40.252 1.00 45.01 97 ASP C C 1
ATOM 2689 O O . ASP C 1 97 ? 12.501 -17.471 40.356 1.00 37.08 97 ASP C O 1
ATOM 2694 N N . HIS C 1 98 ? 13.819 -15.676 40.610 1.00 48.95 98 HIS C N 1
ATOM 2695 C CA . HIS C 1 98 ? 12.731 -14.843 41.121 1.00 56.00 98 HIS C CA 1
ATOM 2696 C C . HIS C 1 98 ? 11.764 -14.457 40.000 1.00 54.22 98 HIS C C 1
ATOM 2697 O O . HIS C 1 98 ? 12.184 -13.937 38.959 1.00 40.28 98 HIS C O 1
ATOM 2704 N N . LYS C 1 99 ? 10.469 -14.702 40.208 1.00 44.51 99 LYS C N 1
ATOM 2705 C CA . LYS C 1 99 ? 9.460 -14.405 39.182 1.00 54.85 99 LYS C CA 1
ATOM 2706 C C . LYS C 1 99 ? 8.456 -13.356 39.663 1.00 58.10 99 LYS C C 1
ATOM 2707 O O . LYS C 1 99 ? 7.508 -13.689 40.397 1.00 57.46 99 LYS C O 1
ATOM 2713 N N . PRO C 1 100 ? 8.613 -12.086 39.289 1.00 63.60 100 PRO C N 1
ATOM 2714 C CA . PRO C 1 100 ? 7.569 -11.096 39.592 1.00 50.77 100 PRO C CA 1
ATOM 2715 C C . PRO C 1 100 ? 6.354 -11.292 38.696 1.00 48.21 100 PRO C C 1
ATOM 2716 O O . PRO C 1 100 ? 6.361 -12.081 37.749 1.00 43.22 100 PRO C O 1
ATOM 2720 N N . CYS C 1 101 ? 5.284 -10.565 39.025 1.00 51.14 101 CYS C N 1
ATOM 2721 C CA . CYS C 1 101 ? 4.180 -10.416 38.088 1.00 38.90 101 CYS C CA 1
ATOM 2722 C C . CYS C 1 101 ? 4.622 -9.600 36.895 1.00 41.45 101 CYS C C 1
ATOM 2723 O O . CYS C 1 101 ? 5.603 -8.863 36.949 1.00 39.30 101 CYS C O 1
ATOM 2726 N N . ARG C 1 102 ? 3.890 -9.745 35.794 1.00 44.02 102 ARG C N 1
ATOM 2727 C CA . ARG C 1 102 ? 4.363 -9.086 34.595 1.00 50.44 102 ARG C CA 1
ATOM 2728 C C . ARG C 1 102 ? 3.252 -8.910 33.584 1.00 53.03 102 ARG C C 1
ATOM 2729 O O . ARG C 1 102 ? 2.471 -9.836 33.320 1.00 38.41 102 ARG C O 1
ATOM 2737 N N . CYS C 1 103 ? 3.205 -7.706 33.021 1.00 35.94 103 CYS C N 1
ATOM 2738 C CA A CYS C 1 103 ? 2.444 -7.437 31.820 0.38 38.29 103 CYS C CA 1
ATOM 2739 C CA B CYS C 1 103 ? 2.444 -7.419 31.815 0.62 38.20 103 CYS C CA 1
ATOM 2740 C C . CYS C 1 103 ? 3.423 -6.939 30.772 1.00 36.03 103 CYS C C 1
ATOM 2741 O O . CYS C 1 103 ? 4.180 -5.998 31.027 1.00 48.86 103 CYS C O 1
ATOM 2746 N N . CYS C 1 104 ? 3.390 -7.552 29.606 1.00 40.45 104 CYS C N 1
ATOM 2747 C CA . CYS C 1 104 ? 4.281 -7.200 28.521 1.00 51.17 104 CYS C CA 1
ATOM 2748 C C . CYS C 1 104 ? 3.450 -7.038 27.264 1.00 58.92 104 CYS C C 1
ATOM 2749 O O . CYS C 1 104 ? 2.812 -7.993 26.800 1.00 55.27 104 CYS C O 1
ATOM 2752 N N . ILE C 1 105 ? 3.462 -5.834 26.710 1.00 44.56 105 ILE C N 1
ATOM 2753 C CA . ILE C 1 105 ? 2.663 -5.546 25.542 1.00 47.22 105 ILE C CA 1
ATOM 2754 C C . ILE C 1 105 ? 3.567 -4.894 24.520 1.00 54.40 105 ILE C C 1
ATOM 2755 O O . ILE C 1 105 ? 4.624 -4.353 24.845 1.00 44.79 105 ILE C O 1
ATOM 2760 N N . GLN C 1 106 ? 3.128 -4.945 23.279 1.00 51.57 106 GLN C N 1
ATOM 2761 C CA . GLN C 1 106 ? 3.779 -4.243 22.191 1.00 55.72 106 GLN C CA 1
ATOM 2762 C C . GLN C 1 106 ? 3.010 -2.948 21.949 1.00 62.08 106 GLN C C 1
ATOM 2763 O O . GLN C 1 106 ? 1.908 -2.958 21.384 1.00 51.92 106 GLN C O 1
ATOM 2769 N N . ALA C 1 107 ? 3.586 -1.837 22.403 1.00 56.15 107 ALA C N 1
ATOM 2770 C CA . ALA C 1 107 ? 2.998 -0.530 22.179 1.00 56.22 107 ALA C CA 1
ATOM 2771 C C . ALA C 1 107 ? 2.955 -0.211 20.683 1.00 59.00 107 ALA C C 1
ATOM 2772 O O . ALA C 1 107 ? 3.649 -0.829 19.871 1.00 73.06 107 ALA C O 1
ATOM 2774 N N . GLY C 1 108 ? 2.114 0.749 20.302 1.00 61.51 108 GLY C N 1
ATOM 2775 C CA . GLY C 1 108 ? 2.110 1.199 18.916 1.00 58.12 108 GLY C CA 1
ATOM 2776 C C . GLY C 1 108 ? 3.446 1.813 18.521 1.00 62.03 108 GLY C C 1
ATOM 2777 O O . GLY C 1 108 ? 4.089 1.321 17.590 1.00 62.48 108 GLY C O 1
ATOM 2778 N N . LYS C 1 109 ? 3.862 2.894 19.201 1.00 52.83 109 LYS C N 1
ATOM 2779 C CA . LYS C 1 109 ? 5.244 3.377 19.179 1.00 63.56 109 LYS C CA 1
ATOM 2780 C C . LYS C 1 109 ? 5.703 3.622 20.613 1.00 56.65 109 LYS C C 1
ATOM 2781 O O . LYS C 1 109 ? 4.910 3.590 21.556 1.00 54.91 109 LYS C O 1
ATOM 2787 N N . LEU C 1 110 ? 7.003 3.832 20.767 1.00 48.33 110 LEU C N 1
ATOM 2788 C CA . LEU C 1 110 ? 7.583 4.201 22.046 1.00 56.89 110 LEU C CA 1
ATOM 2789 C C . LEU C 1 110 ? 8.347 5.514 21.904 1.00 59.62 110 LEU C C 1
ATOM 2790 O O . LEU C 1 110 ? 8.815 5.845 20.807 1.00 59.13 110 LEU C O 1
ATOM 2795 N N . PRO C 1 111 ? 8.482 6.284 22.992 1.00 63.90 111 PRO C N 1
ATOM 2796 C CA . PRO C 1 111 ? 9.226 7.549 22.926 1.00 51.86 111 PRO C CA 1
ATOM 2797 C C . PRO C 1 111 ? 10.601 7.348 22.309 1.00 66.85 111 PRO C C 1
ATOM 2798 O O . PRO C 1 111 ? 11.231 6.303 22.480 1.00 67.30 111 PRO C O 1
ATOM 2802 N N . ALA C 1 112 ? 11.059 8.360 21.579 1.00 59.87 112 ALA C N 1
ATOM 2803 C CA . ALA C 1 112 ? 12.440 8.440 21.118 1.00 63.29 112 ALA C CA 1
ATOM 2804 C C . ALA C 1 112 ? 12.767 7.371 20.077 1.00 65.64 112 ALA C C 1
ATOM 2805 O O . ALA C 1 112 ? 13.942 7.149 19.761 1.00 68.92 112 ALA C O 1
ATOM 2807 N N . GLY C 1 113 ? 11.742 6.730 19.511 1.00 75.84 113 GLY C N 1
ATOM 2808 C CA . GLY C 1 113 ? 11.955 5.645 18.563 1.00 68.01 113 GLY C CA 1
ATOM 2809 C C . GLY C 1 113 ? 12.583 4.416 19.183 1.00 59.50 113 GLY C C 1
ATOM 2810 O O . GLY C 1 113 ? 13.297 3.681 18.504 1.00 57.89 113 GLY C O 1
ATOM 2811 N N . LYS C 1 114 ? 12.337 4.179 20.462 1.00 62.89 114 LYS C N 1
ATOM 2812 C CA . LYS C 1 114 ? 12.986 3.109 21.199 1.00 69.36 114 LYS C CA 1
ATOM 2813 C C . LYS C 1 114 ? 12.215 1.797 21.077 1.00 66.90 114 LYS C C 1
ATOM 2814 O O . LYS C 1 114 ? 11.007 1.769 20.807 1.00 57.44 114 LYS C O 1
ATOM 2820 N N . LEU C 1 115 ? 12.940 0.700 21.300 1.00 60.68 115 LEU C N 1
ATOM 2821 C CA . LEU C 1 115 ? 12.444 -0.632 20.980 1.00 62.07 115 LEU C CA 1
ATOM 2822 C C . LEU C 1 115 ? 11.900 -1.394 22.186 1.00 61.58 115 LEU C C 1
ATOM 2823 O O . LEU C 1 115 ? 11.217 -2.414 21.99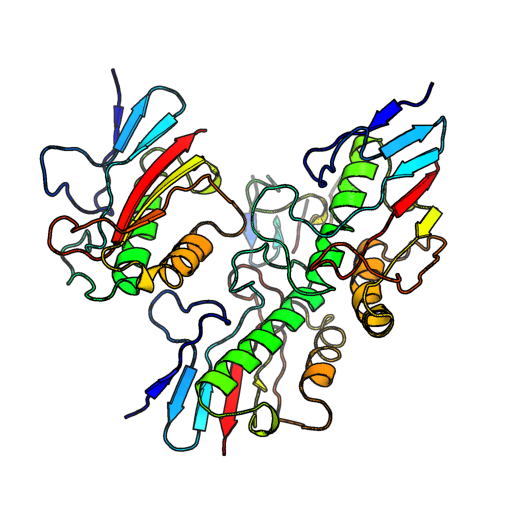9 1.00 51.83 115 LEU C O 1
ATOM 2828 N N . VAL C 1 116 ? 12.170 -0.920 23.404 1.00 52.56 116 VAL C N 1
ATOM 2829 C CA . VAL C 1 116 ? 11.753 -1.595 24.624 1.00 47.36 116 VAL C CA 1
ATOM 2830 C C . VAL C 1 116 ? 11.746 -0.567 25.752 1.00 51.04 116 VAL C C 1
ATOM 2831 O O . VAL C 1 116 ? 12.623 0.300 25.828 1.00 48.28 116 VAL C O 1
ATOM 2835 N N . GLU C 1 117 ? 10.725 -0.651 26.606 1.00 50.78 117 GLU C N 1
ATOM 2836 C CA . GLU C 1 117 ? 10.628 0.172 27.803 1.00 48.60 117 GLU C CA 1
ATOM 2837 C C . GLU C 1 117 ? 10.074 -0.677 28.930 1.00 45.64 117 GLU C C 1
ATOM 2838 O O . GLU C 1 117 ? 9.308 -1.613 28.684 1.00 39.72 117 GLU C O 1
ATOM 2844 N N . LEU C 1 118 ? 10.459 -0.349 30.165 1.00 36.12 118 LEU C N 1
ATOM 2845 C CA . LEU C 1 118 ? 9.992 -1.117 31.307 1.00 35.78 118 LEU C CA 1
ATOM 2846 C C . LEU C 1 118 ? 9.809 -0.202 32.492 1.00 37.63 118 LEU C C 1
ATOM 2847 O O . LEU C 1 118 ? 10.614 0.695 32.720 1.00 34.97 118 LEU C O 1
ATOM 2852 N N . ASP C 1 119 ? 8.800 -0.488 33.312 1.00 37.84 119 ASP C N 1
ATOM 2853 C CA . ASP C 1 119 ? 8.709 0.148 34.622 1.00 40.39 119 ASP C CA 1
ATOM 2854 C C . ASP C 1 119 ? 8.419 -0.924 35.648 1.00 33.40 119 ASP C C 1
ATOM 2855 O O . ASP C 1 119 ? 8.052 -2.053 35.301 1.00 46.49 119 ASP C O 1
ATOM 2860 N N . ALA C 1 120 ? 8.540 -0.576 36.921 1.00 36.13 120 ALA C N 1
ATOM 2861 C CA . ALA C 1 120 ? 8.549 -1.623 37.926 1.00 43.57 120 ALA C CA 1
ATOM 2862 C C . ALA C 1 120 ? 7.963 -1.123 39.232 1.00 45.23 120 ALA C C 1
ATOM 2863 O O . ALA C 1 120 ? 7.959 0.074 39.520 1.00 42.49 120 ALA C O 1
ATOM 2865 N N . ILE C 1 121 ? 7.449 -2.074 40.007 1.00 44.91 121 ILE C N 1
ATOM 2866 C CA . ILE C 1 121 ? 6.890 -1.851 41.332 1.00 53.38 121 ILE C CA 1
ATOM 2867 C C . ILE C 1 121 ? 7.568 -2.864 42.232 1.00 57.87 121 ILE C C 1
ATOM 2868 O O . ILE C 1 121 ? 7.531 -4.069 41.949 1.00 56.16 121 ILE C O 1
ATOM 2873 N N . ALA C 1 122 ? 8.229 -2.377 43.274 1.00 52.29 122 ALA C N 1
ATOM 2874 C CA . ALA C 1 122 ? 8.949 -3.207 44.217 1.00 67.56 122 ALA C CA 1
ATOM 2875 C C . ALA C 1 122 ? 8.331 -3.050 45.596 1.00 73.56 122 ALA C C 1
ATOM 2876 O O . ALA C 1 122 ? 7.714 -2.023 45.901 1.00 67.09 122 ALA C O 1
ATOM 2878 N N . TYR C 1 123 ? 8.504 -4.080 46.426 1.00 75.17 123 TYR C N 1
ATOM 2879 C CA . TYR C 1 123 ? 7.920 -4.111 47.761 1.00 75.21 123 TYR C CA 1
ATOM 2880 C C . TYR C 1 123 ? 8.869 -4.829 48.701 1.00 81.63 123 TYR C C 1
ATOM 2881 O O . TYR C 1 123 ? 9.227 -5.985 48.455 1.00 80.62 123 TYR C O 1
ATOM 2890 N N . LYS C 1 124 ? 9.275 -4.136 49.761 1.00 84.75 124 LYS C N 1
ATOM 2891 C CA . LYS C 1 124 ? 10.045 -4.721 50.857 1.00 87.24 124 LYS C CA 1
ATOM 2892 C C . LYS C 1 124 ? 9.129 -5.033 52.034 1.00 87.28 124 LYS C C 1
ATOM 2893 O O . LYS C 1 124 ? 8.490 -4.132 52.590 1.00 84.20 124 LYS C O 1
ATOM 2900 N N . GLN D 1 19 ? 33.011 -9.809 62.196 1.00 92.91 19 GLN D N 1
ATOM 2901 C CA . GLN D 1 19 ? 32.021 -10.888 62.186 1.00 101.24 19 GLN D CA 1
ATOM 2902 C C . GLN D 1 19 ? 32.535 -12.115 61.415 1.00 111.28 19 GLN D C 1
ATOM 2903 O O . GLN D 1 19 ? 33.131 -13.025 62.008 1.00 105.96 19 GLN D O 1
ATOM 2909 N N . ALA D 1 20 ? 32.309 -12.126 60.097 1.00 123.34 20 ALA D N 1
ATOM 2910 C CA . ALA D 1 20 ? 32.632 -13.257 59.231 1.00 106.10 20 ALA D CA 1
ATOM 2911 C C . ALA D 1 20 ? 33.500 -12.800 58.060 1.00 86.68 20 ALA D C 1
ATOM 2912 O O . ALA D 1 20 ? 33.578 -11.610 57.741 1.00 80.82 20 ALA D O 1
ATOM 2914 N N . ARG D 1 21 ? 34.138 -13.768 57.394 1.00 79.95 21 ARG D N 1
ATOM 2915 C CA . ARG D 1 21 ? 35.132 -13.453 56.367 1.00 73.94 21 ARG D CA 1
ATOM 2916 C C . ARG D 1 21 ? 35.182 -14.560 55.321 1.00 63.36 21 ARG D C 1
ATOM 2917 O O . ARG D 1 21 ? 35.491 -15.710 55.646 1.00 55.94 21 ARG D O 1
ATOM 2925 N N . LEU D 1 22 ? 34.880 -14.228 54.070 1.00 54.92 22 LEU D N 1
ATOM 2926 C CA . LEU D 1 22 ? 34.808 -15.237 53.017 1.00 65.58 22 LEU D CA 1
ATOM 2927 C C . LEU D 1 22 ? 36.062 -15.169 52.154 1.00 57.38 22 LEU D C 1
ATOM 2928 O O . LEU D 1 22 ? 36.345 -14.142 51.529 1.00 59.01 22 LEU D O 1
ATOM 2933 N N . CYS D 1 23 ? 36.791 -16.276 52.113 1.00 52.96 23 CYS D N 1
ATOM 2934 C CA . CYS D 1 23 ? 38.027 -16.417 51.362 1.00 42.90 23 CYS D CA 1
ATOM 2935 C C . CYS D 1 23 ? 37.780 -17.505 50.320 1.00 47.53 23 CYS D C 1
ATOM 2936 O O . CYS D 1 23 ? 37.723 -18.690 50.662 1.00 33.11 23 CYS D O 1
ATOM 2939 N N . ASP D 1 24 ? 37.598 -17.099 49.060 1.00 35.37 24 ASP D N 1
ATOM 2940 C CA . ASP D 1 24 ? 37.396 -18.031 47.948 1.00 45.80 24 ASP D CA 1
ATOM 2941 C C . ASP D 1 24 ? 36.154 -18.884 48.188 1.00 36.15 24 ASP D C 1
ATOM 2942 O O . ASP D 1 24 ? 35.038 -18.378 48.086 1.00 38.62 24 ASP D O 1
ATOM 2947 N N . ARG D 1 25 ? 36.297 -20.165 48.505 1.00 37.04 25 ARG D N 1
ATOM 2948 C CA . ARG D 1 25 ? 35.103 -20.975 48.712 1.00 42.20 25 ARG D CA 1
ATOM 2949 C C . ARG D 1 25 ? 34.777 -21.176 50.178 1.00 54.97 25 ARG D C 1
ATOM 2950 O O . ARG D 1 25 ? 33.798 -21.858 50.498 1.00 61.89 25 ARG D O 1
ATOM 2958 N N . THR D 1 26 ? 35.575 -20.609 51.065 1.00 42.50 26 THR D N 1
ATOM 2959 C CA . THR D 1 26 ? 35.556 -20.943 52.477 1.00 45.06 26 THR D CA 1
ATOM 2960 C C . THR D 1 26 ? 35.217 -19.688 53.249 1.00 48.25 26 THR D C 1
ATOM 2961 O O . THR D 1 26 ? 35.811 -18.632 53.015 1.00 43.32 26 THR D O 1
ATOM 2965 N N . LEU D 1 27 ? 34.275 -19.815 54.166 1.00 56.92 27 LEU D N 1
ATOM 2966 C CA . LEU D 1 27 ? 33.786 -18.701 54.957 1.00 64.15 27 LEU D CA 1
ATOM 2967 C C . LEU D 1 27 ? 34.232 -18.899 56.402 1.00 61.71 27 LEU D C 1
ATOM 2968 O O . LEU D 1 27 ? 33.937 -19.936 57.009 1.00 51.35 27 LEU D O 1
ATOM 2973 N N . TYR D 1 28 ? 34.965 -17.915 56.929 1.00 66.61 28 TYR D N 1
ATOM 2974 C CA . TYR D 1 28 ? 35.393 -17.891 58.334 1.00 72.38 28 TYR D CA 1
ATOM 2975 C C . TYR D 1 28 ? 34.498 -16.967 59.157 1.00 69.64 28 TYR D C 1
ATOM 2976 O O . TYR D 1 28 ? 34.151 -15.874 58.705 1.00 66.41 28 TYR D O 1
ATOM 2985 N N . MET D 1 60 ? 24.721 -14.858 59.768 1.00 93.06 60 MET D N 1
ATOM 2986 C CA . MET D 1 60 ? 25.948 -14.590 59.018 1.00 83.98 60 MET D CA 1
ATOM 2987 C C . MET D 1 60 ? 26.042 -15.487 57.800 1.00 74.59 60 MET D C 1
ATOM 2988 O O . MET D 1 60 ? 26.488 -15.059 56.739 1.00 71.75 60 MET D O 1
ATOM 2993 N N . LEU D 1 61 ? 25.619 -16.740 57.967 1.00 72.94 61 LEU D N 1
ATOM 2994 C CA . LEU D 1 61 ? 25.621 -17.675 56.850 1.00 78.52 61 LEU D CA 1
ATOM 2995 C C . LEU D 1 61 ? 24.860 -17.100 55.665 1.00 79.90 61 LEU D C 1
ATOM 2996 O O . LEU D 1 61 ? 25.439 -16.838 54.603 1.00 77.12 61 LEU D O 1
ATOM 3001 N N . LYS D 1 62 ? 23.555 -16.869 55.843 1.00 79.32 62 LYS D N 1
ATOM 3002 C CA . LYS D 1 62 ? 22.750 -16.270 54.786 1.00 80.38 62 LYS D CA 1
ATOM 3003 C C . LYS D 1 62 ? 23.218 -14.868 54.424 1.00 77.87 62 LYS D C 1
ATOM 3004 O O . LYS D 1 62 ? 22.982 -14.429 53.294 1.00 85.33 62 LYS D O 1
ATOM 3010 N N . ALA D 1 63 ? 23.884 -14.162 55.345 1.00 78.76 63 ALA D N 1
ATOM 3011 C CA . ALA D 1 63 ? 24.442 -12.851 55.011 1.00 80.62 63 ALA D CA 1
ATOM 3012 C C . ALA D 1 63 ? 25.463 -12.944 53.883 1.00 79.12 63 ALA D C 1
ATOM 3013 O O . ALA D 1 63 ? 25.586 -12.020 53.071 1.00 75.01 63 ALA D O 1
ATOM 3015 N N . ALA D 1 64 ? 26.199 -14.047 53.808 1.00 75.98 64 ALA D N 1
ATOM 3016 C CA . ALA D 1 64 ? 27.201 -14.224 52.770 1.00 78.32 64 ALA D CA 1
ATOM 3017 C C . ALA D 1 64 ? 26.785 -15.275 51.754 1.00 79.82 64 ALA D C 1
ATOM 3018 O O . ALA D 1 64 ? 27.627 -15.760 50.990 1.00 75.89 64 ALA D O 1
ATOM 3020 N N . GLY D 1 65 ? 25.504 -15.638 51.738 1.00 69.21 65 GLY D N 1
ATOM 3021 C CA . GLY D 1 65 ? 25.006 -16.579 50.760 1.00 72.57 65 GLY D CA 1
ATOM 3022 C C . GLY D 1 65 ? 25.189 -18.025 51.139 1.00 71.05 65 GLY D C 1
ATOM 3023 O O . GLY D 1 65 ? 25.184 -18.890 50.262 1.00 71.78 65 GLY D O 1
ATOM 3024 N N . TYR D 1 66 ? 25.363 -18.317 52.418 1.00 79.76 66 TYR D N 1
ATOM 3025 C CA . TYR D 1 66 ? 25.544 -19.679 52.898 1.00 80.99 66 TYR D CA 1
ATOM 3026 C C . TYR D 1 66 ? 24.362 -20.099 53.769 1.00 82.69 66 TYR D C 1
ATOM 3027 O O . TYR D 1 66 ? 23.534 -19.291 54.199 1.00 82.45 66 TYR D O 1
ATOM 3036 N N . GLU D 1 67 ? 24.287 -21.400 54.006 1.00 81.63 67 GLU D N 1
ATOM 3037 C CA . GLU D 1 67 ? 23.288 -21.984 54.881 1.00 85.78 67 GLU D CA 1
ATOM 3038 C C . GLU D 1 67 ? 24.001 -23.052 55.696 1.00 88.31 67 GLU D C 1
ATOM 3039 O O . GLU D 1 67 ? 25.101 -23.485 55.345 1.00 83.57 67 GLU D O 1
ATOM 3045 N N . LYS D 1 68 ? 23.398 -23.438 56.823 1.00 88.04 68 LYS D N 1
ATOM 3046 C CA . LYS D 1 68 ? 24.073 -24.375 57.713 1.00 91.02 68 LYS D CA 1
ATOM 3047 C C . LYS D 1 68 ? 24.278 -25.758 57.081 1.00 89.97 68 LYS D C 1
ATOM 3048 O O . LYS D 1 68 ? 25.076 -26.543 57.604 1.00 82.73 68 LYS D O 1
ATOM 3054 N N . THR D 1 69 ? 23.625 -26.078 55.955 1.00 90.75 69 THR D N 1
ATOM 3055 C CA . THR D 1 69 ? 24.056 -27.265 55.216 1.00 87.52 69 THR D CA 1
ATOM 3056 C C . THR D 1 69 ? 25.422 -27.080 54.554 1.00 82.84 69 THR D C 1
ATOM 3057 O O . THR D 1 69 ? 25.947 -28.048 53.985 1.00 76.14 69 THR D O 1
ATOM 3061 N N . ASP D 1 70 ? 26.002 -25.869 54.633 1.00 73.68 70 ASP D N 1
ATOM 3062 C CA . ASP D 1 70 ? 27.328 -25.548 54.121 1.00 73.79 70 ASP D CA 1
ATOM 3063 C C . ASP D 1 70 ? 28.402 -25.476 55.204 1.00 75.69 70 ASP D C 1
ATOM 3064 O O . ASP D 1 70 ? 29.590 -25.459 54.863 1.00 69.74 70 ASP D O 1
ATOM 3069 N N . VAL D 1 71 ? 28.034 -25.416 56.489 1.00 78.82 71 VAL D N 1
ATOM 3070 C CA . VAL D 1 71 ? 29.060 -25.419 57.529 1.00 75.61 71 VAL D CA 1
ATOM 3071 C C . VAL D 1 71 ? 29.770 -26.770 57.517 1.00 76.95 71 VAL D C 1
ATOM 3072 O O . VAL D 1 71 ? 29.164 -27.813 57.234 1.00 77.06 71 VAL D O 1
ATOM 3076 N N . VAL D 1 72 ? 31.061 -26.746 57.816 1.00 74.12 72 VAL D N 1
ATOM 3077 C CA . VAL D 1 72 ? 31.859 -27.975 57.829 1.00 79.76 72 VAL D CA 1
ATOM 3078 C C . VAL D 1 72 ? 32.538 -28.227 59.164 1.00 76.33 72 VAL D C 1
ATOM 3079 O O . VAL D 1 72 ? 32.981 -29.366 59.421 1.00 80.88 72 VAL D O 1
ATOM 3083 N N . LYS D 1 73 ? 32.619 -27.233 60.046 1.00 76.90 73 LYS D N 1
ATOM 3084 C CA . LYS D 1 73 ? 33.220 -27.381 61.364 1.00 83.32 73 LYS D CA 1
ATOM 3085 C C . LYS D 1 73 ? 32.620 -26.328 62.295 1.00 83.83 73 LYS D C 1
ATOM 3086 O O . LYS D 1 73 ? 32.292 -25.216 61.866 1.00 73.64 73 LYS D O 1
ATOM 3092 N N . CYS D 1 74 ? 32.434 -26.712 63.558 1.00 100.49 74 CYS D N 1
ATOM 3093 C CA . CYS D 1 74 ? 31.983 -25.809 64.611 1.00 96.51 74 CYS D CA 1
ATOM 3094 C C . CYS D 1 74 ? 32.869 -26.004 65.830 1.00 97.51 74 CYS D C 1
ATOM 3095 O O . CYS D 1 74 ? 32.889 -27.091 66.420 1.00 95.70 74 CYS D O 1
ATOM 3098 N N . ASN D 1 75 ? 33.610 -24.959 66.189 1.00 99.53 75 ASN D N 1
ATOM 3099 C CA . ASN D 1 75 ? 34.445 -24.986 67.378 1.00 99.56 75 ASN D CA 1
ATOM 3100 C C . ASN D 1 75 ? 33.586 -24.672 68.594 1.00 97.15 75 ASN D C 1
ATOM 3101 O O . ASN D 1 75 ? 32.887 -23.652 68.617 1.00 82.46 75 ASN D O 1
ATOM 3106 N N . CYS D 1 76 ? 33.627 -25.564 69.588 1.00 109.49 76 CYS D N 1
ATOM 3107 C CA . CYS D 1 76 ? 32.903 -25.398 70.853 1.00 105.91 76 CYS D CA 1
ATOM 3108 C C . CYS D 1 76 ? 33.806 -25.575 72.073 1.00 95.48 76 CYS D C 1
ATOM 3109 O O . CYS D 1 76 ? 34.303 -24.595 72.637 1.00 83.58 76 CYS D O 1
ATOM 3112 N N . ALA D 1 120 ? 32.856 -21.030 63.620 1.00 79.57 120 ALA D N 1
ATOM 3113 C CA . ALA D 1 120 ? 32.553 -21.987 62.554 1.00 76.72 120 ALA D CA 1
ATOM 3114 C C . ALA D 1 120 ? 33.292 -21.700 61.231 1.00 71.81 120 ALA D C 1
ATOM 3115 O O . ALA D 1 120 ? 33.909 -20.644 61.030 1.00 59.95 120 ALA D O 1
ATOM 3117 N N . ILE D 1 121 ? 33.233 -22.688 60.344 1.00 73.62 121 ILE D N 1
ATOM 3118 C CA . ILE D 1 121 ? 33.770 -22.604 58.992 1.00 66.13 121 ILE D CA 1
ATOM 3119 C C . ILE D 1 121 ? 32.733 -23.229 58.070 1.00 69.00 121 ILE D C 1
ATOM 3120 O O . ILE D 1 121 ? 32.303 -24.368 58.294 1.00 66.38 121 ILE D O 1
ATOM 3125 N N . ALA D 1 122 ? 32.301 -22.472 57.069 1.00 65.48 122 ALA D N 1
ATOM 3126 C CA . ALA D 1 122 ? 31.387 -22.963 56.053 1.00 62.89 122 ALA D CA 1
ATOM 3127 C C . ALA D 1 122 ? 32.118 -23.000 54.721 1.00 58.49 122 ALA D C 1
ATOM 3128 O O . ALA D 1 122 ? 33.102 -22.290 54.516 1.00 53.52 122 ALA D O 1
ATOM 3130 N N . TYR D 1 123 ? 31.622 -23.846 53.820 1.00 61.54 123 TYR D N 1
ATOM 3131 C CA . TYR D 1 123 ? 32.290 -24.124 52.558 1.00 58.81 123 TYR D CA 1
ATOM 3132 C C . TYR D 1 123 ? 31.246 -24.544 51.532 1.00 63.42 123 TYR D C 1
ATOM 3133 O O . TYR D 1 123 ? 30.332 -25.306 51.856 1.00 60.60 123 TYR D O 1
ATOM 3142 N N . LYS D 1 124 ? 31.402 -24.083 50.288 1.00 53.93 124 LYS D N 1
ATOM 3143 C CA . LYS D 1 124 ? 30.534 -24.565 49.218 1.00 51.01 124 LYS D CA 1
ATOM 3144 C C . LYS D 1 124 ? 31.220 -24.462 47.842 1.00 57.67 124 LYS D C 1
ATOM 3145 O O . LYS D 1 124 ? 32.205 -23.723 47.709 1.00 46.71 124 LYS D O 1
#

B-factor: mean 37.94, std 21.06, range [9.93, 132.71]

InterPro domains:
  IPR006056 RidA family [TIGR00004] (3-123)
  IPR006175 YjgF/YER057c/UK114 family [PF01042] (9-123)
  IPR006175 YjgF/YER057c/UK114 family [PTHR11803] (3-123)
  IPR035959 RutC-like superfamily [G3DSA:3.30.1330.40] (1-124)
  IPR035959 RutC-like superfamily [SSF55298] (2-124)

Radius of gyration: 23.67 Å; Cα contacts (8 Å, |Δi|>4): 854; chains: 4; bounding box: 50×65×64 Å

Nearest PDB structures (foldseek):
  7kgc-assembly2_A  TM=1.008E+00  e=1.994E-29  Trichomonas vaginalis
  5y6u-assembly1_C  TM=9.597E-01  e=1.961E-16  Bacillus subtilis subsp. natto BEST195
  1jd1-assembly1_F  TM=9.483E-01  e=2.873E-16  Saccharomyces cerevisiae
  3quw-assembly1_A  TM=9.540E-01  e=1.165E-15  Saccharomyces cerevisiae
  6l8p-assembly1_B  TM=9.648E-01  e=6.098E-15  Psychrobacter sp. MES7-P7E

Sequence (404 aa):
MSKVISTPDAPAAIGPYCQARLCDRTLYTSGIIGNDPHGGPNPETVEGQAELIMKSLDAMLKAAGYEKTDVVKKCNCCYLADIADFQQKFNKKIYADYFGDDHKPCRCCCIQAGKLPAGKLVELDAIAYKMSKVISTPDAPAAIGPYCQARLCDRTLYTSGIIGNDPHGGPNPETVVEGQAELIMMKSLDAMLKAAGYEKTDVVKCNCCYLADIADFQKFNKIYADYFGDHKPCRCCCCIQAGKLPAGKLVELDAIAYKMSKVISTPDAPAAIGPYCQARLCDRTLYTSGIIGNDPHGGPNPETVEGQAELIMKSLDAMMLKAAGYEKTDVVKCNCYLADIADFQQKFNKIYADYFGDHKPCRCCCIQAGKLPAGKLVELDAIAYKQARLCDRTLYMLKAAGYEKTDVVKCNCAIAYK

CATH classification: 3.30.1330.40